Protein AF-E4Y066-F1 (afdb_monomer_lite)

Secondary structure (DSSP, 8-state):
-PPTT-EEEEE-GGG--HHHHHHHHHHTT----TT--HHHHHHHHHHH-THHHH-TT--EEEEEETTEEEEEPPPSSHHHHTTS-B----GGGS--HHHHHHHHHHHHHHHHHHHHHHHHHTTS-----------------------------------------------------------------------------------TTT-HHHHHHHHHHHHHHTT---HHHHHHHHHHHHTTSHHHHHHHHT--TTGGG-HHHHHHHHHHHHS--TTHHHHHHHH---TTS-HHHHHHHHHHHHHHHT--TT----HHHHHHHHHHHHHTSPTTHHHHHHHTGGG--TTTHHHHHHHHHHHHHHHHHHHHHS---------HHHHHHHHHHHHHHHHHHHHHHHHHHTTTS-------PPP-TTB-HHHHTT--TTGGG-SSB-SPPPHHHHTTTPPPP-

Foldseek 3Di:
DDDPQKDKAKEFLFQDAPQSLVLVCVVLVHDDDPPDDPLRSQLSSCVSPVCNLVPRVDIWIWIGGNPDIHTDDDDPDPVVVVSHYYDGDDPVRTDPSVVSVVVSVVVVVVVVVVVVVVVVVVPPDDDDDDDDDDDDDDDDDDDDDDDDDDDDDDDDDDDDDDDDDDDDDDDDDDDDDDDDDDDDDDDDDPPPPDPPLDQPDDDQADDLVCWDVVNLVVLVVNCVSRVNDPFLVSLVSSLVRLVVDPQSVVVVVVDDPVLSPGPVSVSVSSCVRTHDALVVLVVCLQVAACPPPQLVVSLVSNVVSLCSNPHDPPDDQDPVNFLSSLLSSLVNDDPPLSVVCVVCSVVDGSVCSSVVSVVVCVVCVVVVVVVVVPDDPDDDPQDPVRVVVVVVVVVVVVVVVVVVVVVVVVVPDDDDDDDPDPDPPQADLCLLVVHDPCPPNDSGDNPDDPPVVSVVRDDDDD

pLDDT: mean 72.17, std 22.88, range [25.92, 97.25]

Sequence (462 aa):
MSTPGTEFYSKTVEHLSLLELVCLAARSNVETSKRQTKREIAKNIGRRFNFFLENTDRRFYFKRETSKISLLPTPTTEDDKIKFPPKEVASNNRLNVEEIKLEIKKETETFEGDLFMEIKEENDNGDTDEVDKVPEQQTEPQPTQQQQRPDDRSVKEQDDESFPPVTPIPSLIGKDSSTKHVYSNQFSDYRRTEPRRTTFNQKIKYDPELGVEAFIQSVQSYCSANFIREEDRIIDIARAALNTSADGVVIQETLTPYELVSWPLFKARIRDALGFSPNDYREDFDTFKRGDIKIGVAFAKLVRYYKRGYLNENEEIDSKDQKLICKQFIRSFEQPLRTLLMAEEDSLTFSNIVNRAGHLERVYRPQREQIAAIRPSGPTQPNLDTQILELINSFKEQSELTKKLLAENTRGKGSRPKSDRPNPEGYCIDNMKGRCKRGAECKYSHSPAPAHVAARFQPNEK

InterPro domains:
  IPR000571 Zinc finger, CCCH-type [PS50103] (422-449)
  IPR054429 Muscleblind-like, CCCH zinc finger [PF22628] (428-458)

Organism: Oikopleura dioica (NCBI:txid34765)

Radius of gyration: 48.72 Å; chains: 1; bounding box: 167×103×85 Å

Structure (mmCIF, N/CA/C/O backbone):
data_AF-E4Y066-F1
#
_entry.id   AF-E4Y066-F1
#
loop_
_atom_site.group_PDB
_atom_site.id
_atom_site.type_symbol
_atom_site.label_atom_id
_atom_site.label_alt_id
_atom_site.label_comp_id
_atom_site.label_asym_id
_atom_site.label_entity_id
_atom_site.label_seq_id
_atom_site.pdbx_PDB_ins_code
_atom_site.Cartn_x
_atom_site.Cartn_y
_atom_site.Cartn_z
_atom_site.occupancy
_atom_site.B_iso_or_equiv
_atom_site.auth_seq_id
_atom_site.auth_comp_id
_atom_site.auth_asym_id
_atom_site.auth_atom_id
_atom_site.pdbx_PDB_model_num
ATOM 1 N N . MET A 1 1 ? 34.401 34.231 1.460 1.00 40.94 1 MET A N 1
ATOM 2 C CA . MET A 1 1 ? 34.963 34.801 2.705 1.00 40.94 1 MET A CA 1
ATOM 3 C C . MET A 1 1 ? 34.722 33.800 3.818 1.00 40.94 1 MET A C 1
ATOM 5 O O . MET A 1 1 ? 33.580 33.389 3.977 1.00 40.94 1 MET A O 1
ATOM 9 N N . SER A 1 2 ? 35.763 33.367 4.529 1.00 41.25 2 SER A N 1
ATOM 10 C CA . SER A 1 2 ? 35.632 32.367 5.597 1.00 41.25 2 SER A CA 1
ATOM 11 C C . SER A 1 2 ? 35.492 33.057 6.949 1.00 41.25 2 SER A C 1
ATOM 13 O O . SER A 1 2 ? 36.363 33.833 7.335 1.00 41.25 2 SER A O 1
ATOM 15 N N . THR A 1 3 ? 34.413 32.773 7.674 1.00 50.69 3 THR A N 1
ATOM 16 C CA . THR A 1 3 ? 34.249 33.202 9.067 1.00 50.69 3 THR A CA 1
ATOM 17 C C . THR A 1 3 ? 35.283 32.500 9.957 1.00 50.69 3 THR A C 1
ATOM 19 O O . THR A 1 3 ? 35.413 31.273 9.867 1.00 50.69 3 THR A O 1
ATOM 22 N N . PRO A 1 4 ? 36.021 33.224 10.823 1.00 52.66 4 PRO A N 1
ATOM 23 C CA . PRO A 1 4 ? 36.998 32.602 11.712 1.00 52.66 4 PRO A CA 1
ATOM 24 C C . PRO A 1 4 ? 36.304 31.578 12.622 1.00 52.66 4 PRO A C 1
ATOM 26 O O . PRO A 1 4 ? 35.263 31.860 13.210 1.00 52.66 4 PRO A O 1
ATOM 29 N N . GLY A 1 5 ? 36.860 30.366 12.703 1.00 67.31 5 GLY A N 1
ATOM 30 C CA . GLY A 1 5 ? 36.262 29.251 13.449 1.00 67.31 5 GLY A CA 1
ATOM 31 C C . GLY A 1 5 ? 35.228 28.411 12.681 1.00 67.31 5 GLY A C 1
ATOM 32 O O . GLY A 1 5 ? 34.549 27.595 13.301 1.00 67.31 5 GLY A O 1
ATOM 33 N N . THR A 1 6 ? 35.097 28.578 11.357 1.00 80.50 6 THR A N 1
ATOM 34 C CA . THR A 1 6 ? 34.320 27.671 10.488 1.00 80.50 6 THR A CA 1
ATOM 35 C C . THR A 1 6 ? 35.241 26.858 9.574 1.00 80.50 6 THR A C 1
ATOM 37 O O . THR A 1 6 ? 35.936 27.422 8.733 1.00 80.50 6 THR A O 1
ATOM 40 N N . GLU A 1 7 ? 35.218 25.533 9.710 1.00 88.31 7 GLU A N 1
ATOM 41 C CA . GLU A 1 7 ? 35.954 24.579 8.872 1.00 88.31 7 GLU A CA 1
ATOM 42 C C . GLU A 1 7 ? 34.981 23.796 7.971 1.00 88.31 7 GLU A C 1
ATOM 44 O O . GLU A 1 7 ? 33.943 23.321 8.436 1.00 88.31 7 GLU A O 1
ATOM 49 N N . PHE A 1 8 ? 35.332 23.619 6.696 1.00 89.12 8 PHE A N 1
ATOM 50 C CA . PHE A 1 8 ? 34.628 22.750 5.748 1.00 89.12 8 PHE A CA 1
ATOM 51 C C . PHE A 1 8 ? 35.579 21.637 5.288 1.00 89.12 8 PHE A C 1
ATOM 53 O O . PHE A 1 8 ? 36.739 21.914 4.992 1.00 89.12 8 PHE A O 1
ATOM 60 N N . TYR A 1 9 ? 35.123 20.382 5.253 1.00 90.81 9 TYR A N 1
ATOM 61 C CA . TYR A 1 9 ? 35.949 19.233 4.847 1.00 90.81 9 TYR A CA 1
ATOM 62 C C . TYR A 1 9 ? 35.111 18.048 4.346 1.00 90.81 9 TYR A C 1
ATOM 64 O O . TYR A 1 9 ? 33.898 17.991 4.564 1.00 90.81 9 TYR A O 1
ATOM 72 N N . SER A 1 10 ? 35.770 17.087 3.690 1.00 89.69 10 SER A N 1
ATOM 73 C CA . SER A 1 10 ? 35.171 15.825 3.241 1.00 89.69 10 SER A CA 1
ATOM 74 C C . SER A 1 10 ? 35.887 14.592 3.805 1.00 89.69 10 SER A C 1
ATOM 76 O O . SER A 1 10 ? 37.106 14.597 3.998 1.00 89.69 10 SER A O 1
ATOM 78 N N . LYS A 1 11 ? 35.135 13.512 4.055 1.00 90.94 11 LYS A N 1
ATOM 79 C CA . LYS A 1 11 ? 35.653 12.236 4.582 1.00 90.94 11 LYS A CA 1
ATOM 80 C C . LYS A 1 11 ? 35.019 11.015 3.925 1.00 90.94 11 LYS A C 1
ATOM 82 O O . LYS A 1 11 ? 33.818 11.020 3.682 1.00 90.94 11 LYS A O 1
ATOM 87 N N . THR A 1 12 ? 35.806 9.967 3.713 1.00 90.19 12 THR A N 1
ATOM 88 C CA . THR A 1 12 ? 35.336 8.600 3.422 1.00 90.19 12 THR A CA 1
ATOM 89 C C . THR A 1 12 ? 34.841 7.905 4.694 1.00 90.19 12 THR A C 1
ATOM 91 O O . THR A 1 12 ? 35.116 8.367 5.808 1.00 90.19 12 THR A O 1
ATOM 94 N N . VAL A 1 13 ? 34.134 6.778 4.535 1.00 88.44 13 VAL A N 1
ATOM 95 C CA . VAL A 1 13 ? 33.540 5.983 5.631 1.00 88.44 13 VAL A CA 1
ATOM 96 C C . VAL A 1 13 ? 34.563 5.675 6.733 1.00 88.44 13 VAL A C 1
ATOM 98 O O . VAL A 1 13 ? 34.300 5.907 7.913 1.00 88.44 13 VAL A O 1
ATOM 101 N N . GLU A 1 14 ? 35.764 5.229 6.354 1.00 88.19 14 GLU A N 1
ATOM 102 C CA . GLU A 1 14 ? 36.843 4.864 7.280 1.00 88.19 14 GLU A CA 1
ATOM 103 C C . GLU A 1 14 ? 37.251 5.989 8.243 1.00 88.19 14 GLU A C 1
ATOM 105 O O . GLU A 1 14 ? 37.637 5.730 9.387 1.00 88.19 14 GLU A O 1
ATOM 110 N N . HIS A 1 15 ? 37.213 7.241 7.779 1.00 89.44 15 HIS A N 1
ATOM 111 C CA . HIS A 1 15 ? 37.769 8.399 8.487 1.00 89.44 15 HIS A CA 1
ATOM 112 C C . HIS A 1 15 ? 36.713 9.189 9.270 1.00 89.44 15 HIS A C 1
ATOM 114 O O . HIS A 1 15 ? 37.054 10.133 9.994 1.00 89.44 15 HIS A O 1
ATOM 120 N N . LEU A 1 16 ? 35.438 8.803 9.168 1.00 89.38 16 LEU A N 1
ATOM 121 C CA . LEU A 1 16 ? 34.384 9.314 10.038 1.00 89.38 16 LEU A CA 1
ATOM 122 C C . LEU A 1 16 ? 34.768 9.101 11.509 1.00 89.38 16 LEU A C 1
ATOM 124 O O . LEU A 1 16 ? 35.336 8.077 11.879 1.00 89.38 16 LEU A O 1
ATOM 128 N N . SER A 1 17 ? 34.465 10.076 12.353 1.00 88.62 17 SER A N 1
ATOM 129 C CA . SER A 1 17 ? 34.625 10.074 13.809 1.00 88.62 17 SER A CA 1
ATOM 130 C C . SER A 1 17 ? 33.276 9.840 14.495 1.00 88.62 17 SER A C 1
ATOM 132 O O . SER A 1 17 ? 32.230 9.862 13.849 1.00 88.62 17 SER A O 1
ATOM 134 N N . LEU A 1 18 ? 33.277 9.637 15.817 1.00 86.56 18 LEU A N 1
ATOM 135 C CA . LEU A 1 18 ? 32.053 9.353 16.575 1.00 86.56 18 LEU A CA 1
ATOM 136 C C . LEU A 1 18 ? 30.969 10.434 16.390 1.00 86.56 18 LEU A C 1
ATOM 138 O O . LEU A 1 18 ? 29.809 10.103 16.172 1.00 86.56 18 LEU A O 1
ATOM 142 N N . LEU A 1 19 ? 31.343 11.718 16.416 1.00 86.19 19 LEU A N 1
ATOM 143 C CA . LEU A 1 19 ? 30.393 12.826 16.248 1.00 86.19 19 LEU A CA 1
ATOM 144 C C . LEU A 1 19 ? 29.849 12.918 14.814 1.00 86.19 19 LEU A C 1
ATOM 146 O O . LEU A 1 19 ? 28.664 13.165 14.621 1.00 86.19 19 LEU A O 1
ATOM 150 N N . GLU A 1 20 ? 30.692 12.676 13.808 1.00 90.25 20 GLU A N 1
ATOM 151 C CA . GLU A 1 20 ? 30.283 12.670 12.396 1.00 90.25 20 GLU A CA 1
ATOM 152 C C . GLU A 1 20 ? 29.344 11.487 12.091 1.00 90.25 20 GLU A C 1
ATOM 154 O O . GLU A 1 20 ? 28.375 11.648 11.349 1.00 90.25 20 GLU A O 1
ATOM 159 N N . LEU A 1 21 ? 29.569 10.329 12.727 1.00 88.56 21 LEU A N 1
ATOM 160 C CA . LEU A 1 21 ? 28.666 9.173 12.692 1.00 88.56 21 LEU A CA 1
ATOM 161 C C . LEU A 1 21 ? 27.325 9.460 13.378 1.00 88.56 21 LEU A C 1
ATOM 163 O O . LEU A 1 21 ? 26.295 9.069 12.845 1.00 88.56 21 LEU A O 1
ATOM 167 N N . VAL A 1 22 ? 27.305 10.184 14.504 1.00 87.12 22 VAL A N 1
ATOM 168 C CA . VAL A 1 22 ? 26.049 10.632 15.140 1.00 87.12 22 VAL A CA 1
ATOM 169 C C . VAL A 1 22 ? 25.285 11.606 14.232 1.00 87.12 22 VAL A C 1
ATOM 171 O O . VAL A 1 22 ? 24.073 11.468 14.077 1.00 87.12 22 VAL A O 1
ATOM 174 N N . CYS A 1 23 ? 25.968 12.541 13.559 1.00 86.44 23 CYS A N 1
ATOM 175 C CA . CYS A 1 23 ? 25.336 13.412 12.559 1.00 86.44 23 CYS A CA 1
ATOM 176 C C . CYS A 1 23 ? 24.747 12.624 11.374 1.00 86.44 23 CYS A C 1
ATOM 178 O O . CYS A 1 23 ? 23.669 12.967 10.886 1.00 86.44 23 CYS A O 1
ATOM 180 N N . LEU A 1 24 ? 25.436 11.574 10.914 1.00 86.88 24 LEU A N 1
ATOM 181 C CA . LEU A 1 24 ? 24.945 10.682 9.861 1.00 86.88 24 LEU A CA 1
ATOM 182 C C . LEU A 1 24 ? 23.746 9.857 10.332 1.00 86.88 24 LEU A C 1
ATOM 184 O O . LEU A 1 24 ? 22.717 9.882 9.667 1.00 86.88 24 LEU A O 1
ATOM 188 N N . ALA A 1 25 ? 23.828 9.214 11.498 1.00 86.06 25 ALA A N 1
ATOM 189 C CA . ALA A 1 25 ? 22.738 8.439 12.086 1.00 86.06 25 ALA A CA 1
ATOM 190 C C . ALA A 1 25 ? 21.462 9.279 12.264 1.00 86.06 25 ALA A C 1
ATOM 192 O O . ALA A 1 25 ? 20.389 8.858 11.834 1.00 86.06 25 ALA A O 1
ATOM 193 N N . ALA A 1 26 ? 21.587 10.510 12.773 1.00 83.81 26 ALA A N 1
ATOM 194 C CA . ALA A 1 26 ? 20.470 11.446 12.891 1.00 83.81 26 ALA A CA 1
ATOM 195 C C . ALA A 1 26 ? 19.845 11.806 11.527 1.00 83.81 26 ALA A C 1
ATOM 197 O O . ALA A 1 26 ? 18.624 11.869 11.408 1.00 83.81 26 ALA A O 1
ATOM 198 N N . ARG A 1 27 ? 20.651 11.989 10.467 1.00 82.62 27 ARG A N 1
ATOM 199 C CA . ARG A 1 27 ? 20.135 12.207 9.099 1.00 82.62 27 ARG A CA 1
ATOM 200 C C . ARG A 1 27 ? 19.509 10.944 8.492 1.00 82.62 27 ARG A C 1
ATOM 202 O O . ARG A 1 27 ? 18.598 11.057 7.676 1.00 82.62 27 ARG A O 1
ATOM 209 N N . SER A 1 28 ? 19.991 9.775 8.903 1.00 80.19 28 SER A N 1
ATOM 210 C CA . SER A 1 28 ? 19.559 8.432 8.504 1.00 80.19 28 SER A CA 1
ATOM 211 C C . SER A 1 28 ? 18.360 7.889 9.300 1.00 80.19 28 SER A C 1
ATOM 213 O O . SER A 1 28 ? 17.919 6.774 9.026 1.00 80.19 28 SER A O 1
ATOM 215 N N . ASN A 1 29 ? 17.831 8.646 10.269 1.00 80.56 29 ASN A N 1
ATOM 216 C CA . ASN A 1 29 ? 16.802 8.201 11.218 1.00 80.56 29 ASN A CA 1
ATOM 217 C C . ASN A 1 29 ? 17.176 6.894 11.956 1.00 80.56 29 ASN A C 1
ATOM 219 O O . ASN A 1 29 ? 16.367 5.976 12.087 1.00 80.56 29 ASN A O 1
ATOM 223 N N . VAL A 1 30 ? 18.434 6.810 12.398 1.00 84.75 30 VAL A N 1
ATOM 224 C CA . VAL A 1 30 ? 18.984 5.735 13.234 1.00 84.75 30 VAL A CA 1
ATOM 225 C C . VAL A 1 30 ? 19.215 6.297 14.635 1.00 84.75 30 VAL A C 1
ATOM 227 O O . VAL A 1 30 ? 19.943 7.277 14.800 1.00 84.75 30 VAL A O 1
ATOM 230 N N . GLU A 1 31 ? 18.603 5.686 15.649 1.00 81.38 31 GLU A N 1
ATOM 231 C CA . GLU A 1 31 ? 18.748 6.128 17.038 1.00 81.38 31 GLU A CA 1
ATOM 232 C C . GLU A 1 31 ? 20.168 5.883 17.570 1.00 81.38 31 GLU A C 1
ATOM 234 O O . GLU A 1 31 ? 20.727 4.791 17.429 1.00 81.38 31 GLU A O 1
ATOM 239 N N . THR A 1 32 ? 20.747 6.898 18.222 1.00 82.75 32 THR A N 1
ATOM 240 C CA . THR A 1 32 ? 22.082 6.814 18.834 1.00 82.75 32 THR A CA 1
ATOM 241 C C . THR A 1 32 ? 22.049 7.085 20.331 1.00 82.75 32 THR A C 1
ATOM 243 O O . THR A 1 32 ? 21.553 8.125 20.769 1.00 82.75 32 THR A O 1
ATOM 246 N N . SER A 1 33 ? 22.665 6.203 21.113 1.00 80.56 33 SER A N 1
ATOM 247 C CA . SER A 1 33 ? 22.819 6.343 22.563 1.00 80.56 33 SER A CA 1
ATOM 248 C C . SER A 1 33 ? 24.225 6.812 22.936 1.00 80.56 33 SER A C 1
ATOM 250 O O . SER A 1 33 ? 25.213 6.391 22.339 1.00 80.56 33 SER A O 1
ATOM 252 N N . LYS A 1 34 ? 24.339 7.616 24.004 1.00 75.94 34 LYS A N 1
ATOM 253 C CA . LYS A 1 34 ? 25.618 8.138 24.536 1.00 75.94 34 LYS A CA 1
ATOM 254 C C . LYS A 1 34 ? 26.621 7.054 24.974 1.00 75.94 34 LYS A C 1
ATOM 256 O O . LYS A 1 34 ? 27.756 7.394 25.287 1.00 75.94 34 LYS A O 1
ATOM 261 N N . ARG A 1 35 ? 26.202 5.784 25.052 1.00 80.75 35 ARG A N 1
ATOM 262 C CA . ARG A 1 35 ? 27.053 4.634 25.408 1.00 80.75 35 ARG A CA 1
ATOM 263 C C . ARG A 1 35 ? 27.578 3.837 24.206 1.00 80.75 35 ARG A C 1
ATOM 265 O O . ARG A 1 35 ? 28.455 3.009 24.411 1.00 80.75 35 ARG A O 1
ATOM 272 N N . GLN A 1 36 ? 27.049 4.048 22.998 1.00 84.31 36 GLN A N 1
ATOM 273 C CA . GLN A 1 36 ? 27.415 3.233 21.834 1.00 84.31 36 GLN A CA 1
ATOM 274 C C . GLN A 1 36 ? 28.822 3.557 21.329 1.00 84.31 36 GLN A C 1
ATOM 276 O O . GLN A 1 36 ? 29.204 4.728 21.229 1.00 84.31 36 GLN A O 1
ATOM 281 N N . THR A 1 37 ? 29.588 2.531 20.958 1.00 87.69 37 THR A N 1
ATOM 282 C CA . THR A 1 37 ? 30.901 2.743 20.341 1.00 87.69 37 THR A CA 1
ATOM 283 C C . THR A 1 37 ? 30.793 3.238 18.898 1.00 87.69 37 THR A C 1
ATOM 285 O O . THR A 1 37 ? 29.785 3.088 18.202 1.00 87.69 37 THR A O 1
ATOM 288 N N . LYS A 1 38 ? 31.915 3.769 18.401 1.00 88.19 38 LYS A N 1
ATOM 289 C CA . LYS A 1 38 ? 32.111 4.154 16.998 1.00 88.19 38 LYS A CA 1
ATOM 290 C C . LYS A 1 38 ? 31.727 3.030 16.014 1.00 88.19 38 LYS A C 1
ATOM 292 O O . LYS A 1 38 ? 31.179 3.312 14.951 1.00 88.19 38 LYS A O 1
ATOM 297 N N . ARG A 1 39 ? 32.011 1.770 16.375 1.00 87.69 39 ARG A N 1
ATOM 298 C CA . ARG A 1 39 ? 31.716 0.569 15.576 1.00 87.69 39 ARG A CA 1
ATOM 299 C C . ARG A 1 39 ? 30.215 0.291 15.522 1.00 87.69 39 ARG A C 1
ATOM 301 O O . ARG A 1 39 ? 29.683 0.107 14.435 1.00 87.69 39 ARG A O 1
ATOM 308 N N . GLU A 1 40 ? 29.529 0.324 16.664 1.00 86.69 40 GLU A N 1
ATOM 309 C CA . GLU A 1 40 ? 28.080 0.075 16.752 1.00 86.69 40 GLU A CA 1
ATOM 310 C C . GLU A 1 40 ? 27.260 1.075 15.936 1.00 86.69 40 GLU A C 1
ATOM 312 O O . GLU A 1 40 ? 26.360 0.670 15.204 1.00 86.69 40 GLU A O 1
ATOM 317 N N . ILE A 1 41 ? 27.582 2.372 16.009 1.00 86.75 41 ILE A N 1
ATOM 318 C CA . ILE A 1 41 ? 26.852 3.390 15.237 1.00 86.75 41 ILE A CA 1
ATOM 319 C C . ILE A 1 41 ? 27.062 3.163 13.732 1.00 86.75 41 ILE A C 1
ATOM 321 O O . ILE A 1 41 ? 26.096 3.171 12.973 1.00 86.75 41 ILE A O 1
ATOM 325 N N . ALA A 1 42 ? 28.292 2.870 13.294 1.00 87.56 42 ALA A N 1
ATOM 326 C CA . ALA A 1 42 ? 28.569 2.531 11.896 1.00 87.56 42 ALA A CA 1
ATOM 327 C C . ALA A 1 42 ? 27.846 1.247 11.438 1.00 87.56 42 ALA A C 1
ATOM 329 O O . ALA A 1 42 ? 27.289 1.217 10.340 1.00 87.56 42 ALA A O 1
ATOM 330 N N . LYS A 1 43 ? 27.790 0.218 12.294 1.00 87.50 43 LYS A N 1
ATOM 331 C CA . LYS A 1 43 ? 27.062 -1.039 12.058 1.00 87.50 43 LYS A CA 1
ATOM 332 C C . LYS A 1 43 ? 25.553 -0.804 11.921 1.00 87.50 43 LYS A C 1
ATOM 334 O O . LYS A 1 43 ? 24.934 -1.324 10.998 1.00 87.50 43 LYS A O 1
ATOM 339 N N . ASN A 1 44 ? 24.967 0.029 12.781 1.00 85.94 44 ASN A N 1
ATOM 340 C CA . ASN A 1 44 ? 23.539 0.360 12.747 1.00 85.94 44 ASN A CA 1
ATOM 341 C C . ASN A 1 44 ? 23.153 1.238 11.543 1.00 85.94 44 ASN A C 1
ATOM 343 O O . ASN A 1 44 ? 22.092 1.022 10.962 1.00 85.94 44 ASN A O 1
ATOM 347 N N . ILE A 1 45 ? 24.017 2.168 11.109 1.00 86.31 45 ILE A N 1
ATOM 348 C CA . ILE A 1 45 ? 23.824 2.879 9.832 1.00 86.31 45 ILE A CA 1
ATOM 349 C C . ILE A 1 45 ? 23.917 1.886 8.662 1.00 86.31 45 ILE A C 1
ATOM 351 O O . ILE A 1 45 ? 23.045 1.895 7.796 1.00 86.31 45 ILE A O 1
ATOM 355 N N . GLY A 1 46 ? 24.912 0.990 8.660 1.00 84.56 46 GLY A N 1
ATOM 356 C CA . GLY A 1 46 ? 25.092 -0.037 7.626 1.00 84.56 46 GLY A CA 1
ATOM 357 C C . GLY A 1 46 ? 23.885 -0.969 7.473 1.00 84.56 46 GLY A C 1
ATOM 358 O O . GLY A 1 46 ? 23.394 -1.139 6.363 1.00 84.56 46 GLY A O 1
ATOM 359 N N . ARG A 1 47 ? 23.337 -1.477 8.588 1.00 83.81 47 ARG A N 1
ATOM 360 C CA . ARG A 1 47 ? 22.093 -2.278 8.630 1.00 83.81 47 ARG A CA 1
ATOM 361 C C . ARG A 1 47 ? 20.869 -1.559 8.042 1.00 83.81 47 ARG A C 1
ATOM 363 O O . ARG A 1 47 ? 19.912 -2.220 7.652 1.00 83.81 47 ARG A O 1
ATOM 370 N N . ARG A 1 48 ? 20.859 -0.220 8.017 1.00 80.50 48 ARG A N 1
ATOM 371 C CA . ARG A 1 48 ? 19.745 0.589 7.488 1.00 80.50 48 ARG A CA 1
ATOM 372 C C . ARG A 1 48 ? 19.993 1.104 6.063 1.00 80.50 48 ARG A C 1
ATOM 374 O O . ARG A 1 48 ? 19.033 1.432 5.373 1.00 80.50 48 ARG A O 1
ATOM 381 N N . PHE A 1 49 ? 21.253 1.171 5.630 1.00 79.69 49 PHE A N 1
ATOM 382 C CA . PHE A 1 49 ? 21.683 1.678 4.327 1.00 79.69 49 PHE A CA 1
ATOM 383 C C . PHE A 1 49 ? 22.893 0.877 3.817 1.00 79.69 49 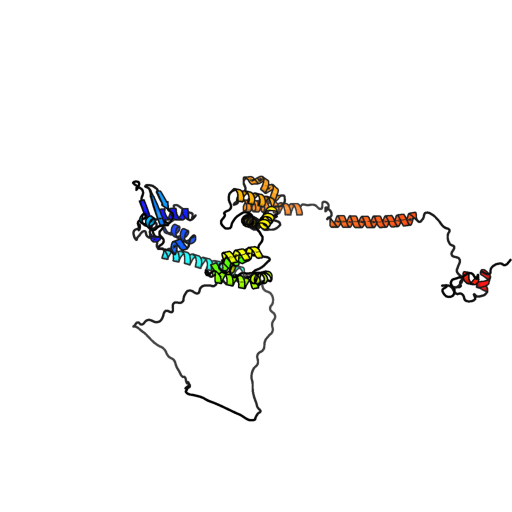PHE A C 1
ATOM 385 O O . PHE A 1 49 ? 24.030 1.269 4.067 1.00 79.69 49 PHE A O 1
ATOM 392 N N . ASN A 1 50 ? 22.676 -0.200 3.056 1.00 68.50 50 ASN A N 1
ATOM 393 C CA . ASN A 1 50 ? 23.751 -1.080 2.560 1.00 68.50 50 ASN A CA 1
ATOM 394 C C . ASN A 1 50 ? 24.894 -0.295 1.871 1.00 68.50 50 ASN A C 1
ATOM 396 O O . ASN A 1 50 ? 26.074 -0.459 2.197 1.00 68.50 50 ASN A O 1
ATOM 400 N N . PHE A 1 51 ? 24.526 0.679 1.027 1.00 75.88 51 PHE A N 1
ATOM 401 C CA . PHE A 1 51 ? 25.444 1.588 0.328 1.00 75.88 51 PHE A CA 1
ATOM 402 C C . PHE A 1 51 ? 26.371 2.422 1.239 1.00 75.88 51 PHE A C 1
ATOM 404 O O . PHE A 1 51 ? 27.302 3.047 0.732 1.00 75.88 51 PHE A O 1
ATOM 411 N N . PHE A 1 52 ? 26.122 2.491 2.554 1.00 83.62 52 PHE A N 1
ATOM 412 C CA . PHE A 1 52 ? 26.988 3.183 3.516 1.00 83.62 52 PHE A CA 1
ATOM 413 C C . PHE A 1 52 ? 28.309 2.446 3.756 1.00 83.62 52 PHE A C 1
ATOM 415 O O . PHE A 1 52 ? 29.324 3.100 3.967 1.00 83.62 52 PHE A O 1
ATOM 422 N N . LEU A 1 53 ? 28.307 1.109 3.722 1.00 83.44 53 LEU A N 1
ATOM 423 C CA . LEU A 1 53 ? 29.526 0.310 3.887 1.00 83.44 53 LEU A CA 1
ATOM 424 C C . LEU A 1 53 ? 30.072 -0.171 2.539 1.00 83.44 53 LEU A C 1
ATOM 426 O O . LEU A 1 53 ? 31.285 -0.252 2.372 1.00 83.44 53 LEU A O 1
ATOM 430 N N . GLU A 1 54 ? 29.203 -0.478 1.572 1.00 80.31 54 GLU A N 1
ATOM 431 C CA . GLU A 1 54 ? 29.610 -0.956 0.241 1.00 80.31 54 GLU A CA 1
ATOM 432 C C . GLU A 1 54 ? 30.513 0.037 -0.503 1.00 80.31 54 GLU A C 1
ATOM 434 O O . GLU A 1 54 ? 31.512 -0.374 -1.087 1.00 80.31 54 GLU A O 1
ATOM 439 N N . ASN A 1 55 ? 30.192 1.336 -0.463 1.00 81.12 55 ASN A N 1
ATOM 440 C CA . ASN A 1 55 ? 30.911 2.372 -1.204 1.00 81.12 55 ASN A CA 1
ATOM 441 C C . ASN A 1 55 ? 31.898 3.119 -0.287 1.00 81.12 55 ASN A C 1
ATOM 443 O O . ASN A 1 55 ? 31.594 4.190 0.241 1.00 81.12 55 ASN A O 1
ATOM 447 N N . THR A 1 56 ? 33.081 2.531 -0.094 1.00 77.50 56 THR A N 1
ATOM 448 C CA . THR A 1 56 ? 34.179 3.062 0.738 1.00 77.50 56 THR A CA 1
ATOM 449 C C . THR A 1 56 ? 34.660 4.441 0.291 1.00 77.50 56 THR A C 1
ATOM 451 O O . THR A 1 56 ? 34.953 5.298 1.128 1.00 77.50 56 THR A O 1
ATOM 454 N N . ASP A 1 57 ? 34.682 4.670 -1.023 1.00 81.31 57 ASP A N 1
ATOM 455 C CA . ASP A 1 57 ? 35.200 5.887 -1.655 1.00 81.31 57 ASP A CA 1
ATOM 456 C C . ASP A 1 57 ? 34.227 7.070 -1.535 1.00 81.31 57 ASP A C 1
ATOM 458 O O . ASP A 1 57 ? 34.597 8.228 -1.766 1.00 81.31 57 ASP A O 1
ATOM 462 N N . ARG A 1 58 ? 32.974 6.804 -1.137 1.00 85.06 58 ARG A N 1
ATOM 463 C CA . ARG A 1 58 ? 31.941 7.821 -0.964 1.00 85.06 58 ARG A CA 1
ATOM 464 C C . ARG A 1 58 ? 32.356 8.844 0.088 1.00 85.06 58 ARG A C 1
ATOM 466 O O . ARG A 1 58 ? 32.501 8.546 1.274 1.00 85.06 58 ARG A O 1
ATOM 473 N N . ARG A 1 59 ? 32.449 10.098 -0.353 1.00 87.50 59 ARG A N 1
ATOM 474 C CA . ARG A 1 59 ? 32.726 11.245 0.510 1.00 87.50 59 ARG A CA 1
ATOM 475 C C . ARG A 1 59 ? 31.450 11.795 1.145 1.00 87.50 59 ARG A C 1
ATOM 477 O O . ARG A 1 59 ? 30.448 12.032 0.474 1.00 87.50 59 ARG A O 1
ATOM 484 N N . PHE A 1 60 ? 31.530 12.043 2.445 1.00 88.75 60 PHE A N 1
ATOM 485 C CA . PHE A 1 60 ? 30.561 12.775 3.252 1.00 88.75 60 PHE A CA 1
ATOM 486 C C . PHE A 1 60 ? 31.136 14.153 3.578 1.00 88.75 60 PHE A C 1
ATOM 488 O O . PHE A 1 60 ? 32.334 14.285 3.839 1.00 88.75 60 PHE A O 1
ATOM 495 N N . TYR A 1 61 ? 30.288 15.176 3.531 1.00 90.12 61 TYR A N 1
ATOM 496 C CA . TYR A 1 61 ? 30.688 16.581 3.538 1.00 90.12 61 TYR A CA 1
ATOM 497 C C . TYR A 1 61 ? 30.220 17.242 4.831 1.00 90.12 61 TYR A C 1
ATOM 499 O O . TYR A 1 61 ? 29.058 17.105 5.212 1.00 90.12 61 TYR A O 1
ATOM 507 N N . PHE A 1 62 ? 31.115 17.948 5.518 1.00 91.06 62 PHE A N 1
ATOM 508 C CA . PHE A 1 62 ? 30.853 18.479 6.854 1.00 91.06 62 PHE A CA 1
ATOM 509 C C . PHE A 1 62 ? 31.204 19.961 6.959 1.00 91.06 62 PHE A C 1
ATOM 511 O O . PHE A 1 62 ? 32.204 20.425 6.408 1.00 91.06 62 PHE A O 1
ATOM 518 N N . LYS A 1 63 ? 30.393 20.680 7.740 1.00 90.25 63 LYS A N 1
ATOM 519 C CA . LYS A 1 63 ? 30.723 21.983 8.321 1.00 90.25 63 LYS A CA 1
ATOM 520 C C . LYS A 1 63 ? 30.987 21.785 9.809 1.00 90.25 63 LYS A C 1
ATOM 522 O O . LYS A 1 63 ? 30.129 21.259 10.521 1.00 90.25 63 LYS A O 1
ATOM 527 N N . ARG A 1 64 ? 32.142 22.232 10.291 1.00 85.75 64 ARG A N 1
ATOM 528 C CA . ARG A 1 64 ? 32.462 22.319 11.715 1.00 85.75 64 ARG A CA 1
ATOM 529 C C . ARG A 1 64 ? 32.562 23.781 12.126 1.00 85.75 64 ARG A C 1
ATOM 531 O O . ARG A 1 64 ? 33.373 24.537 11.607 1.00 85.75 64 ARG A O 1
ATOM 538 N N . GLU A 1 65 ? 31.733 24.146 13.084 1.00 87.44 65 GLU A N 1
ATOM 539 C CA . GLU A 1 65 ? 31.793 25.388 13.845 1.00 87.44 65 GLU A CA 1
ATOM 540 C C . GLU A 1 65 ? 32.479 25.096 15.192 1.00 87.44 65 GLU A C 1
ATOM 542 O O . GLU A 1 65 ? 32.673 23.933 15.562 1.00 87.44 65 GLU A O 1
ATOM 547 N N . THR A 1 66 ? 32.836 26.134 15.948 1.00 75.06 66 THR A N 1
ATOM 548 C CA . THR A 1 66 ? 33.589 26.023 17.215 1.00 75.06 66 THR A CA 1
ATOM 549 C C . THR A 1 66 ? 33.005 25.017 18.215 1.00 75.06 66 THR A C 1
ATOM 551 O O . THR A 1 66 ? 33.772 24.313 18.870 1.00 75.06 66 THR A O 1
ATOM 554 N N . SER A 1 67 ? 31.674 24.887 18.271 1.00 74.56 67 SER A N 1
ATOM 555 C CA . SER A 1 67 ? 30.960 23.989 19.196 1.00 74.56 67 SER A CA 1
ATOM 556 C C . SER A 1 67 ? 30.018 22.982 18.514 1.00 74.56 67 SER A C 1
ATOM 558 O O . SER A 1 67 ? 29.247 22.315 19.203 1.00 74.56 67 SER A O 1
ATOM 560 N N . LYS A 1 68 ? 30.019 22.870 17.175 1.00 82.81 68 LYS A N 1
ATOM 561 C CA . LYS A 1 68 ? 29.022 22.073 16.431 1.00 82.81 68 LYS A CA 1
ATOM 562 C C . LYS A 1 68 ? 29.592 21.463 15.151 1.00 82.81 68 LYS A C 1
ATOM 564 O O . LYS A 1 68 ? 30.317 22.120 14.413 1.00 82.81 68 LYS A O 1
ATOM 569 N N . ILE A 1 69 ? 29.206 20.225 14.847 1.00 88.38 69 ILE A N 1
ATOM 570 C CA . ILE A 1 69 ? 29.404 19.598 13.531 1.00 88.38 69 ILE A CA 1
ATOM 571 C C . ILE A 1 69 ? 28.032 19.466 12.865 1.00 88.38 69 ILE A C 1
ATOM 573 O O . ILE A 1 69 ? 27.046 19.142 13.526 1.00 88.38 69 ILE A O 1
ATOM 577 N N . SER A 1 70 ? 27.963 19.753 11.566 1.00 86.12 70 SER A N 1
ATOM 578 C CA . SER A 1 70 ? 26.768 19.592 10.735 1.00 86.12 70 SER A CA 1
ATOM 579 C C . SER A 1 70 ? 27.134 18.862 9.444 1.00 86.12 70 SER A C 1
ATOM 581 O O . SER A 1 70 ? 28.092 19.239 8.766 1.00 86.12 70 SER A O 1
ATOM 583 N N . LEU A 1 71 ? 26.366 17.829 9.101 1.00 88.06 71 LEU A N 1
ATOM 584 C CA . LEU A 1 71 ? 26.441 17.152 7.806 1.00 88.06 71 LEU A CA 1
ATOM 585 C C . LEU A 1 71 ? 25.804 18.041 6.724 1.00 88.06 71 LEU A C 1
ATOM 587 O O . LEU A 1 71 ? 24.758 18.647 6.957 1.00 88.06 71 LEU A O 1
ATOM 591 N N . LEU A 1 72 ? 26.424 18.099 5.549 1.00 87.12 72 LEU A N 1
ATOM 592 C CA . LEU A 1 72 ? 25.963 18.858 4.387 1.00 87.12 72 LEU A CA 1
ATOM 593 C C . LEU A 1 72 ? 25.552 17.921 3.234 1.00 87.12 72 LEU A C 1
ATOM 595 O O . LEU A 1 72 ? 26.018 16.778 3.175 1.00 87.12 72 LEU A O 1
ATOM 599 N N . PRO A 1 73 ? 24.680 18.377 2.312 1.00 83.81 73 PRO A N 1
ATOM 600 C CA . PRO A 1 73 ? 24.388 17.639 1.085 1.00 83.81 73 PRO A CA 1
ATOM 601 C C . PRO A 1 73 ? 25.652 17.452 0.231 1.00 83.81 73 PRO A C 1
ATOM 603 O O . PRO A 1 73 ? 26.607 18.223 0.319 1.00 83.81 73 PRO A O 1
ATOM 606 N N . THR A 1 74 ? 25.649 16.416 -0.610 1.00 84.31 74 THR A N 1
ATOM 607 C CA . THR A 1 74 ? 26.730 16.171 -1.578 1.00 84.31 74 THR A CA 1
ATOM 608 C C . THR A 1 74 ? 26.773 17.312 -2.606 1.00 84.31 74 THR A C 1
ATOM 610 O O . THR A 1 74 ? 25.724 17.605 -3.180 1.00 84.31 74 THR A O 1
ATOM 613 N N . PRO A 1 75 ? 27.930 17.956 -2.855 1.00 83.88 75 PRO A N 1
ATOM 614 C CA . PRO A 1 75 ? 28.021 19.042 -3.825 1.00 83.88 75 PRO A CA 1
ATOM 615 C C . PRO A 1 75 ? 27.764 18.579 -5.263 1.00 83.88 75 PRO A C 1
ATOM 617 O O . PRO A 1 75 ? 28.307 17.563 -5.700 1.00 83.88 75 PRO A O 1
ATOM 620 N N . THR A 1 76 ? 26.963 19.354 -5.998 1.00 77.56 76 THR A N 1
ATOM 621 C CA . THR A 1 76 ? 26.521 19.039 -7.368 1.00 77.56 76 THR A CA 1
ATOM 622 C C . THR A 1 76 ? 27.558 19.383 -8.443 1.00 77.56 76 THR A C 1
ATOM 624 O O . THR A 1 76 ? 27.475 18.858 -9.547 1.00 77.56 76 THR A O 1
ATOM 627 N N . THR A 1 77 ? 28.528 20.254 -8.141 1.00 78.31 77 THR A N 1
ATOM 628 C CA . THR A 1 77 ? 29.579 20.704 -9.074 1.00 78.31 77 THR A CA 1
ATOM 629 C C . THR A 1 77 ? 30.970 20.315 -8.564 1.00 78.31 77 THR A C 1
ATOM 631 O O . THR A 1 77 ? 31.170 20.169 -7.356 1.00 78.31 77 THR A O 1
ATOM 634 N N . GLU A 1 78 ? 31.954 20.165 -9.458 1.00 73.69 78 GLU A N 1
ATOM 635 C CA . GLU A 1 78 ? 33.351 19.941 -9.043 1.00 73.69 78 GLU A CA 1
ATOM 636 C C . GLU A 1 78 ? 33.933 21.168 -8.320 1.00 73.69 78 GLU A C 1
ATOM 638 O O . GLU A 1 78 ? 34.594 21.017 -7.290 1.00 73.69 78 GLU A O 1
ATOM 643 N N . ASP A 1 79 ? 33.602 22.381 -8.776 1.00 71.25 79 ASP A N 1
ATOM 644 C CA . ASP A 1 79 ? 34.030 23.641 -8.150 1.00 71.25 79 ASP A CA 1
ATOM 645 C C . ASP A 1 79 ? 33.553 23.769 -6.696 1.00 71.25 79 ASP A C 1
ATOM 647 O O . ASP A 1 79 ? 34.246 24.337 -5.848 1.00 71.25 79 ASP A O 1
ATOM 651 N N . ASP A 1 80 ? 32.381 23.216 -6.369 1.00 74.44 80 ASP A N 1
ATOM 652 C CA . ASP A 1 80 ? 31.919 23.122 -4.988 1.00 74.44 80 ASP A CA 1
ATOM 653 C C . ASP A 1 80 ? 32.659 22.043 -4.190 1.00 74.44 80 ASP A C 1
ATOM 655 O O . ASP A 1 80 ? 32.935 22.269 -3.013 1.00 74.44 80 ASP A O 1
ATOM 659 N N . LYS A 1 81 ? 33.044 20.904 -4.786 1.00 75.25 81 LYS A N 1
ATOM 660 C CA . LYS A 1 81 ? 33.809 19.853 -4.081 1.00 75.25 81 LYS A CA 1
ATOM 661 C C . LYS A 1 81 ? 35.200 20.327 -3.659 1.00 75.25 81 LYS A C 1
ATOM 663 O O . LYS A 1 81 ? 35.645 19.956 -2.572 1.00 75.25 81 LYS A O 1
ATOM 668 N N . ILE A 1 82 ? 35.849 21.188 -4.449 1.00 78.75 82 ILE A N 1
ATOM 669 C CA . ILE A 1 82 ? 37.153 21.804 -4.118 1.00 78.75 82 ILE A CA 1
ATOM 670 C C . ILE A 1 82 ? 37.102 22.557 -2.771 1.00 78.75 82 ILE A C 1
ATOM 672 O O . ILE A 1 82 ? 38.100 22.625 -2.054 1.00 78.75 82 ILE A O 1
ATOM 676 N N . LYS A 1 83 ? 35.925 23.050 -2.360 1.00 82.25 83 LYS A N 1
ATOM 677 C CA . LYS A 1 83 ? 35.705 23.774 -1.092 1.00 82.25 83 LYS A CA 1
ATOM 678 C C . LYS A 1 83 ? 35.710 22.858 0.149 1.00 82.25 83 LYS A C 1
ATOM 680 O O . LYS A 1 83 ? 35.609 23.361 1.267 1.00 82.25 83 LYS A O 1
ATOM 685 N N . PHE A 1 84 ? 35.834 21.536 -0.024 1.00 86.88 84 PHE A N 1
ATOM 686 C CA . PHE A 1 84 ? 35.774 20.524 1.041 1.00 86.88 84 PHE A CA 1
ATOM 687 C C . PHE A 1 84 ? 37.010 19.602 1.042 1.00 86.88 84 PHE A C 1
ATOM 689 O O . PHE A 1 84 ? 36.902 18.423 0.671 1.00 86.88 84 PHE A O 1
ATOM 696 N N . PRO A 1 85 ? 38.184 20.099 1.482 1.00 87.19 85 PRO A N 1
ATOM 697 C CA . PRO A 1 85 ? 39.428 19.331 1.495 1.00 87.19 85 PRO A CA 1
ATOM 698 C C . PRO A 1 85 ? 39.291 17.966 2.198 1.00 87.19 85 PRO A C 1
ATOM 700 O O . PRO A 1 85 ? 38.524 17.835 3.161 1.00 87.19 85 PRO A O 1
ATOM 703 N N . PRO A 1 86 ? 40.021 16.934 1.731 1.00 87.00 86 PRO A N 1
ATOM 704 C CA . PRO A 1 86 ? 40.010 15.610 2.342 1.00 87.00 86 PRO A CA 1
ATOM 705 C C . PRO A 1 86 ? 40.581 15.668 3.765 1.00 87.00 86 PRO A C 1
ATOM 707 O O . PRO A 1 86 ? 41.661 16.215 3.978 1.00 87.00 86 PRO A O 1
ATOM 710 N N . LYS A 1 87 ? 39.880 15.078 4.739 1.00 87.75 87 LYS A N 1
ATOM 711 C CA . LYS A 1 87 ? 40.320 15.049 6.142 1.00 87.75 87 LYS A CA 1
ATOM 712 C C . LYS A 1 87 ? 40.367 13.629 6.695 1.00 87.75 87 LYS A C 1
ATOM 714 O O . LYS A 1 87 ? 39.369 13.095 7.177 1.00 87.75 87 LYS A O 1
ATOM 719 N N . GLU A 1 88 ? 41.543 13.019 6.625 1.00 87.31 88 GLU A N 1
ATOM 720 C CA . GLU A 1 88 ? 41.777 11.683 7.175 1.00 87.31 88 GLU A CA 1
ATOM 721 C C . GLU A 1 88 ? 41.836 11.678 8.710 1.00 87.31 88 GLU A C 1
ATOM 723 O O . GLU A 1 88 ? 41.885 12.716 9.375 1.00 87.31 88 GLU A O 1
ATOM 728 N N . VAL A 1 89 ? 41.823 10.472 9.278 1.00 83.88 89 VAL A N 1
ATOM 729 C CA . VAL A 1 89 ? 42.006 10.221 10.710 1.00 83.88 89 VAL A CA 1
ATOM 730 C C . VAL A 1 89 ? 43.140 9.207 10.892 1.00 83.88 89 VAL A C 1
ATOM 732 O O . VAL A 1 89 ? 43.327 8.309 10.063 1.00 83.88 89 VAL A O 1
ATOM 735 N N . ALA A 1 90 ? 43.910 9.378 11.973 1.00 80.38 90 ALA A N 1
ATOM 736 C CA . ALA A 1 90 ? 45.037 8.521 12.332 1.00 80.38 90 ALA A CA 1
ATOM 737 C C . ALA A 1 90 ? 44.645 7.033 12.344 1.00 80.38 90 ALA A C 1
ATOM 739 O O . ALA A 1 90 ? 43.521 6.685 12.709 1.00 80.38 90 ALA A O 1
ATOM 740 N N . SER A 1 91 ? 45.569 6.157 11.945 1.00 75.38 91 SER A N 1
ATOM 741 C CA . SER A 1 91 ? 45.288 4.751 11.616 1.00 75.38 91 SER A CA 1
ATOM 742 C C . SER A 1 91 ? 44.611 3.971 12.749 1.00 75.38 91 SER A C 1
ATOM 744 O O . SER A 1 91 ? 43.683 3.210 12.499 1.00 75.38 91 SER A O 1
ATOM 746 N N . ASN A 1 92 ? 44.996 4.238 14.001 1.00 77.50 92 ASN A N 1
ATOM 747 C CA . ASN A 1 92 ? 44.399 3.653 15.210 1.00 77.50 92 ASN A CA 1
ATOM 748 C C . ASN A 1 92 ? 42.933 4.064 15.473 1.00 77.50 92 ASN A C 1
ATOM 750 O O . ASN A 1 92 ? 42.282 3.489 16.337 1.00 77.50 92 ASN A O 1
ATOM 754 N N . ASN A 1 93 ? 42.426 5.070 14.761 1.00 80.44 93 ASN A N 1
ATOM 755 C CA . ASN A 1 93 ? 41.087 5.633 14.902 1.00 80.44 93 ASN A CA 1
ATOM 756 C C . ASN A 1 93 ? 40.242 5.488 13.618 1.00 80.44 93 ASN A C 1
ATOM 758 O O . ASN A 1 93 ? 39.174 6.102 13.526 1.00 80.44 93 ASN A O 1
ATOM 762 N N . ARG A 1 94 ? 40.675 4.696 12.625 1.00 86.81 94 ARG A N 1
ATOM 763 C CA . ARG A 1 94 ? 39.876 4.370 11.423 1.00 86.81 94 ARG A CA 1
ATOM 764 C C . ARG A 1 94 ? 38.759 3.363 11.747 1.00 86.81 94 ARG A C 1
ATOM 766 O O . ARG A 1 94 ? 38.814 2.676 12.761 1.00 86.81 94 ARG A O 1
ATOM 773 N N . LEU A 1 95 ? 37.690 3.322 10.947 1.00 85.44 95 LEU A N 1
ATOM 774 C CA . LEU A 1 95 ? 36.729 2.205 10.974 1.00 85.44 95 LEU A CA 1
ATOM 775 C C . LEU A 1 95 ? 37.261 1.050 10.124 1.00 85.44 95 LEU A C 1
ATOM 777 O O . LEU A 1 95 ? 37.612 1.268 8.969 1.00 85.44 95 LEU A O 1
ATOM 781 N N . ASN A 1 96 ? 37.234 -0.170 10.661 1.00 86.50 96 ASN A N 1
ATOM 782 C CA . ASN A 1 96 ? 37.459 -1.381 9.877 1.00 86.50 96 ASN A CA 1
ATOM 783 C C . ASN A 1 96 ? 36.163 -1.765 9.141 1.00 86.50 96 ASN A C 1
ATOM 785 O O . ASN A 1 96 ? 35.316 -2.477 9.682 1.00 86.50 96 ASN A O 1
ATOM 789 N N . VAL A 1 97 ? 35.966 -1.216 7.939 1.00 83.94 97 VAL A N 1
ATOM 790 C CA . VAL A 1 97 ? 34.712 -1.361 7.178 1.00 83.94 97 VAL A CA 1
ATOM 791 C C . VAL A 1 97 ? 34.449 -2.821 6.789 1.00 83.94 97 VAL A C 1
ATOM 793 O O . VAL A 1 97 ? 33.320 -3.286 6.941 1.00 83.94 97 VAL A O 1
ATOM 796 N N . GLU A 1 98 ? 35.475 -3.565 6.369 1.00 84.00 98 GLU A N 1
ATOM 797 C CA . GLU A 1 98 ? 35.330 -4.971 5.962 1.00 84.00 98 GLU A CA 1
ATOM 798 C C . GLU A 1 98 ? 34.967 -5.893 7.128 1.00 84.00 98 GLU A C 1
ATOM 800 O O . GLU A 1 98 ? 34.140 -6.791 6.978 1.00 84.00 98 GLU A O 1
ATOM 805 N N . GLU A 1 99 ? 35.507 -5.638 8.319 1.00 85.69 99 GLU A N 1
ATOM 806 C CA . GLU A 1 99 ? 35.146 -6.394 9.519 1.00 85.69 99 GLU A CA 1
ATOM 807 C C . GLU A 1 99 ? 33.686 -6.143 9.928 1.00 85.69 99 GLU A C 1
ATOM 809 O O . GLU A 1 99 ? 32.976 -7.089 10.256 1.00 85.69 99 GLU A O 1
ATOM 814 N N . ILE A 1 100 ? 33.199 -4.898 9.822 1.00 84.88 100 ILE A N 1
ATOM 815 C CA . ILE A 1 100 ? 31.793 -4.553 10.102 1.00 84.88 100 ILE A CA 1
ATOM 816 C C . ILE A 1 100 ? 30.852 -5.169 9.050 1.00 84.88 100 ILE A C 1
ATOM 818 O O . ILE A 1 100 ? 29.798 -5.689 9.416 1.00 84.88 100 ILE A O 1
ATOM 822 N N . LYS A 1 101 ? 31.225 -5.170 7.759 1.00 84.88 101 LYS A N 1
ATOM 823 C CA . LYS A 1 101 ? 30.481 -5.882 6.697 1.00 84.88 101 LYS A CA 1
ATOM 824 C C . LYS A 1 101 ? 30.367 -7.376 7.004 1.00 84.88 101 LYS A C 1
ATOM 826 O O . LYS A 1 101 ? 29.277 -7.938 6.932 1.00 84.88 101 LYS A O 1
ATOM 831 N N . LEU A 1 102 ? 31.488 -8.011 7.346 1.00 83.62 102 LEU A N 1
ATOM 832 C CA . LEU A 1 102 ? 31.574 -9.446 7.617 1.00 83.62 102 LEU A CA 1
ATOM 833 C C . LEU A 1 102 ? 30.806 -9.830 8.892 1.00 83.62 102 LEU A C 1
ATOM 835 O O . LEU A 1 102 ? 30.176 -10.884 8.931 1.00 83.62 102 LEU A O 1
ATOM 839 N N . GLU A 1 103 ? 30.798 -8.959 9.902 1.00 83.38 103 GLU A N 1
ATOM 840 C CA . GLU A 1 103 ? 29.991 -9.097 11.118 1.00 83.38 103 GLU A CA 1
ATOM 841 C C . GLU A 1 103 ? 28.483 -9.016 10.819 1.00 83.38 103 GLU A C 1
ATOM 843 O O . GLU A 1 103 ? 27.743 -9.904 11.234 1.00 83.38 103 GLU A O 1
ATOM 848 N N . ILE A 1 104 ? 28.028 -8.024 10.039 1.00 83.25 104 ILE A N 1
ATOM 849 C CA . ILE A 1 104 ? 26.616 -7.912 9.616 1.00 83.25 104 ILE A CA 1
ATOM 850 C C . ILE A 1 104 ? 26.193 -9.132 8.785 1.00 83.25 104 ILE A C 1
ATOM 852 O O . ILE A 1 104 ? 25.121 -9.683 9.019 1.00 83.25 104 ILE A O 1
ATOM 856 N N . LYS A 1 105 ? 27.038 -9.579 7.845 1.00 83.19 105 LYS A N 1
ATOM 857 C CA . LYS A 1 105 ? 26.744 -10.734 6.982 1.00 83.19 105 LYS A CA 1
ATOM 858 C C . LYS A 1 105 ? 26.593 -12.029 7.785 1.00 83.19 105 LYS A C 1
ATOM 860 O O . LYS A 1 105 ? 25.658 -12.785 7.538 1.00 83.19 105 LYS A O 1
ATOM 865 N N . LYS A 1 106 ? 27.457 -12.246 8.784 1.00 83.75 106 LYS A N 1
ATOM 866 C CA . LYS A 1 106 ? 27.331 -13.379 9.713 1.00 83.75 106 LYS A CA 1
ATOM 867 C C . LYS A 1 106 ? 26.038 -13.326 10.520 1.00 83.75 106 LYS A C 1
ATOM 869 O O . LYS A 1 106 ? 25.391 -14.353 10.644 1.00 83.75 106 LYS A O 1
ATOM 874 N N . GLU A 1 107 ? 25.652 -12.156 11.033 1.00 78.56 107 GLU A N 1
ATOM 875 C CA . GLU A 1 107 ? 24.397 -12.007 11.786 1.00 78.56 107 GLU A CA 1
ATOM 876 C C . GLU A 1 107 ? 23.162 -12.338 10.940 1.00 78.56 107 GLU A C 1
ATOM 878 O O . GLU A 1 107 ? 22.247 -12.993 11.436 1.00 78.56 107 GLU A O 1
ATOM 883 N N . THR A 1 108 ? 23.135 -11.929 9.665 1.00 72.62 108 THR A N 1
ATOM 884 C CA . THR A 1 108 ? 22.048 -12.311 8.748 1.00 72.62 108 THR A CA 1
ATOM 885 C C . THR A 1 108 ? 22.050 -13.809 8.445 1.00 72.62 108 THR A C 1
ATOM 887 O O . THR A 1 108 ? 20.991 -14.425 8.465 1.00 72.62 108 THR A O 1
ATOM 890 N N . GLU A 1 109 ? 23.225 -14.418 8.251 1.00 72.12 109 GLU A N 1
ATOM 891 C CA . GLU A 1 109 ? 23.356 -15.861 7.995 1.00 72.12 109 GLU A CA 1
ATOM 892 C C . GLU A 1 109 ? 22.950 -16.716 9.208 1.00 72.12 109 GLU A C 1
ATOM 894 O O . GLU A 1 109 ? 22.335 -17.765 9.030 1.00 72.12 109 GLU A O 1
ATOM 899 N N . THR A 1 110 ? 23.229 -16.274 10.441 1.00 65.12 110 THR A N 1
ATOM 900 C CA . THR A 1 110 ? 22.738 -16.959 11.651 1.00 65.12 110 THR A CA 1
ATOM 901 C C . THR A 1 110 ? 21.233 -16.794 11.838 1.00 65.12 110 THR A C 1
ATOM 903 O O . THR A 1 110 ? 20.560 -17.767 12.151 1.00 65.12 110 THR A O 1
ATOM 906 N N . PHE A 1 111 ? 20.683 -15.601 11.581 1.00 53.34 111 PHE A N 1
ATOM 907 C CA . PHE A 1 111 ? 19.248 -15.345 11.743 1.00 53.34 111 PHE A CA 1
ATOM 908 C C . PHE A 1 111 ? 18.389 -16.147 10.748 1.00 53.34 111 PHE A C 1
ATOM 910 O O . PHE A 1 111 ? 17.325 -16.642 11.112 1.00 53.34 111 PHE A O 1
ATOM 917 N N . GLU A 1 112 ? 18.862 -16.333 9.511 1.00 54.34 112 GLU A N 1
ATOM 918 C CA . GLU A 1 112 ? 18.224 -17.237 8.542 1.00 54.34 112 GLU A CA 1
ATOM 919 C C . GLU A 1 112 ? 18.356 -18.720 8.939 1.00 54.34 112 GLU A C 1
ATOM 921 O O . GLU A 1 112 ? 17.473 -19.514 8.619 1.00 54.34 112 GLU A O 1
ATOM 926 N N . GLY A 1 113 ? 19.424 -19.096 9.653 1.00 49.47 113 GLY A N 1
ATOM 927 C CA . GLY A 1 113 ? 19.637 -20.452 10.166 1.00 49.47 113 GLY A CA 1
ATOM 928 C C . GLY A 1 113 ? 18.713 -20.819 11.330 1.00 49.47 113 GLY A C 1
ATOM 929 O O . GLY A 1 113 ? 18.070 -21.868 11.285 1.00 49.47 113 GLY A O 1
ATOM 930 N N . ASP A 1 114 ? 18.606 -19.947 12.335 1.00 48.19 114 ASP A N 1
ATOM 931 C CA . ASP A 1 114 ? 17.770 -20.172 13.524 1.00 48.19 114 ASP A CA 1
ATOM 932 C C . ASP A 1 114 ? 16.276 -20.253 13.149 1.00 48.19 114 ASP A C 1
ATOM 934 O O . ASP A 1 114 ? 15.568 -21.165 13.577 1.00 48.19 114 ASP A O 1
ATOM 938 N N . LEU A 1 115 ? 15.815 -19.386 12.237 1.00 45.19 115 LEU A N 1
ATOM 939 C CA . LEU A 1 115 ? 14.443 -19.414 11.711 1.00 45.19 115 LEU A CA 1
ATOM 940 C C . LEU A 1 115 ? 14.117 -20.725 10.959 1.00 45.19 115 LEU A C 1
ATOM 942 O O . LEU A 1 115 ? 12.960 -21.135 10.882 1.00 45.19 115 LEU A O 1
ATOM 946 N N . PHE A 1 116 ? 15.129 -21.411 10.414 1.00 44.88 116 PHE A N 1
ATOM 947 C CA . PHE A 1 116 ? 14.977 -22.709 9.742 1.00 44.88 116 PHE A CA 1
ATOM 948 C C . PHE A 1 116 ? 14.963 -23.905 10.716 1.00 44.88 116 PHE A C 1
ATOM 950 O O . PHE A 1 116 ? 14.635 -25.022 10.304 1.00 44.88 116 PHE A O 1
ATOM 957 N N . MET A 1 117 ? 15.316 -23.687 11.989 1.00 45.25 117 MET A N 1
ATOM 958 C CA . MET A 1 117 ? 15.215 -24.679 13.066 1.00 45.25 117 MET A CA 1
ATOM 959 C C . MET A 1 117 ? 13.815 -24.670 13.691 1.00 45.25 117 MET A C 1
ATOM 961 O O . MET A 1 117 ? 13.184 -25.724 13.739 1.00 45.25 117 MET A O 1
ATOM 965 N N . GLU A 1 118 ? 13.285 -23.500 14.076 1.00 43.34 118 GLU A N 1
ATOM 966 C CA . GLU A 1 118 ? 11.946 -23.384 14.694 1.00 43.34 118 GLU A CA 1
ATOM 967 C C . GLU A 1 118 ? 10.843 -23.997 13.807 1.00 43.34 118 GLU A C 1
ATOM 969 O O . GLU A 1 118 ? 9.994 -24.748 14.284 1.00 43.34 118 GLU A O 1
ATOM 974 N N . ILE A 1 119 ? 10.918 -23.786 12.485 1.00 46.22 119 ILE A N 1
ATOM 975 C CA . ILE A 1 119 ? 9.963 -24.341 11.506 1.00 46.22 119 ILE A CA 1
ATOM 976 C C . ILE A 1 119 ? 9.978 -25.884 11.467 1.00 46.22 119 ILE A C 1
ATOM 978 O O . ILE A 1 119 ? 9.000 -26.492 11.030 1.00 46.22 119 ILE A O 1
ATOM 982 N N . LYS A 1 120 ? 11.045 -26.554 11.922 1.00 41.91 120 LYS A N 1
ATOM 983 C CA . LYS A 1 120 ? 11.072 -28.023 12.014 1.00 41.91 120 LYS A CA 1
ATOM 984 C C . LYS A 1 120 ? 10.432 -28.551 13.292 1.00 41.91 120 LYS A C 1
ATOM 986 O O . LYS A 1 120 ? 9.727 -29.551 13.220 1.00 41.91 120 LYS A O 1
ATOM 991 N N . GLU A 1 121 ? 10.647 -27.894 14.428 1.00 41.22 121 GLU A N 1
ATOM 992 C CA . GLU A 1 121 ? 10.165 -28.392 15.725 1.00 41.22 121 GLU A CA 1
ATOM 993 C C . GLU A 1 121 ? 8.631 -28.294 15.863 1.00 41.22 121 GLU A C 1
ATOM 995 O O . GLU A 1 121 ? 8.020 -29.145 16.510 1.00 41.22 121 GLU A O 1
ATOM 1000 N N . GLU A 1 122 ? 7.977 -27.352 15.167 1.00 40.53 122 GLU A N 1
ATOM 1001 C CA . GLU A 1 122 ? 6.503 -27.287 15.092 1.00 40.53 122 GLU A CA 1
ATOM 1002 C C . GLU A 1 122 ? 5.854 -28.351 14.177 1.00 40.53 122 GLU A C 1
ATOM 1004 O O . GLU A 1 122 ? 4.641 -28.539 14.244 1.00 40.53 122 GLU A O 1
ATOM 1009 N N . ASN A 1 123 ? 6.615 -29.062 13.331 1.00 40.91 123 ASN A N 1
ATOM 1010 C CA . ASN A 1 123 ? 6.062 -30.013 12.348 1.00 40.91 123 ASN A CA 1
ATOM 1011 C C . ASN A 1 123 ? 6.169 -31.501 12.747 1.00 40.91 123 ASN A C 1
ATOM 1013 O O . ASN A 1 123 ? 5.656 -32.347 12.019 1.00 40.91 123 ASN A O 1
ATOM 1017 N N . ASP A 1 124 ? 6.798 -31.832 13.881 1.00 39.12 124 ASP A N 1
ATOM 1018 C CA . ASP A 1 124 ? 7.099 -33.222 14.294 1.00 39.12 124 ASP A CA 1
ATOM 1019 C C . ASP A 1 124 ? 6.237 -33.705 15.490 1.00 39.12 124 ASP A C 1
ATOM 1021 O O . ASP A 1 124 ? 6.621 -34.590 16.250 1.00 39.12 124 ASP A O 1
ATOM 1025 N N . ASN A 1 125 ? 5.060 -33.092 15.688 1.00 39.12 125 ASN A N 1
ATOM 1026 C CA . ASN A 1 125 ? 4.089 -33.435 16.739 1.00 39.12 125 ASN A CA 1
ATOM 1027 C C . ASN A 1 125 ? 2.658 -33.536 16.165 1.00 39.12 125 ASN A C 1
ATOM 1029 O O . ASN A 1 125 ? 1.842 -32.627 16.327 1.00 39.12 125 ASN A O 1
ATOM 1033 N N . GLY A 1 126 ? 2.346 -34.648 15.493 1.00 31.61 126 GLY A N 1
ATOM 1034 C CA . GLY A 1 126 ? 1.020 -34.929 14.926 1.00 31.61 126 GLY A CA 1
ATOM 1035 C C . GLY A 1 126 ? 0.843 -36.421 14.641 1.00 31.61 126 GLY A C 1
ATOM 1036 O O . GLY A 1 126 ? 1.487 -36.946 13.743 1.00 31.61 126 GLY A O 1
ATOM 1037 N N . ASP A 1 127 ? 0.011 -37.076 15.453 1.00 32.88 127 ASP A N 1
ATOM 1038 C CA . ASP A 1 127 ? -0.050 -38.530 15.679 1.00 32.88 127 ASP A CA 1
ATOM 1039 C C . ASP A 1 127 ? -0.323 -39.434 14.452 1.00 32.88 127 ASP A C 1
ATOM 1041 O O . ASP A 1 127 ? -0.746 -38.989 13.384 1.00 32.88 127 ASP A O 1
ATOM 1045 N N . THR A 1 128 ? -0.091 -40.736 14.635 1.00 39.03 128 THR A N 1
ATOM 1046 C CA . THR A 1 128 ? -0.267 -41.788 13.617 1.00 39.03 128 THR A CA 1
ATOM 1047 C C . THR A 1 128 ? -1.723 -42.046 13.230 1.00 39.03 128 THR A C 1
ATOM 1049 O O . THR A 1 128 ? -2.595 -41.956 14.087 1.00 39.03 128 THR A O 1
ATOM 1052 N N . ASP A 1 129 ? -1.949 -42.585 12.022 1.00 30.69 129 ASP A N 1
ATOM 1053 C CA . ASP A 1 129 ? -2.740 -43.823 11.925 1.00 30.69 129 ASP A CA 1
ATOM 1054 C C . ASP A 1 129 ? -2.439 -44.674 10.669 1.00 30.69 129 ASP A C 1
ATOM 1056 O O . ASP A 1 129 ? -1.707 -44.268 9.766 1.00 30.69 129 ASP A O 1
ATOM 1060 N N . GLU A 1 130 ? -2.952 -45.904 10.708 1.00 31.33 130 GLU A N 1
ATOM 1061 C CA . GLU A 1 130 ? -2.600 -47.136 9.982 1.00 31.33 130 GLU A CA 1
ATOM 1062 C C . GLU A 1 130 ? -2.102 -47.079 8.513 1.00 31.33 130 GLU A C 1
ATOM 1064 O O . GLU A 1 130 ? -2.695 -46.489 7.610 1.00 31.33 130 GLU A O 1
ATOM 1069 N N . VAL A 1 131 ? -1.045 -47.867 8.259 1.00 33.50 131 VAL A N 1
ATOM 1070 C CA . VAL A 1 131 ? -0.598 -48.312 6.926 1.00 33.50 131 VAL A CA 1
ATOM 1071 C C . VAL A 1 131 ? -1.133 -49.717 6.666 1.00 33.50 131 VAL A C 1
ATOM 1073 O O . VAL A 1 131 ? -0.831 -50.618 7.449 1.00 33.50 131 VAL A O 1
ATOM 1076 N N . ASP A 1 132 ? -1.763 -49.944 5.511 1.00 29.33 132 ASP A N 1
ATOM 1077 C CA . ASP A 1 132 ? -1.910 -51.296 4.955 1.00 29.33 132 ASP A CA 1
ATOM 1078 C C . ASP A 1 132 ? -1.045 -51.485 3.692 1.00 29.33 132 ASP A C 1
ATOM 1080 O O . ASP A 1 132 ? -0.742 -50.540 2.959 1.00 29.33 132 ASP A O 1
ATOM 1084 N N .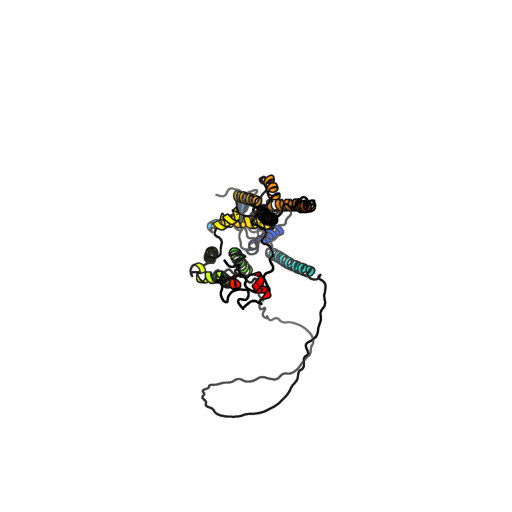 LYS A 1 133 ? -0.573 -52.717 3.484 1.00 31.42 133 LYS A N 1
ATOM 1085 C CA . LYS A 1 133 ? 0.283 -53.149 2.358 1.00 31.42 133 LYS A CA 1
ATOM 1086 C C . LYS A 1 133 ? -0.624 -53.848 1.307 1.00 31.42 133 LYS A C 1
ATOM 1088 O O . LYS A 1 133 ? -1.835 -53.716 1.380 1.00 31.42 133 LYS A O 1
ATOM 1093 N N . VAL A 1 134 ? -0.217 -54.546 0.241 1.00 31.92 134 VAL A N 1
ATOM 1094 C CA . VAL A 1 134 ? 0.953 -55.376 -0.119 1.00 31.92 134 VAL A CA 1
ATOM 1095 C C . VAL A 1 134 ? 0.986 -55.500 -1.681 1.00 31.92 134 VAL A C 1
ATOM 1097 O O . VAL A 1 134 ? 0.071 -55.000 -2.330 1.00 31.92 134 VAL A O 1
ATOM 1100 N N . PRO A 1 135 ? 1.979 -56.144 -2.332 1.00 36.28 135 PRO A N 1
ATOM 1101 C CA . PRO A 1 135 ? 3.239 -55.549 -2.790 1.00 36.28 135 PRO A CA 1
ATOM 1102 C C . PRO A 1 135 ? 3.431 -55.545 -4.330 1.00 36.28 135 PRO A C 1
ATOM 1104 O O . PRO A 1 135 ? 2.673 -56.158 -5.078 1.00 36.28 135 PRO A O 1
ATOM 1107 N N . GLU A 1 136 ? 4.548 -54.980 -4.798 1.00 32.19 136 GLU A N 1
ATOM 1108 C CA . GLU A 1 136 ? 5.163 -55.391 -6.073 1.00 32.19 136 GLU A CA 1
ATOM 1109 C C . GLU A 1 136 ? 5.853 -56.768 -5.952 1.00 32.19 136 GLU A C 1
ATOM 1111 O O . GLU A 1 136 ? 6.354 -57.138 -4.887 1.00 32.19 136 GLU A O 1
ATOM 1116 N N . GLN A 1 137 ? 5.969 -57.499 -7.067 1.00 28.42 137 GLN A N 1
ATOM 1117 C CA . GLN A 1 137 ? 6.929 -58.600 -7.224 1.00 28.42 137 GLN A CA 1
ATOM 1118 C C . GLN A 1 137 ? 7.690 -58.472 -8.548 1.00 28.42 137 GLN A C 1
ATOM 1120 O O . GLN A 1 137 ? 7.109 -58.177 -9.590 1.00 28.42 137 GLN A O 1
ATOM 1125 N N . GLN A 1 138 ? 9.001 -58.710 -8.488 1.00 30.91 138 GLN A N 1
ATOM 1126 C CA . GLN A 1 138 ? 9.918 -58.709 -9.629 1.00 30.91 138 GLN A CA 1
ATOM 1127 C C . GLN A 1 138 ? 10.214 -60.146 -10.076 1.00 30.91 138 GLN A C 1
ATOM 1129 O O . GLN A 1 138 ? 10.556 -60.973 -9.229 1.00 30.91 138 GLN A O 1
ATOM 1134 N N . THR A 1 139 ? 10.214 -60.413 -11.388 1.00 26.34 139 THR A N 1
ATOM 1135 C CA . THR A 1 139 ? 10.863 -61.614 -11.950 1.00 26.34 139 THR A CA 1
ATOM 1136 C C . THR A 1 139 ? 11.272 -61.450 -13.421 1.00 26.34 139 THR A C 1
ATOM 1138 O O . THR A 1 139 ? 10.446 -61.474 -14.328 1.00 26.34 139 THR A O 1
ATOM 1141 N N . GLU A 1 140 ? 12.580 -61.356 -13.652 1.00 27.52 140 GLU A N 1
ATOM 1142 C CA . GLU A 1 140 ? 13.277 -61.833 -14.864 1.00 27.52 140 GLU A CA 1
ATOM 1143 C C . GLU A 1 140 ? 13.829 -63.267 -14.592 1.00 27.52 140 GLU A C 1
ATOM 1145 O O . GLU A 1 140 ? 13.709 -63.700 -13.438 1.00 27.52 140 GLU A O 1
ATOM 1150 N N . PRO A 1 141 ? 14.459 -64.027 -15.535 1.00 35.94 141 PRO A N 1
ATOM 1151 C CA . PRO A 1 141 ? 14.870 -63.689 -16.920 1.00 35.94 141 PRO A CA 1
ATOM 1152 C C . PRO A 1 141 ? 14.585 -64.755 -18.035 1.00 35.94 141 PRO A C 1
ATOM 1154 O O . PRO A 1 141 ? 14.572 -65.942 -17.746 1.00 35.94 141 PRO A O 1
ATOM 1157 N N . GLN A 1 142 ? 14.517 -64.314 -19.314 1.00 25.94 142 GLN A N 1
ATOM 1158 C CA . GLN A 1 142 ? 15.069 -64.918 -20.580 1.00 25.94 142 GLN A CA 1
ATOM 1159 C C . GLN A 1 142 ? 14.922 -66.442 -20.948 1.00 25.94 142 GLN A C 1
ATOM 1161 O O . GLN A 1 142 ? 14.465 -67.230 -20.129 1.00 25.94 142 GLN A O 1
ATOM 1166 N N . PRO A 1 143 ? 15.360 -66.950 -22.147 1.00 39.66 143 PRO A N 1
ATOM 1167 C CA . PRO A 1 143 ? 15.671 -66.337 -23.471 1.00 39.66 143 PRO A CA 1
ATOM 1168 C C . PRO A 1 143 ? 15.115 -67.096 -24.735 1.00 39.66 143 PRO A C 1
ATOM 1170 O O . PRO A 1 143 ? 14.585 -68.196 -24.632 1.00 39.66 143 PRO A O 1
ATOM 1173 N N . THR A 1 144 ? 15.446 -66.600 -25.954 1.00 25.92 144 THR A N 1
ATOM 1174 C CA . THR A 1 144 ? 15.651 -67.352 -27.248 1.00 25.92 144 THR A CA 1
ATOM 1175 C C . THR A 1 144 ? 14.432 -68.000 -27.975 1.00 25.92 144 THR A C 1
ATOM 1177 O O . THR A 1 144 ? 13.466 -68.359 -27.325 1.00 25.92 144 THR A O 1
ATOM 1180 N N . GLN A 1 145 ? 14.370 -68.212 -29.315 1.00 29.02 145 GLN A N 1
ATOM 1181 C CA . GLN A 1 145 ? 15.228 -67.867 -30.485 1.00 29.02 145 GLN A CA 1
ATOM 1182 C C . GLN A 1 145 ? 14.479 -67.988 -31.853 1.00 29.02 145 GLN A C 1
ATOM 1184 O O . GLN A 1 145 ? 13.565 -68.797 -31.948 1.00 29.02 145 GLN A O 1
ATOM 1189 N N . GLN A 1 146 ? 15.013 -67.349 -32.923 1.00 27.19 146 GLN A N 1
ATOM 1190 C CA . GLN A 1 146 ? 14.805 -67.644 -34.379 1.00 27.19 146 GLN A CA 1
ATOM 1191 C C . GLN A 1 146 ? 13.374 -67.400 -34.956 1.00 27.19 146 GLN A C 1
ATOM 1193 O O . GLN A 1 146 ? 12.430 -67.321 -34.186 1.00 27.19 146 GLN A O 1
ATOM 1198 N N . GLN A 1 147 ? 13.081 -67.174 -36.257 1.00 29.11 147 GLN A N 1
ATOM 1199 C CA . GLN A 1 147 ? 13.729 -67.273 -37.604 1.00 29.11 147 GLN A CA 1
ATOM 1200 C C . GLN A 1 147 ? 12.959 -66.295 -38.579 1.00 29.11 147 GLN A C 1
ATOM 1202 O O . GLN A 1 147 ? 11.834 -65.942 -38.247 1.00 29.11 147 GLN A O 1
ATOM 1207 N N . GLN A 1 148 ? 13.368 -65.816 -39.778 1.00 27.70 148 GLN A N 1
ATOM 1208 C CA . GLN A 1 148 ? 14.640 -65.837 -40.539 1.00 27.70 148 GLN A CA 1
ATOM 1209 C C . GLN A 1 148 ? 14.820 -64.607 -41.510 1.00 27.70 148 GLN A C 1
ATOM 1211 O O . GLN A 1 148 ? 15.044 -63.507 -41.011 1.00 27.70 148 GLN A O 1
ATOM 1216 N N . ARG A 1 149 ? 14.826 -64.767 -42.859 1.00 26.58 149 ARG A N 1
ATOM 1217 C CA . ARG A 1 149 ? 14.975 -63.756 -43.968 1.00 26.58 149 ARG A CA 1
ATOM 1218 C C . ARG A 1 149 ? 14.755 -64.450 -45.356 1.00 26.58 149 ARG A C 1
ATOM 1220 O O . ARG A 1 149 ? 14.345 -65.610 -45.277 1.00 26.58 149 ARG A O 1
ATOM 1227 N N . PRO A 1 150 ? 15.045 -63.896 -46.577 1.00 44.31 150 PRO A N 1
ATOM 1228 C CA . PRO A 1 150 ? 15.589 -62.585 -47.034 1.00 44.31 150 PRO A CA 1
ATOM 1229 C C . PRO A 1 150 ? 14.504 -61.721 -47.752 1.00 44.31 150 PRO A C 1
ATOM 1231 O O . PRO A 1 150 ? 13.444 -61.637 -47.142 1.00 44.31 150 PRO A O 1
ATOM 1234 N N . ASP A 1 151 ? 14.576 -60.987 -48.889 1.00 27.73 151 ASP A N 1
ATOM 1235 C CA . ASP A 1 151 ? 15.480 -60.659 -50.050 1.00 27.73 151 ASP A CA 1
ATOM 1236 C C . ASP A 1 151 ? 14.929 -59.336 -50.706 1.00 27.73 151 ASP A C 1
ATOM 1238 O O . ASP A 1 151 ? 13.842 -58.924 -50.302 1.00 27.73 151 ASP A O 1
ATOM 1242 N N . ASP A 1 152 ? 15.458 -58.582 -51.697 1.00 27.50 152 ASP A N 1
ATOM 1243 C CA . ASP A 1 152 ? 16.722 -58.412 -52.474 1.00 27.50 152 ASP A CA 1
ATOM 1244 C C . ASP A 1 152 ? 16.678 -56.978 -53.139 1.00 27.50 152 ASP A C 1
ATOM 1246 O O . ASP A 1 152 ? 15.596 -56.405 -53.259 1.00 27.50 152 ASP A O 1
ATOM 1250 N N . ARG A 1 153 ? 17.811 -56.435 -53.642 1.00 29.41 153 ARG A N 1
ATOM 1251 C CA . ARG A 1 153 ? 18.023 -55.216 -54.509 1.00 29.41 153 ARG A CA 1
ATOM 1252 C C . ARG A 1 153 ? 17.802 -53.824 -53.867 1.00 29.41 153 ARG A C 1
ATOM 1254 O O . ARG A 1 153 ? 16.736 -53.543 -53.343 1.00 29.41 153 ARG A O 1
ATOM 1261 N N . SER A 1 154 ? 18.802 -52.923 -53.756 1.00 28.17 154 SER A N 1
ATOM 1262 C CA . SER A 1 154 ? 19.706 -52.257 -54.752 1.00 28.17 154 SER A CA 1
ATOM 1263 C C . SER A 1 154 ? 18.991 -51.169 -55.579 1.00 28.17 154 SER A C 1
ATOM 1265 O O . SER A 1 154 ? 17.890 -51.425 -56.046 1.00 28.17 154 SER A O 1
ATOM 1267 N N . VAL A 1 155 ? 19.503 -49.936 -55.774 1.00 31.53 155 VAL A N 1
ATOM 1268 C CA . VAL A 1 155 ? 20.854 -49.435 -56.189 1.00 31.53 155 VAL A CA 1
ATOM 1269 C C . VAL A 1 155 ? 21.210 -48.125 -55.410 1.00 31.53 155 VAL A C 1
ATOM 1271 O O . VAL A 1 155 ? 20.281 -47.412 -55.049 1.00 31.53 155 VAL A O 1
ATOM 1274 N N . LYS A 1 156 ? 22.432 -47.911 -54.859 1.00 27.38 156 LYS A N 1
ATOM 1275 C CA . LYS A 1 156 ? 23.586 -47.028 -55.282 1.00 27.38 156 LYS A CA 1
ATOM 1276 C C . LYS A 1 156 ? 23.236 -45.637 -55.883 1.00 27.38 156 LYS A C 1
ATOM 1278 O O . LYS A 1 156 ? 22.153 -45.501 -56.429 1.00 27.38 156 LYS A O 1
ATOM 1283 N N . GLU A 1 157 ? 24.050 -44.567 -55.824 1.00 29.80 157 GLU A N 1
ATOM 1284 C CA . GLU A 1 157 ? 25.512 -44.305 -55.600 1.00 29.80 157 GLU A CA 1
ATOM 1285 C C . GLU A 1 157 ? 25.715 -43.303 -54.407 1.00 29.80 157 GLU A C 1
ATOM 1287 O O . GLU A 1 157 ? 24.714 -42.780 -53.925 1.00 29.80 157 GLU A O 1
ATOM 1292 N N . GLN A 1 158 ? 26.843 -43.108 -53.685 1.00 30.36 158 GLN A N 1
ATOM 1293 C CA . GLN A 1 158 ? 28.269 -42.774 -53.987 1.00 30.36 158 GLN A CA 1
ATOM 1294 C C . GLN A 1 158 ? 28.437 -41.402 -54.694 1.00 30.36 158 GLN A C 1
ATOM 1296 O O . GLN A 1 158 ? 27.594 -41.067 -55.518 1.00 30.36 158 GLN A O 1
ATOM 1301 N N . ASP A 1 159 ? 29.394 -40.510 -54.371 1.00 28.59 159 ASP A N 1
ATOM 1302 C CA . ASP A 1 159 ? 30.682 -40.586 -53.618 1.00 28.59 159 ASP A CA 1
ATOM 1303 C C . ASP A 1 159 ? 30.699 -39.681 -52.341 1.00 28.59 159 ASP A C 1
ATOM 1305 O O . ASP A 1 159 ? 29.814 -38.840 -52.196 1.00 28.59 159 ASP A O 1
ATOM 1309 N N . ASP A 1 160 ? 31.573 -39.734 -51.316 1.00 29.08 160 ASP A N 1
ATOM 1310 C CA . ASP A 1 160 ? 32.808 -40.479 -50.945 1.00 29.08 160 ASP A CA 1
ATOM 1311 C C . ASP A 1 160 ? 34.179 -39.738 -51.060 1.00 29.08 160 ASP A C 1
ATOM 1313 O O . ASP A 1 160 ? 34.758 -39.638 -52.135 1.00 29.08 160 ASP A O 1
ATOM 1317 N N . GLU A 1 161 ? 34.705 -39.266 -49.912 1.00 30.47 161 GLU A N 1
ATOM 1318 C CA . GLU A 1 161 ? 36.134 -39.068 -49.545 1.00 30.47 161 GLU A CA 1
ATOM 1319 C C . GLU A 1 161 ? 36.211 -38.985 -47.988 1.00 30.47 161 GLU A C 1
ATOM 1321 O O . GLU A 1 161 ? 35.510 -38.180 -47.377 1.00 30.47 161 GLU A O 1
ATOM 1326 N N . SER A 1 162 ? 36.844 -39.938 -47.273 1.00 31.25 162 SER A N 1
ATOM 1327 C CA . SER A 1 162 ? 38.297 -40.039 -46.957 1.00 31.25 162 SER A CA 1
ATOM 1328 C C . SER A 1 162 ? 38.742 -39.121 -45.789 1.00 31.25 162 SER A C 1
ATOM 1330 O O . SER A 1 162 ? 38.546 -37.915 -45.868 1.00 31.25 162 SER A O 1
ATOM 1332 N N . PHE A 1 163 ? 39.368 -39.531 -44.664 1.00 31.64 163 PHE A N 1
ATOM 1333 C CA . PHE A 1 163 ? 39.705 -40.807 -43.968 1.00 31.64 163 PHE A CA 1
ATOM 1334 C C . PHE A 1 163 ? 40.159 -40.433 -42.503 1.00 31.64 163 PHE A C 1
ATOM 1336 O O . PHE A 1 163 ? 40.254 -39.243 -42.204 1.00 31.64 163 PHE A O 1
ATOM 1343 N N . PRO A 1 164 ? 40.594 -41.342 -41.592 1.00 39.50 164 PRO A N 1
ATOM 1344 C CA . PRO A 1 164 ? 39.909 -42.492 -40.981 1.00 39.50 164 PRO A CA 1
ATOM 1345 C C . PRO A 1 164 ? 39.893 -42.453 -39.413 1.00 39.50 164 PRO A C 1
ATOM 1347 O O . PRO A 1 164 ? 40.696 -41.753 -38.796 1.00 39.50 164 PRO A O 1
ATOM 1350 N N . PRO A 1 165 ? 39.059 -43.261 -38.722 1.00 37.22 165 PRO A N 1
ATOM 1351 C CA . PRO A 1 165 ? 39.127 -43.471 -37.265 1.00 37.22 165 PRO A CA 1
ATOM 1352 C C . PRO A 1 165 ? 39.957 -44.712 -36.860 1.00 37.22 165 PRO A C 1
ATOM 1354 O O . PRO A 1 165 ? 40.077 -45.661 -37.633 1.00 37.22 165 PRO A O 1
ATOM 1357 N N . VAL A 1 166 ? 40.458 -44.759 -35.614 1.00 33.31 166 VAL A N 1
ATOM 1358 C CA . VAL A 1 166 ? 41.090 -45.953 -34.996 1.00 33.31 166 VAL A CA 1
ATOM 1359 C C . VAL A 1 166 ? 40.549 -46.170 -33.570 1.00 33.31 166 VAL A C 1
ATOM 1361 O O . VAL A 1 166 ? 40.194 -45.216 -32.881 1.00 33.31 166 VAL A O 1
ATOM 1364 N N . THR A 1 167 ? 40.428 -47.434 -33.154 1.00 35.53 167 THR A N 1
ATOM 1365 C CA . THR A 1 167 ? 39.650 -47.914 -31.993 1.00 35.53 167 THR A CA 1
ATOM 1366 C C . THR A 1 167 ? 40.475 -48.171 -30.703 1.00 35.53 167 THR A C 1
ATOM 1368 O O . THR A 1 167 ? 41.704 -48.172 -30.761 1.00 35.53 167 THR A O 1
ATOM 1371 N N . PRO A 1 168 ? 39.828 -48.352 -29.521 1.00 42.88 168 PRO A N 1
ATOM 1372 C CA . PRO A 1 168 ? 40.482 -48.423 -28.194 1.00 42.88 168 PRO A CA 1
ATOM 1373 C C . PRO A 1 168 ? 40.588 -49.859 -27.599 1.00 42.88 168 PRO A C 1
ATOM 1375 O O . PRO A 1 168 ? 40.323 -50.816 -28.321 1.00 42.88 168 PRO A O 1
ATOM 1378 N N . ILE A 1 169 ? 40.853 -49.973 -26.269 1.00 30.80 169 ILE A N 1
ATOM 1379 C CA . ILE A 1 169 ? 40.859 -51.185 -25.372 1.00 30.80 169 ILE A CA 1
ATOM 1380 C C . ILE A 1 169 ? 42.249 -51.895 -25.295 1.00 30.80 169 ILE A C 1
ATOM 1382 O O . ILE A 1 169 ? 42.935 -51.872 -26.314 1.00 30.80 169 ILE A O 1
ATOM 1386 N N . PRO A 1 170 ? 42.716 -52.523 -24.166 1.00 38.41 170 PRO A N 1
ATOM 1387 C CA . PRO A 1 170 ? 42.096 -52.817 -22.849 1.00 38.41 170 PRO A CA 1
ATOM 1388 C C . PRO A 1 170 ? 42.839 -52.328 -21.566 1.00 38.41 170 PRO A C 1
ATOM 1390 O O . PRO A 1 170 ? 43.919 -51.748 -21.600 1.00 38.41 170 PRO A O 1
ATOM 1393 N N . SER A 1 171 ? 42.217 -52.623 -20.414 1.00 28.09 171 SER A N 1
ATOM 1394 C CA . SER A 1 171 ? 42.631 -52.434 -19.004 1.00 28.09 171 SER A CA 1
ATOM 1395 C C . SER A 1 171 ? 43.830 -53.278 -18.511 1.00 28.09 171 SER A C 1
ATOM 1397 O O . SER A 1 171 ? 44.156 -54.282 -19.135 1.00 28.09 171 SER A O 1
ATOM 1399 N N . LEU A 1 172 ? 44.357 -52.982 -17.301 1.00 28.16 172 LEU A N 1
ATOM 1400 C CA . LEU A 1 172 ? 44.256 -53.820 -16.067 1.00 28.16 172 LEU A CA 1
ATOM 1401 C C . LEU A 1 172 ? 45.102 -53.268 -14.878 1.00 28.16 172 LEU A C 1
ATOM 1403 O O . LEU A 1 172 ? 46.151 -52.693 -15.112 1.00 28.16 172 LEU A O 1
ATOM 1407 N N . ILE A 1 173 ? 44.621 -53.496 -13.634 1.00 29.47 173 ILE A N 1
ATOM 1408 C CA . ILE A 1 173 ? 45.315 -53.766 -12.329 1.00 29.47 173 ILE A CA 1
ATOM 1409 C C . ILE A 1 173 ? 46.615 -52.968 -11.986 1.00 29.47 173 ILE A C 1
ATOM 1411 O O . ILE A 1 173 ? 47.550 -52.922 -12.765 1.00 29.47 173 ILE A O 1
ATOM 1415 N N . GLY A 1 174 ? 46.827 -52.408 -10.781 1.00 27.08 174 GLY A N 1
ATOM 1416 C CA . GLY A 1 174 ? 46.213 -52.689 -9.471 1.00 27.08 174 GLY A CA 1
ATOM 1417 C C . GLY A 1 174 ? 46.656 -51.730 -8.344 1.00 27.08 174 GLY A C 1
ATOM 1418 O O . GLY A 1 174 ? 46.857 -50.544 -8.583 1.00 27.08 174 GLY A O 1
ATOM 1419 N N . LYS A 1 175 ? 46.737 -52.230 -7.102 1.00 32.66 175 LYS A N 1
ATOM 1420 C CA . LYS A 1 175 ? 46.925 -51.446 -5.859 1.00 32.66 175 LYS A CA 1
ATOM 1421 C C . LYS A 1 175 ? 48.384 -51.456 -5.375 1.00 32.66 175 LYS A C 1
ATOM 1423 O O . LYS A 1 175 ? 49.059 -52.457 -5.576 1.00 32.66 175 LYS A O 1
ATOM 1428 N N . ASP A 1 176 ? 48.826 -50.407 -4.672 1.00 27.72 176 ASP A N 1
ATOM 1429 C CA . ASP A 1 176 ? 49.082 -50.441 -3.211 1.00 27.72 176 ASP A CA 1
ATOM 1430 C C . ASP A 1 176 ? 49.692 -49.116 -2.694 1.00 27.72 176 ASP A C 1
ATOM 1432 O O . ASP A 1 176 ? 49.926 -48.179 -3.458 1.00 27.72 176 ASP A O 1
ATOM 1436 N N . SER A 1 177 ? 49.849 -48.984 -1.373 1.00 29.27 177 SER A N 1
ATOM 1437 C CA . SER A 1 177 ? 50.183 -47.739 -0.666 1.00 29.27 177 SER A CA 1
ATOM 1438 C C . SER A 1 177 ? 51.557 -47.772 0.020 1.00 29.27 177 SER A C 1
ATOM 1440 O O . SER A 1 177 ? 51.965 -48.821 0.507 1.00 29.27 177 SER A O 1
ATOM 1442 N N . SER A 1 178 ? 52.239 -46.614 0.134 1.00 27.98 178 SER A N 1
ATOM 1443 C CA . SER A 1 178 ? 52.731 -46.054 1.420 1.00 27.98 178 SER A CA 1
ATOM 1444 C C . SER A 1 178 ? 53.717 -44.859 1.280 1.00 27.98 178 SER A C 1
ATOM 1446 O O . SER A 1 178 ? 54.538 -44.798 0.374 1.00 27.98 178 SER A O 1
ATOM 1448 N N . THR A 1 179 ? 53.698 -43.974 2.289 1.00 29.84 179 THR A N 1
ATOM 1449 C CA . THR A 1 179 ? 54.799 -43.110 2.803 1.00 29.84 179 THR A CA 1
ATOM 1450 C C . THR A 1 179 ? 55.480 -41.998 1.962 1.00 29.84 179 THR A C 1
ATOM 1452 O O . THR A 1 179 ? 56.501 -42.216 1.326 1.00 29.84 179 THR A O 1
ATOM 1455 N N . LYS A 1 180 ? 55.079 -40.753 2.299 1.00 29.39 180 LYS A N 1
ATOM 1456 C CA . LYS A 1 180 ? 55.910 -39.630 2.836 1.00 29.39 180 LYS A CA 1
ATOM 1457 C C . LYS A 1 180 ? 56.743 -38.676 1.935 1.00 29.39 180 LYS A C 1
ATOM 1459 O O . LYS A 1 180 ? 57.781 -39.041 1.410 1.00 29.39 180 LYS A O 1
ATOM 1464 N N . HIS A 1 181 ? 56.391 -37.383 2.090 1.00 27.61 181 HIS A N 1
ATOM 1465 C CA . HIS A 1 181 ? 57.225 -36.151 2.089 1.00 27.61 181 HIS A CA 1
ATOM 1466 C C . HIS A 1 181 ? 57.810 -35.644 0.739 1.00 27.61 181 HIS A C 1
ATOM 1468 O O . HIS A 1 181 ? 58.560 -36.343 0.082 1.00 27.61 181 HIS A O 1
ATOM 1474 N N . VAL A 1 182 ? 57.356 -34.484 0.211 1.00 27.50 182 VAL A N 1
ATOM 1475 C CA . VAL A 1 182 ? 57.774 -33.074 0.516 1.00 27.50 182 VAL A CA 1
ATOM 1476 C C . VAL A 1 182 ? 59.152 -32.742 -0.102 1.00 27.50 182 VAL A C 1
ATOM 1478 O O . VAL A 1 182 ? 60.108 -33.440 0.201 1.00 27.50 182 VAL A O 1
ATOM 1481 N N . TYR A 1 183 ? 59.373 -31.718 -0.947 1.00 27.28 183 TYR A N 1
ATOM 1482 C CA . TYR A 1 183 ? 58.601 -30.527 -1.386 1.00 27.28 183 TYR A CA 1
ATOM 1483 C C . TYR A 1 183 ? 58.656 -30.347 -2.923 1.00 27.28 183 TYR A C 1
ATOM 1485 O O . TYR A 1 183 ? 59.668 -30.675 -3.535 1.00 27.28 183 TYR A O 1
ATOM 1493 N N . SER A 1 184 ? 57.669 -29.666 -3.525 1.00 28.41 184 SER A N 1
ATOM 1494 C CA . SER A 1 184 ? 57.881 -28.469 -4.384 1.00 28.41 184 SER A CA 1
ATOM 1495 C C . SER A 1 184 ? 56.555 -27.933 -4.953 1.00 28.41 184 SER A C 1
ATOM 1497 O O . SER A 1 184 ? 55.552 -28.641 -4.990 1.00 28.41 184 SER A O 1
ATOM 1499 N N . ASN A 1 185 ? 56.535 -26.654 -5.344 1.00 32.09 185 ASN A N 1
ATOM 1500 C CA . ASN A 1 185 ? 55.327 -25.958 -5.799 1.00 32.09 185 ASN A CA 1
ATOM 1501 C C . ASN A 1 185 ? 55.120 -26.072 -7.315 1.00 32.09 185 ASN A C 1
ATOM 1503 O O . ASN A 1 185 ? 56.052 -25.830 -8.085 1.00 32.09 185 ASN A O 1
ATOM 1507 N N . GLN A 1 186 ? 53.866 -26.228 -7.737 1.00 31.42 186 GLN A N 1
ATOM 1508 C CA . GLN A 1 186 ? 53.339 -25.525 -8.910 1.00 31.42 186 GLN A CA 1
ATOM 1509 C C . GLN A 1 186 ? 51.824 -25.324 -8.780 1.00 31.42 186 GLN A C 1
ATOM 1511 O O . GLN A 1 186 ? 51.154 -26.050 -8.049 1.00 31.42 186 GLN A O 1
ATOM 1516 N N . PHE A 1 187 ? 51.317 -24.268 -9.416 1.00 33.06 187 PHE A N 1
ATOM 1517 C CA . PHE A 1 187 ? 49.927 -23.831 -9.288 1.00 33.06 187 PHE A CA 1
ATOM 1518 C C . PHE A 1 187 ? 48.976 -24.830 -9.959 1.00 33.06 187 PHE A C 1
ATOM 1520 O O . PHE A 1 187 ? 49.239 -25.281 -11.071 1.00 33.06 187 PHE A O 1
ATOM 1527 N N . SER A 1 188 ? 47.846 -25.110 -9.311 1.00 34.59 188 SER A N 1
ATOM 1528 C CA . SER A 1 188 ? 46.681 -25.754 -9.921 1.00 34.59 188 SER A CA 1
ATOM 1529 C C . SER A 1 188 ? 45.483 -24.804 -9.892 1.00 34.59 188 SER A C 1
ATOM 1531 O O . SER A 1 188 ? 45.364 -23.952 -9.006 1.00 34.59 188 SER A O 1
ATOM 1533 N N . ASP A 1 189 ? 44.617 -24.910 -10.898 1.00 37.44 189 ASP A N 1
ATOM 1534 C CA . ASP A 1 189 ? 43.587 -23.912 -11.168 1.00 37.44 189 ASP A CA 1
ATOM 1535 C C . ASP A 1 189 ? 42.502 -23.849 -10.089 1.00 37.44 189 ASP A C 1
ATOM 1537 O O . ASP A 1 189 ? 41.551 -24.638 -10.072 1.00 37.44 189 ASP A O 1
ATOM 1541 N N . TYR A 1 190 ? 42.559 -22.805 -9.260 1.00 32.81 190 TYR A N 1
ATOM 1542 C CA . TYR A 1 190 ? 41.374 -22.304 -8.571 1.00 32.81 190 TYR A CA 1
ATO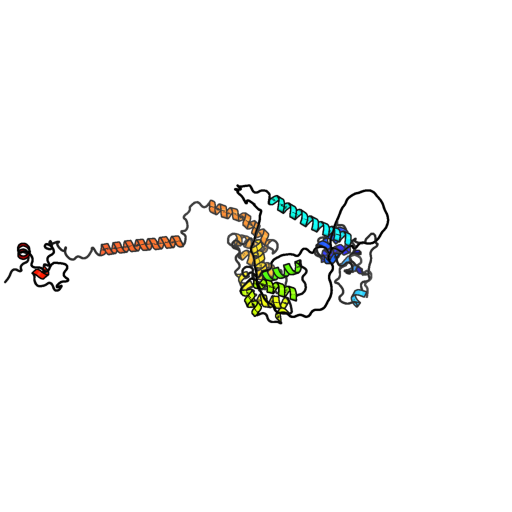M 1543 C C . TYR A 1 190 ? 40.399 -21.726 -9.604 1.00 32.81 190 TYR A C 1
ATOM 1545 O O . TYR A 1 190 ? 40.324 -20.515 -9.823 1.00 32.81 190 TYR A O 1
ATOM 1553 N N . ARG A 1 191 ? 39.592 -22.604 -10.217 1.00 42.03 191 ARG A N 1
ATOM 1554 C CA . ARG A 1 191 ? 38.321 -22.202 -10.826 1.00 42.03 191 ARG A CA 1
ATOM 1555 C C . ARG A 1 191 ? 37.520 -21.482 -9.750 1.00 42.03 191 ARG A C 1
ATOM 1557 O O . ARG A 1 191 ? 36.989 -22.121 -8.844 1.00 42.03 191 ARG A O 1
ATOM 1564 N N . ARG A 1 192 ? 37.450 -20.153 -9.84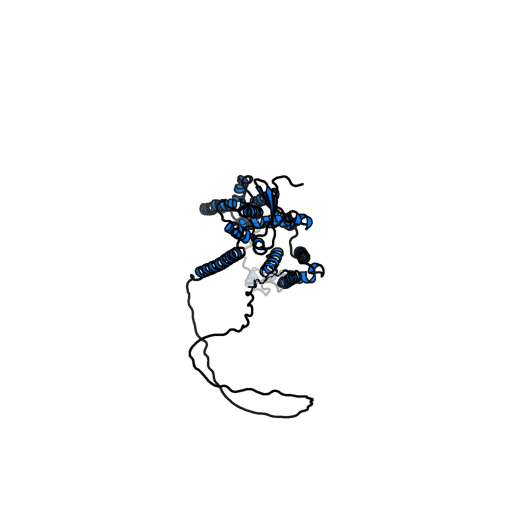8 1.00 39.22 192 ARG A N 1
ATOM 1565 C CA . ARG A 1 192 ? 36.646 -19.316 -8.959 1.00 39.22 192 ARG A CA 1
ATOM 1566 C C . ARG A 1 192 ? 35.191 -19.777 -9.051 1.00 39.22 192 ARG A C 1
ATOM 1568 O O . ARG A 1 192 ? 34.481 -19.423 -9.989 1.00 39.22 192 ARG A O 1
ATOM 1575 N N . THR A 1 193 ? 34.741 -20.548 -8.068 1.00 44.72 193 THR A N 1
ATOM 1576 C CA . THR A 1 193 ? 33.320 -20.812 -7.866 1.00 44.72 193 THR A CA 1
ATOM 1577 C C . THR A 1 193 ? 32.678 -19.517 -7.393 1.00 44.72 193 THR A C 1
ATOM 1579 O O . THR A 1 193 ? 32.713 -19.200 -6.204 1.00 44.72 193 THR A O 1
ATOM 1582 N N . GLU A 1 194 ? 32.132 -18.750 -8.339 1.00 46.44 194 GLU A N 1
ATOM 1583 C CA . GLU A 1 194 ? 31.185 -17.675 -8.040 1.00 46.44 194 GLU A CA 1
ATOM 1584 C C . GLU A 1 194 ? 30.142 -18.205 -7.037 1.00 46.44 194 GLU A C 1
ATOM 1586 O O . GLU A 1 194 ? 29.662 -19.337 -7.202 1.00 46.44 194 GLU A O 1
ATOM 1591 N N . PRO A 1 195 ? 29.798 -17.443 -5.983 1.00 46.62 195 PRO A N 1
ATOM 1592 C CA . PRO A 1 195 ? 28.800 -17.884 -5.021 1.00 46.62 195 PRO A CA 1
ATOM 1593 C C . PRO A 1 195 ? 27.492 -18.143 -5.770 1.00 46.62 195 PRO A C 1
ATOM 1595 O O . PRO A 1 195 ? 27.009 -17.271 -6.498 1.00 46.62 195 PRO A O 1
ATOM 1598 N N . ARG A 1 196 ? 26.930 -19.351 -5.618 1.00 51.84 196 ARG A N 1
ATOM 1599 C CA . ARG A 1 196 ? 25.659 -19.724 -6.254 1.00 51.84 196 ARG A CA 1
ATOM 1600 C C . ARG A 1 196 ? 24.584 -18.734 -5.812 1.00 51.84 196 ARG A C 1
ATOM 1602 O O . ARG A 1 196 ? 24.085 -18.835 -4.695 1.00 51.84 196 ARG A O 1
ATOM 1609 N N . ARG A 1 197 ? 24.233 -17.791 -6.691 1.00 57.88 197 ARG A N 1
ATOM 1610 C CA . ARG A 1 197 ? 23.102 -16.888 -6.476 1.00 57.88 197 ARG A CA 1
ATOM 1611 C C . ARG A 1 197 ? 21.850 -17.742 -6.333 1.00 57.88 197 ARG A C 1
ATOM 1613 O O . ARG A 1 197 ? 21.466 -18.433 -7.275 1.00 57.88 197 ARG A O 1
ATOM 1620 N N . THR A 1 198 ? 21.241 -17.705 -5.159 1.00 59.12 198 THR A N 1
ATOM 1621 C CA . THR A 1 198 ? 19.913 -18.256 -4.921 1.00 59.12 198 THR A CA 1
ATOM 1622 C C . THR A 1 198 ? 18.918 -17.451 -5.751 1.00 59.12 198 THR A C 1
ATOM 1624 O O . THR A 1 198 ? 18.682 -16.274 -5.489 1.00 59.12 198 THR A O 1
ATOM 1627 N N . THR A 1 199 ? 18.375 -18.057 -6.806 1.00 65.94 199 THR A N 1
ATOM 1628 C CA . THR A 1 199 ? 17.312 -17.430 -7.596 1.00 65.94 199 THR A CA 1
ATOM 1629 C C . THR A 1 199 ? 16.029 -17.430 -6.774 1.00 65.94 199 THR A C 1
ATOM 1631 O O . THR A 1 199 ? 15.628 -18.456 -6.217 1.00 65.94 199 THR A O 1
ATOM 1634 N N . PHE A 1 200 ? 15.383 -16.273 -6.668 1.00 78.25 200 PHE A N 1
ATOM 1635 C CA . PHE A 1 200 ? 14.127 -16.144 -5.944 1.00 78.25 200 PHE A CA 1
ATOM 1636 C C . PHE A 1 200 ? 12.990 -16.678 -6.825 1.00 78.25 200 PHE A C 1
ATOM 1638 O O . PHE A 1 200 ? 12.455 -15.977 -7.685 1.00 78.25 200 PHE A O 1
ATOM 1645 N N . ASN A 1 201 ? 12.661 -17.956 -6.632 1.00 78.81 201 ASN A N 1
ATOM 1646 C CA . ASN A 1 201 ? 11.789 -18.738 -7.510 1.00 78.81 201 ASN A CA 1
ATOM 1647 C C . ASN A 1 201 ? 10.288 -18.545 -7.203 1.00 78.81 201 ASN A C 1
ATOM 1649 O O . ASN A 1 201 ? 9.577 -19.507 -6.913 1.00 78.81 201 ASN A O 1
ATOM 1653 N N . GLN A 1 202 ? 9.779 -17.312 -7.290 1.00 83.56 202 GLN A N 1
ATOM 1654 C CA . GLN A 1 202 ? 8.333 -17.054 -7.274 1.00 83.56 202 GLN A CA 1
ATOM 1655 C C . GLN A 1 202 ? 7.753 -17.144 -8.694 1.00 83.56 202 GLN A C 1
ATOM 1657 O O . GLN A 1 202 ? 8.172 -16.415 -9.591 1.00 83.56 202 GLN A O 1
ATOM 1662 N N . LYS A 1 203 ? 6.737 -17.992 -8.904 1.00 86.94 203 LYS A N 1
ATOM 1663 C CA . LYS A 1 203 ? 5.992 -18.037 -10.173 1.00 86.94 203 LYS A CA 1
ATOM 1664 C C . LYS A 1 203 ? 4.999 -16.873 -10.243 1.00 86.94 203 LYS A C 1
ATOM 1666 O O . LYS A 1 203 ? 3.894 -16.977 -9.716 1.00 86.94 203 LYS A O 1
ATOM 1671 N N . ILE A 1 204 ? 5.397 -15.778 -10.891 1.00 92.56 204 ILE A N 1
ATOM 1672 C CA . ILE A 1 204 ? 4.508 -14.640 -11.162 1.00 92.56 204 ILE A CA 1
ATOM 1673 C C . ILE A 1 204 ? 3.362 -15.090 -12.084 1.00 92.56 204 ILE A C 1
ATOM 1675 O O . ILE A 1 204 ? 3.562 -15.887 -13.003 1.00 92.56 204 ILE A O 1
ATOM 1679 N N . LYS A 1 205 ? 2.169 -14.556 -11.828 1.00 92.81 205 LYS A N 1
ATOM 1680 C CA . LYS A 1 205 ? 0.960 -14.651 -12.651 1.00 92.81 205 LYS A CA 1
ATOM 1681 C C . LYS A 1 205 ? 0.187 -13.339 -12.519 1.00 92.81 205 LYS A C 1
ATOM 1683 O O . LYS A 1 205 ? 0.274 -12.716 -11.459 1.00 92.81 205 LYS A O 1
ATOM 1688 N N . TYR A 1 206 ? -0.595 -12.953 -13.522 1.00 92.56 206 TYR A N 1
ATOM 1689 C CA . TYR A 1 206 ? -1.723 -12.049 -13.292 1.00 92.56 206 TYR A CA 1
ATOM 1690 C C . TYR A 1 206 ? -2.918 -12.841 -12.748 1.00 92.56 206 TYR A C 1
ATOM 1692 O O . TYR A 1 206 ? -3.179 -13.967 -13.178 1.00 92.56 206 TYR A O 1
ATOM 1700 N N . ASP A 1 207 ? -3.613 -12.232 -11.791 1.00 89.25 207 ASP A N 1
ATOM 1701 C CA . ASP A 1 207 ? -4.780 -12.761 -11.094 1.00 89.25 207 ASP A CA 1
ATOM 1702 C C . ASP A 1 207 ? -5.814 -11.620 -10.969 1.00 89.25 207 ASP A C 1
ATOM 1704 O O . ASP A 1 207 ? -5.520 -10.621 -10.295 1.00 89.25 207 ASP A O 1
ATOM 1708 N N . PRO A 1 208 ? -6.989 -11.724 -11.624 1.00 86.56 208 PRO A N 1
ATOM 1709 C CA . PRO A 1 208 ? -8.030 -10.701 -11.556 1.00 86.56 208 PRO A CA 1
ATOM 1710 C C . PRO A 1 208 ? -8.526 -10.409 -10.133 1.00 86.56 208 PRO A C 1
ATOM 1712 O O . PRO A 1 208 ? -8.816 -9.253 -9.827 1.00 86.56 208 PRO A O 1
ATOM 1715 N N . GLU A 1 209 ? -8.586 -11.407 -9.241 1.00 85.81 209 GLU A N 1
ATOM 1716 C CA . GLU A 1 209 ? -9.132 -11.236 -7.883 1.00 85.81 209 GLU A CA 1
ATOM 1717 C C . GLU A 1 209 ? -8.202 -10.405 -6.984 1.00 85.81 209 GLU A C 1
ATOM 1719 O O . GLU A 1 209 ? -8.651 -9.658 -6.110 1.00 85.81 209 GLU A O 1
ATOM 1724 N N . LEU A 1 210 ? -6.889 -10.497 -7.218 1.00 83.62 210 LEU A N 1
ATOM 1725 C CA . LEU A 1 210 ? -5.874 -9.694 -6.523 1.00 83.62 210 LEU A CA 1
ATOM 1726 C C . LEU A 1 210 ? -5.668 -8.316 -7.182 1.00 83.62 210 LEU A C 1
ATOM 1728 O O . LEU A 1 210 ? -5.266 -7.350 -6.515 1.00 83.62 210 LEU A O 1
ATOM 1732 N N . GLY A 1 211 ? -5.973 -8.216 -8.477 1.00 86.75 211 GLY A N 1
ATOM 1733 C CA . GLY A 1 211 ? -5.966 -6.990 -9.267 1.00 86.75 211 GLY A CA 1
ATOM 1734 C C . GLY A 1 211 ? -4.574 -6.487 -9.669 1.00 86.75 211 GLY A C 1
ATOM 1735 O O . GLY A 1 211 ? -3.531 -6.901 -9.153 1.00 86.75 211 GLY A O 1
ATOM 1736 N N . VAL A 1 212 ? -4.554 -5.528 -10.600 1.00 90.44 212 VAL A N 1
ATOM 1737 C CA . VAL A 1 212 ? -3.335 -5.103 -11.316 1.00 90.44 212 VAL A CA 1
ATOM 1738 C C . VAL A 1 212 ? -2.186 -4.626 -10.424 1.00 90.44 212 VAL A C 1
ATOM 1740 O O . VAL A 1 212 ? -1.025 -4.877 -10.727 1.00 90.44 212 VAL A O 1
ATOM 1743 N N . GLU A 1 213 ? -2.475 -3.992 -9.287 1.00 88.12 213 GLU A N 1
ATOM 1744 C CA . GLU A 1 213 ? -1.430 -3.509 -8.376 1.00 88.12 213 GLU A CA 1
ATOM 1745 C C . GLU A 1 213 ? -0.723 -4.641 -7.625 1.00 88.12 213 GLU A C 1
ATOM 1747 O O . GLU A 1 213 ? 0.474 -4.537 -7.368 1.00 88.12 213 GLU A O 1
ATOM 1752 N N . ALA A 1 214 ? -1.426 -5.733 -7.299 1.00 88.56 214 ALA A N 1
ATOM 1753 C CA . ALA A 1 214 ? -0.800 -6.906 -6.692 1.00 88.56 214 ALA A CA 1
ATOM 1754 C C . ALA A 1 214 ? 0.115 -7.613 -7.702 1.00 88.56 214 ALA A C 1
ATOM 1756 O O . ALA A 1 214 ? 1.215 -8.044 -7.350 1.00 88.56 214 ALA A O 1
ATOM 1757 N N . PHE A 1 215 ? -0.293 -7.649 -8.971 1.00 94.00 215 PHE A N 1
ATOM 1758 C CA . PHE A 1 215 ? 0.521 -8.146 -10.074 1.00 94.00 215 PHE A CA 1
ATOM 1759 C C . PHE A 1 215 ? 1.773 -7.281 -10.316 1.00 94.00 215 PHE A C 1
ATOM 1761 O O . PHE A 1 215 ? 2.886 -7.803 -10.268 1.00 94.00 215 PHE A O 1
ATOM 1768 N N . ILE A 1 216 ? 1.617 -5.961 -10.482 1.00 93.31 216 ILE A N 1
ATOM 1769 C CA . ILE A 1 216 ? 2.730 -5.008 -10.666 1.00 93.31 216 ILE A CA 1
ATOM 1770 C C . ILE A 1 216 ? 3.722 -5.105 -9.500 1.00 93.31 216 ILE A C 1
ATOM 1772 O O . ILE A 1 216 ? 4.925 -5.246 -9.725 1.00 93.31 216 ILE A O 1
ATOM 1776 N N . GLN A 1 217 ? 3.230 -5.105 -8.257 1.00 92.12 217 GLN A N 1
ATOM 1777 C CA . GLN A 1 217 ? 4.071 -5.268 -7.072 1.00 92.12 217 GLN A CA 1
ATOM 1778 C C . GLN A 1 217 ? 4.811 -6.615 -7.074 1.00 92.12 217 GLN A C 1
ATOM 1780 O O . GLN A 1 217 ? 5.976 -6.661 -6.686 1.00 92.12 217 GLN A O 1
ATOM 1785 N N . SER A 1 218 ? 4.172 -7.696 -7.534 1.00 93.44 218 SER A N 1
ATOM 1786 C CA . SER A 1 218 ? 4.789 -9.029 -7.615 1.00 93.44 218 SER A CA 1
ATOM 1787 C C . SER A 1 218 ? 5.899 -9.094 -8.668 1.00 93.44 218 SER A C 1
ATOM 1789 O O . SER A 1 218 ? 6.970 -9.626 -8.377 1.00 93.44 218 SER A O 1
ATOM 1791 N N . VAL A 1 219 ? 5.694 -8.494 -9.850 1.00 94.56 219 VAL A N 1
ATOM 1792 C CA . VAL A 1 219 ? 6.744 -8.346 -10.878 1.00 94.56 219 VAL A CA 1
ATOM 1793 C C . VAL A 1 219 ? 7.925 -7.553 -10.313 1.00 94.56 219 VAL A C 1
ATOM 1795 O O . VAL A 1 219 ? 9.063 -8.015 -10.368 1.00 94.56 219 VAL A O 1
ATOM 1798 N N . GLN A 1 220 ? 7.668 -6.390 -9.704 1.00 93.62 220 GLN A N 1
ATOM 1799 C CA . GLN A 1 220 ? 8.733 -5.538 -9.168 1.00 93.62 220 GLN A CA 1
ATOM 1800 C C . GLN A 1 220 ? 9.501 -6.205 -8.017 1.00 93.62 220 GLN A C 1
ATOM 1802 O O . GLN A 1 220 ? 10.730 -6.104 -7.973 1.00 93.62 220 GLN A O 1
ATOM 1807 N N . SER A 1 221 ? 8.819 -6.925 -7.120 1.00 92.62 221 SER A N 1
ATOM 1808 C CA . SER A 1 221 ? 9.458 -7.685 -6.038 1.00 92.62 221 SER A CA 1
ATOM 1809 C C . SER A 1 221 ? 10.324 -8.830 -6.572 1.00 92.62 221 SER A C 1
ATOM 1811 O O . SER A 1 221 ? 11.477 -8.954 -6.163 1.00 92.62 221 SER A O 1
ATOM 1813 N N . TYR A 1 222 ? 9.824 -9.619 -7.531 1.00 93.81 222 TYR A N 1
ATOM 1814 C CA . TYR A 1 222 ? 10.593 -10.697 -8.163 1.00 93.81 222 TYR A CA 1
ATOM 1815 C C . TYR A 1 222 ? 11.832 -10.176 -8.901 1.00 93.81 222 TYR A C 1
ATOM 1817 O O . TYR A 1 222 ? 12.925 -10.727 -8.741 1.00 93.81 222 TYR A O 1
ATOM 1825 N N . CYS A 1 223 ? 11.688 -9.108 -9.692 1.00 93.06 223 CYS A N 1
ATOM 1826 C CA . CYS A 1 223 ? 12.801 -8.515 -10.428 1.00 93.06 223 CYS A CA 1
ATOM 1827 C C . CYS A 1 223 ? 13.845 -7.919 -9.475 1.00 93.06 223 CYS A C 1
ATOM 1829 O O . CYS A 1 223 ? 15.037 -8.139 -9.677 1.00 93.06 223 CYS A O 1
ATOM 1831 N N . SER A 1 224 ? 13.413 -7.268 -8.389 1.00 91.31 224 SER A N 1
ATOM 1832 C CA . SER A 1 224 ? 14.314 -6.766 -7.342 1.00 91.31 224 SER A CA 1
ATOM 1833 C C . SER A 1 224 ? 15.090 -7.898 -6.659 1.00 91.31 224 SER A C 1
ATOM 1835 O O . SER A 1 224 ? 16.312 -7.815 -6.554 1.00 91.31 224 SER A O 1
ATOM 1837 N N . ALA A 1 225 ? 14.407 -8.975 -6.254 1.00 90.06 225 ALA A N 1
ATOM 1838 C CA . ALA A 1 225 ? 15.018 -10.125 -5.582 1.00 90.06 225 ALA A CA 1
ATOM 1839 C C . ALA A 1 225 ? 16.003 -10.897 -6.482 1.00 90.06 225 ALA A C 1
ATOM 1841 O O . ALA A 1 225 ? 17.029 -11.378 -6.010 1.00 90.06 225 ALA A O 1
ATOM 1842 N N . ASN A 1 226 ? 15.733 -10.968 -7.789 1.00 91.06 226 ASN A N 1
ATOM 1843 C CA . ASN A 1 226 ? 16.625 -11.580 -8.778 1.00 91.06 226 ASN A CA 1
ATOM 1844 C C . ASN A 1 226 ? 17.638 -10.589 -9.399 1.00 91.06 226 ASN A C 1
ATOM 1846 O O . ASN A 1 226 ? 18.360 -10.950 -10.328 1.00 91.06 226 ASN A O 1
ATOM 1850 N N . PHE A 1 227 ? 17.726 -9.353 -8.887 1.00 90.06 227 PHE A N 1
ATOM 1851 C CA . PHE A 1 227 ? 18.616 -8.279 -9.360 1.00 90.06 227 PHE A CA 1
ATOM 1852 C C . PHE A 1 227 ? 18.453 -7.896 -10.848 1.00 90.06 227 PHE A C 1
ATOM 1854 O O . PHE A 1 227 ? 19.388 -7.388 -11.472 1.00 90.06 227 PHE A O 1
ATOM 1861 N N . ILE A 1 228 ? 17.264 -8.104 -11.416 1.00 92.12 228 ILE A N 1
ATOM 1862 C CA . ILE A 1 228 ? 16.918 -7.770 -12.802 1.00 92.12 228 ILE A CA 1
ATOM 1863 C C . ILE A 1 228 ? 16.661 -6.260 -12.894 1.00 92.12 228 ILE A C 1
ATOM 1865 O O . ILE A 1 228 ? 15.780 -5.736 -12.216 1.00 92.12 228 ILE A O 1
ATOM 1869 N N . ARG A 1 229 ? 17.449 -5.564 -13.725 1.00 91.38 229 ARG A N 1
ATOM 1870 C CA . ARG A 1 229 ? 17.406 -4.095 -13.901 1.00 91.38 229 ARG A CA 1
ATOM 1871 C C . ARG A 1 229 ? 17.168 -3.631 -15.342 1.00 91.38 229 ARG A C 1
ATOM 1873 O O . ARG A 1 229 ? 17.014 -2.440 -15.569 1.00 91.38 229 ARG A O 1
ATOM 1880 N N . GLU A 1 230 ? 17.187 -4.551 -16.300 1.00 93.19 230 GLU A N 1
ATOM 1881 C CA . GLU A 1 230 ? 16.936 -4.271 -17.717 1.00 93.19 230 GLU A CA 1
ATOM 1882 C C . GLU A 1 230 ? 15.421 -4.184 -17.934 1.00 93.19 230 GLU A C 1
ATOM 1884 O O . GLU A 1 230 ? 14.732 -5.188 -17.747 1.00 93.19 230 GLU A O 1
ATOM 1889 N N . GLU A 1 231 ? 14.896 -3.001 -18.276 1.00 93.38 231 GLU A N 1
ATOM 1890 C CA . GLU A 1 231 ? 13.443 -2.767 -18.348 1.00 93.38 231 GLU A CA 1
ATOM 1891 C C . GLU A 1 231 ? 12.750 -3.698 -19.351 1.00 93.38 231 GLU A C 1
ATOM 1893 O O . GLU A 1 231 ? 11.719 -4.275 -19.006 1.00 93.38 231 GLU A O 1
ATOM 1898 N N . ASP A 1 232 ? 13.374 -3.963 -20.502 1.00 93.88 232 ASP A N 1
ATOM 1899 C CA . ASP A 1 232 ? 12.910 -4.930 -21.508 1.00 93.88 232 ASP A CA 1
ATOM 1900 C C . ASP A 1 232 ? 12.612 -6.307 -20.887 1.00 93.88 232 ASP A C 1
ATOM 1902 O O . ASP A 1 232 ? 11.550 -6.890 -21.108 1.00 93.88 232 ASP A O 1
ATOM 1906 N N . ARG A 1 233 ? 13.504 -6.811 -20.017 1.00 92.88 233 ARG A N 1
ATOM 1907 C CA . ARG A 1 233 ? 13.296 -8.099 -19.332 1.00 92.88 233 ARG A CA 1
ATOM 1908 C C . ARG A 1 233 ? 12.184 -8.031 -18.294 1.00 92.88 233 ARG A C 1
ATOM 1910 O O . ARG A 1 233 ? 11.497 -9.026 -18.093 1.00 92.88 233 ARG A O 1
ATOM 1917 N N . ILE A 1 234 ? 12.012 -6.897 -17.613 1.00 95.12 234 ILE A N 1
ATOM 1918 C CA . ILE A 1 234 ? 10.918 -6.701 -16.647 1.00 95.12 234 ILE A CA 1
ATOM 1919 C C . ILE A 1 234 ? 9.570 -6.716 -17.391 1.00 95.12 234 ILE A C 1
ATOM 1921 O O . ILE A 1 234 ? 8.623 -7.356 -16.932 1.00 95.12 234 ILE A O 1
ATOM 1925 N N . ILE A 1 235 ? 9.510 -6.087 -18.569 1.00 95.31 235 ILE A N 1
ATOM 1926 C CA . ILE A 1 235 ? 8.348 -6.091 -19.466 1.00 95.31 235 ILE A CA 1
ATOM 1927 C C . ILE A 1 235 ? 8.067 -7.505 -19.993 1.00 95.31 235 ILE A C 1
ATOM 1929 O O . ILE A 1 235 ? 6.937 -7.972 -19.873 1.00 95.31 235 ILE A O 1
ATOM 1933 N N . ASP A 1 236 ? 9.065 -8.232 -20.501 1.00 94.00 236 ASP A N 1
ATOM 1934 C CA . ASP A 1 236 ? 8.866 -9.602 -20.998 1.00 94.00 236 ASP A CA 1
ATOM 1935 C C . ASP A 1 236 ? 8.450 -10.586 -19.894 1.00 94.00 236 ASP A C 1
ATOM 1937 O O . ASP A 1 236 ? 7.586 -11.436 -20.117 1.00 94.00 236 ASP A O 1
ATOM 1941 N N . ILE A 1 237 ? 8.980 -10.437 -18.674 1.00 93.75 237 ILE A N 1
ATOM 1942 C CA . ILE A 1 237 ? 8.531 -11.198 -17.498 1.00 93.75 237 ILE A CA 1
ATOM 1943 C C . ILE A 1 237 ? 7.064 -10.883 -17.170 1.00 93.75 237 ILE A C 1
ATOM 1945 O O . ILE A 1 237 ? 6.284 -11.801 -16.904 1.00 93.75 237 ILE A O 1
ATOM 1949 N N . ALA A 1 238 ? 6.662 -9.610 -17.216 1.00 95.06 238 ALA A N 1
ATOM 1950 C CA . ALA A 1 238 ? 5.276 -9.212 -16.985 1.00 95.06 238 ALA A CA 1
ATOM 1951 C C . ALA A 1 238 ? 4.332 -9.748 -18.076 1.00 95.06 238 ALA A C 1
ATOM 1953 O O . ALA A 1 238 ? 3.280 -10.294 -17.756 1.00 95.06 238 ALA A O 1
ATOM 1954 N N . ARG A 1 239 ? 4.723 -9.670 -19.352 1.00 94.31 239 ARG A N 1
ATOM 1955 C CA . ARG A 1 239 ? 3.982 -10.224 -20.500 1.00 94.31 239 ARG A CA 1
ATOM 1956 C C . ARG A 1 239 ? 3.802 -11.738 -20.387 1.00 94.31 239 ARG A C 1
ATOM 1958 O O . ARG A 1 239 ? 2.680 -12.237 -20.439 1.00 94.31 239 ARG A O 1
ATOM 1965 N N . ALA A 1 240 ? 4.882 -12.468 -20.103 1.00 93.56 240 ALA A N 1
ATOM 1966 C CA . ALA A 1 240 ? 4.827 -13.908 -19.857 1.00 93.56 240 ALA A CA 1
ATOM 1967 C C . ALA A 1 240 ? 3.886 -14.279 -18.693 1.00 93.56 240 ALA A C 1
ATOM 1969 O O . ALA A 1 240 ? 3.228 -15.318 -18.745 1.00 93.56 240 ALA A O 1
ATOM 1970 N N . ALA A 1 241 ? 3.789 -13.426 -17.669 1.00 93.62 241 ALA A N 1
ATOM 1971 C CA . ALA A 1 241 ? 2.897 -13.612 -16.528 1.00 93.62 241 ALA A CA 1
ATOM 1972 C C . ALA A 1 241 ? 1.444 -13.139 -16.763 1.00 93.62 241 ALA A C 1
ATOM 1974 O O . ALA A 1 241 ? 0.553 -13.614 -16.065 1.00 93.62 241 ALA A O 1
ATOM 1975 N N . LEU A 1 242 ? 1.171 -12.267 -17.742 1.00 93.81 242 LEU A N 1
ATOM 1976 C CA . LEU A 1 242 ? -0.191 -11.878 -18.150 1.00 93.81 242 LEU A CA 1
ATOM 1977 C C . LEU A 1 242 ? -0.914 -13.006 -18.910 1.00 93.81 242 LEU A C 1
ATOM 1979 O O . LEU A 1 242 ? -2.127 -13.170 -18.759 1.00 93.81 242 LEU A O 1
ATOM 1983 N N . ASN A 1 243 ? -0.163 -13.845 -19.635 1.00 91.69 243 ASN A N 1
ATOM 1984 C CA . ASN A 1 243 ? -0.662 -15.018 -20.376 1.00 91.69 243 ASN A CA 1
ATOM 1985 C C . ASN A 1 243 ? -1.382 -16.080 -19.516 1.00 91.69 243 ASN A C 1
ATOM 1987 O O . ASN A 1 243 ? -1.906 -17.051 -20.055 1.00 91.69 243 ASN A O 1
ATOM 1991 N N . THR A 1 244 ? -1.410 -15.943 -18.187 1.00 89.75 244 THR A N 1
ATOM 1992 C CA . THR A 1 244 ? -2.137 -16.856 -17.286 1.00 89.75 244 THR A CA 1
ATOM 1993 C C . THR A 1 244 ? -3.622 -16.526 -17.132 1.00 89.75 244 THR A C 1
ATOM 1995 O O . THR A 1 244 ? -4.292 -17.156 -16.318 1.00 89.75 244 THR A O 1
ATOM 1998 N N . SER A 1 245 ? -4.128 -15.532 -17.865 1.00 90.81 245 SER A N 1
ATOM 1999 C CA . SER A 1 245 ? -5.473 -14.967 -17.726 1.00 90.81 245 SER A CA 1
ATOM 2000 C C . SER A 1 245 ? -6.054 -14.579 -19.086 1.00 90.81 245 SER A C 1
ATOM 2002 O O . SER A 1 245 ? -5.298 -14.270 -20.004 1.00 90.81 245 SER A O 1
ATOM 2004 N N . ALA A 1 246 ? -7.383 -14.548 -19.214 1.00 89.69 246 ALA A N 1
ATOM 2005 C CA . ALA A 1 246 ? -8.031 -14.074 -20.437 1.00 89.69 246 ALA A CA 1
ATOM 2006 C C . ALA A 1 246 ? -7.748 -12.579 -20.674 1.00 89.69 246 ALA A C 1
ATOM 2008 O O . ALA A 1 246 ? -7.272 -12.200 -21.743 1.00 89.69 246 ALA A O 1
ATOM 2009 N N . ASP A 1 247 ? -7.949 -11.748 -19.649 1.00 89.12 247 ASP A N 1
ATOM 2010 C CA . ASP A 1 247 ? -7.806 -10.290 -19.741 1.00 89.12 247 ASP A CA 1
ATOM 2011 C C . ASP A 1 247 ? -6.362 -9.878 -20.073 1.00 89.12 247 ASP A C 1
ATOM 2013 O O . ASP A 1 247 ? -6.123 -9.004 -20.907 1.00 89.12 247 ASP A O 1
ATOM 2017 N N . GLY A 1 248 ? -5.379 -10.564 -19.478 1.00 90.12 248 GLY A N 1
ATOM 2018 C CA . GLY A 1 248 ? -3.959 -10.350 -19.754 1.00 90.12 248 GLY A CA 1
ATOM 2019 C C . GLY A 1 248 ? -3.503 -10.829 -21.136 1.00 90.12 248 GLY A C 1
ATOM 2020 O O . GLY A 1 248 ? -2.520 -10.298 -21.653 1.00 90.12 248 GLY A O 1
ATOM 2021 N N . VAL A 1 249 ? -4.204 -11.775 -21.773 1.00 91.38 249 VAL A N 1
ATOM 2022 C CA . VAL A 1 249 ? -3.987 -12.103 -23.195 1.00 91.38 249 VAL A CA 1
ATOM 2023 C C . VAL A 1 249 ? -4.569 -10.998 -24.076 1.00 91.38 249 VAL A C 1
ATOM 2025 O O . VAL A 1 249 ? -3.822 -10.399 -24.847 1.00 91.38 249 VAL A O 1
ATOM 2028 N N . VAL A 1 250 ? -5.851 -10.653 -23.895 1.00 91.62 250 VAL A N 1
ATOM 2029 C CA . VAL A 1 250 ? -6.542 -9.603 -24.674 1.00 91.62 250 VAL A CA 1
ATOM 2030 C C . VAL A 1 250 ? -5.763 -8.288 -24.650 1.00 91.62 250 VAL A C 1
ATOM 2032 O O . VAL A 1 250 ? -5.567 -7.646 -25.678 1.00 91.62 250 VAL A O 1
ATOM 2035 N N . ILE A 1 251 ? -5.256 -7.880 -23.487 1.00 90.62 251 ILE A N 1
ATOM 2036 C CA . ILE A 1 251 ? -4.557 -6.599 -23.365 1.00 90.62 251 ILE A CA 1
ATOM 2037 C C . ILE A 1 251 ? -3.188 -6.613 -24.039 1.00 90.62 251 ILE A C 1
ATOM 2039 O O . ILE A 1 251 ? -2.801 -5.578 -24.581 1.00 90.62 251 ILE A O 1
ATOM 2043 N N . GLN A 1 252 ? -2.492 -7.752 -24.103 1.00 90.94 252 GLN A N 1
ATOM 2044 C CA . GLN A 1 252 ? -1.243 -7.855 -24.864 1.00 90.94 252 GLN A CA 1
ATOM 2045 C C . GLN A 1 252 ? -1.442 -7.679 -26.373 1.00 90.94 252 GLN A C 1
ATOM 2047 O O . GLN A 1 252 ? -0.541 -7.156 -27.024 1.00 90.94 252 GLN A O 1
ATOM 2052 N N . GLU A 1 253 ? -2.612 -8.023 -26.918 1.00 89.62 253 GLU A N 1
ATOM 2053 C CA . GLU A 1 253 ? -2.975 -7.707 -28.310 1.00 89.62 253 GLU A CA 1
ATOM 2054 C C . GLU A 1 253 ? -3.193 -6.196 -28.524 1.00 89.62 253 GLU A C 1
ATOM 2056 O O . GLU A 1 253 ? -3.038 -5.697 -29.637 1.00 89.62 253 GLU A O 1
ATOM 2061 N N . THR A 1 254 ? -3.502 -5.447 -27.456 1.00 90.88 254 THR A N 1
ATOM 2062 C CA . THR A 1 254 ? -3.671 -3.980 -27.488 1.00 90.88 254 THR A CA 1
ATOM 2063 C C . THR A 1 254 ? -2.412 -3.180 -27.136 1.00 90.88 254 THR A C 1
ATOM 2065 O O . THR A 1 254 ? -2.465 -1.951 -27.169 1.00 90.88 254 THR A O 1
ATOM 2068 N N . LEU A 1 255 ? -1.302 -3.830 -26.762 1.00 92.00 255 LEU A N 1
ATOM 2069 C CA . LEU A 1 255 ? -0.059 -3.133 -26.413 1.00 92.00 255 LEU A CA 1
ATOM 2070 C C . LEU A 1 255 ? 0.626 -2.591 -27.669 1.00 92.00 255 LEU A C 1
ATOM 2072 O O . LEU A 1 255 ? 0.977 -3.332 -28.588 1.00 92.00 255 LEU A O 1
ATOM 2076 N N . THR A 1 256 ? 0.874 -1.287 -27.684 1.00 91.19 256 THR A N 1
ATOM 2077 C CA . THR A 1 256 ? 1.606 -0.621 -28.760 1.00 91.19 256 THR A CA 1
ATOM 2078 C C . THR A 1 256 ? 3.121 -0.763 -28.569 1.00 91.19 256 THR A C 1
ATOM 2080 O O . THR A 1 256 ? 3.605 -0.834 -27.435 1.00 91.19 256 THR A O 1
ATOM 2083 N N . PRO A 1 257 ? 3.926 -0.711 -29.650 1.00 89.75 257 PRO A N 1
ATOM 2084 C CA . PRO A 1 257 ? 5.385 -0.715 -29.536 1.00 89.75 257 PRO A CA 1
ATOM 2085 C C . PRO A 1 257 ? 5.952 0.424 -28.676 1.00 89.75 257 PRO A C 1
ATOM 2087 O O . PRO A 1 257 ? 7.029 0.265 -28.119 1.00 89.75 257 PRO A O 1
ATOM 2090 N N . TYR A 1 258 ? 5.235 1.548 -28.542 1.00 90.56 258 TYR A N 1
ATOM 2091 C CA . TYR A 1 258 ? 5.624 2.685 -27.700 1.00 90.56 258 TYR A CA 1
ATOM 2092 C C . TYR A 1 258 ? 5.580 2.349 -26.201 1.00 90.56 258 TYR A C 1
ATOM 2094 O O . TYR A 1 258 ? 6.478 2.723 -25.449 1.00 90.56 258 TYR A O 1
ATOM 2102 N N . GLU A 1 259 ? 4.569 1.597 -25.765 1.00 90.44 259 GLU A N 1
ATOM 2103 C CA . GLU A 1 259 ? 4.395 1.218 -24.357 1.00 90.44 259 GLU A CA 1
ATOM 2104 C C . GLU A 1 259 ? 5.412 0.160 -23.912 1.00 90.44 259 GLU A C 1
ATOM 2106 O O . GLU A 1 259 ? 5.714 0.057 -22.726 1.00 90.44 259 GLU A O 1
ATOM 2111 N N . LEU A 1 260 ? 5.992 -0.575 -24.865 1.00 91.00 260 LEU A N 1
ATOM 2112 C CA . LEU A 1 260 ? 7.056 -1.554 -24.636 1.00 91.00 260 LEU A CA 1
ATOM 2113 C C . LEU A 1 260 ? 8.460 -0.924 -24.506 1.00 91.00 260 LEU A C 1
ATOM 2115 O O . LEU A 1 260 ? 9.398 -1.644 -24.187 1.00 91.00 260 LEU A O 1
ATOM 2119 N N . VAL A 1 261 ? 8.625 0.390 -24.726 1.00 91.38 261 VAL A N 1
ATOM 2120 C CA . VAL A 1 261 ? 9.941 1.073 -24.671 1.00 91.38 261 VAL A CA 1
ATOM 2121 C C . VAL A 1 261 ? 10.433 1.315 -23.238 1.00 91.38 261 VAL A C 1
ATOM 2123 O O . VAL A 1 261 ? 11.627 1.509 -23.026 1.00 91.38 261 VAL A O 1
ATOM 2126 N N . SER A 1 262 ? 9.539 1.359 -22.244 1.00 93.75 262 SER A N 1
ATOM 2127 C CA . SER A 1 262 ? 9.946 1.535 -20.844 1.00 93.75 262 SER A CA 1
ATOM 2128 C C . SER A 1 262 ? 8.910 1.002 -19.857 1.00 93.75 262 SER A C 1
ATOM 2130 O O . SER A 1 262 ? 7.699 1.057 -20.091 1.00 93.75 262 SER A O 1
ATOM 2132 N N . TRP A 1 263 ? 9.390 0.528 -18.709 1.00 93.44 263 TRP A N 1
ATOM 2133 C CA . TRP A 1 263 ? 8.565 -0.008 -17.634 1.00 93.44 263 TRP A CA 1
ATOM 2134 C C . TRP A 1 263 ? 7.514 0.993 -17.120 1.00 93.44 263 TRP A C 1
ATOM 2136 O O . TRP A 1 263 ? 6.384 0.561 -16.893 1.00 93.44 263 TRP A O 1
ATOM 2146 N N . PRO A 1 264 ? 7.783 2.310 -16.971 1.00 93.00 264 PRO A N 1
ATOM 2147 C CA . PRO A 1 264 ? 6.755 3.281 -16.596 1.00 93.00 264 PRO A CA 1
ATOM 2148 C C . PRO A 1 264 ? 5.588 3.377 -17.590 1.00 93.00 264 PRO A C 1
ATOM 2150 O O . PRO A 1 264 ? 4.445 3.470 -17.145 1.00 93.00 264 PRO A O 1
ATOM 2153 N N . LEU A 1 265 ? 5.849 3.319 -18.904 1.00 92.44 265 LEU A N 1
ATOM 2154 C CA . LEU A 1 265 ? 4.799 3.372 -19.931 1.00 92.44 265 LEU A CA 1
ATOM 2155 C C . LEU A 1 265 ? 3.962 2.087 -19.931 1.00 92.44 265 LEU A C 1
ATOM 2157 O O . LEU A 1 265 ? 2.736 2.157 -19.859 1.00 92.44 265 LEU A O 1
ATOM 2161 N N . PHE A 1 266 ? 4.616 0.922 -19.898 1.00 93.94 266 PHE A N 1
ATOM 2162 C CA . PHE A 1 266 ? 3.950 -0.374 -19.750 1.00 93.94 266 PHE A CA 1
ATOM 2163 C C . PHE A 1 266 ? 3.077 -0.418 -18.484 1.00 93.94 266 PHE A C 1
ATOM 2165 O O . PHE A 1 266 ? 1.893 -0.744 -18.542 1.00 93.94 266 PHE A O 1
ATOM 2172 N N . LYS A 1 267 ? 3.637 -0.020 -17.333 1.00 92.25 267 LYS A N 1
ATOM 2173 C CA . LYS A 1 267 ? 2.954 0.049 -16.030 1.00 92.25 267 LYS A CA 1
ATOM 2174 C C . LYS A 1 267 ? 1.735 0.978 -16.064 1.00 92.25 267 LYS A C 1
ATOM 2176 O O . LYS A 1 267 ? 0.727 0.647 -15.445 1.00 92.25 267 LYS A O 1
ATOM 2181 N N . ALA A 1 268 ? 1.814 2.114 -16.762 1.00 89.69 268 ALA A N 1
ATOM 2182 C CA . ALA A 1 268 ? 0.682 3.021 -16.952 1.00 89.69 268 ALA A CA 1
ATOM 2183 C C . ALA A 1 268 ? -0.416 2.366 -17.805 1.00 89.69 268 ALA A C 1
ATOM 2185 O O . ALA A 1 268 ? -1.520 2.164 -17.308 1.00 89.69 268 ALA A O 1
ATOM 2186 N N . ARG A 1 269 ? -0.094 1.901 -19.021 1.00 91.88 269 ARG A N 1
ATOM 2187 C CA . ARG A 1 269 ? -1.071 1.257 -19.916 1.00 91.88 269 ARG A CA 1
ATOM 2188 C C . ARG A 1 269 ? -1.766 0.054 -19.273 1.00 91.88 269 ARG A C 1
ATOM 2190 O O . ARG A 1 269 ? -2.974 -0.107 -19.417 1.00 91.88 269 ARG A O 1
ATOM 2197 N N . ILE A 1 270 ? -1.019 -0.776 -18.546 1.00 92.50 270 ILE A N 1
ATOM 2198 C CA . ILE A 1 270 ? -1.555 -1.942 -17.833 1.00 92.50 270 ILE A CA 1
ATOM 2199 C C . ILE A 1 270 ? -2.504 -1.528 -16.694 1.00 92.50 270 ILE A C 1
ATOM 2201 O O . ILE A 1 270 ? -3.517 -2.194 -16.483 1.00 92.50 270 ILE A O 1
ATOM 2205 N N . ARG A 1 271 ? -2.254 -0.408 -16.001 1.00 90.38 271 ARG A N 1
ATOM 2206 C CA . ARG A 1 271 ? -3.200 0.164 -15.022 1.00 90.38 271 ARG A CA 1
ATOM 2207 C C . ARG A 1 271 ? -4.448 0.735 -15.674 1.00 90.38 271 ARG A C 1
ATOM 2209 O O . ARG A 1 271 ? -5.535 0.470 -15.184 1.00 90.38 271 ARG A O 1
ATOM 2216 N N . ASP A 1 272 ? -4.306 1.443 -16.786 1.00 87.88 272 ASP A N 1
ATOM 2217 C CA . ASP A 1 272 ? -5.441 2.026 -17.510 1.00 87.88 272 ASP A CA 1
ATOM 2218 C C . ASP A 1 272 ? -6.323 0.954 -18.190 1.00 87.88 272 ASP A C 1
ATOM 2220 O O . ASP A 1 272 ? -7.397 1.265 -18.700 1.00 87.88 272 ASP A O 1
ATOM 2224 N N . ALA A 1 273 ? -5.870 -0.308 -18.218 1.00 88.62 273 ALA A N 1
ATOM 2225 C CA . ALA A 1 273 ? -6.565 -1.441 -18.830 1.00 88.62 273 ALA A CA 1
ATOM 2226 C C . ALA A 1 273 ? -7.097 -2.493 -17.829 1.00 88.62 273 ALA A C 1
ATOM 2228 O O . ALA A 1 273 ? -8.143 -3.081 -18.084 1.00 88.62 273 ALA A O 1
ATOM 2229 N N . LEU A 1 274 ? -6.393 -2.745 -16.713 1.00 87.44 274 LEU A N 1
ATOM 2230 C CA . LEU A 1 274 ? -6.747 -3.746 -15.677 1.00 87.44 274 LEU A CA 1
ATOM 2231 C C . LEU A 1 274 ? -6.968 -3.140 -14.281 1.00 87.44 274 LEU A C 1
ATOM 2233 O O . LEU A 1 274 ? -7.151 -3.868 -13.300 1.00 87.44 274 LEU A O 1
ATOM 2237 N N . GLY A 1 275 ? -6.832 -1.824 -14.151 1.00 83.44 275 GLY A N 1
ATOM 2238 C CA . GLY A 1 275 ? -6.897 -1.105 -12.889 1.00 83.44 275 GLY A CA 1
ATOM 2239 C C . GLY A 1 275 ? -8.192 -0.334 -12.705 1.00 83.44 275 GLY A C 1
ATOM 2240 O O . GLY A 1 275 ? -8.907 -0.006 -13.646 1.00 83.44 275 GLY A O 1
ATOM 2241 N N . PHE A 1 276 ? -8.450 -0.011 -11.444 1.00 83.94 276 PHE A N 1
ATOM 2242 C CA . PHE A 1 276 ? -9.463 0.957 -11.061 1.00 83.94 276 PHE A CA 1
ATOM 2243 C C . PHE A 1 276 ? -8.948 2.376 -11.312 1.00 83.94 276 PHE A C 1
ATOM 2245 O O . PHE A 1 276 ? -7.770 2.673 -11.082 1.00 83.94 276 PHE A O 1
ATOM 2252 N N . SER A 1 277 ? -9.837 3.262 -11.749 1.00 86.25 277 SER A N 1
ATOM 2253 C CA . SER A 1 277 ? -9.544 4.682 -11.897 1.00 86.25 277 SER A CA 1
ATOM 2254 C C . SER A 1 277 ? -9.354 5.355 -10.526 1.00 86.25 277 SER A C 1
ATOM 2256 O O . SER A 1 277 ? -9.814 4.848 -9.495 1.00 86.25 277 SER A O 1
ATOM 2258 N N . PRO A 1 278 ? -8.751 6.558 -10.478 1.00 88.06 278 PRO A N 1
ATOM 2259 C CA . PRO A 1 278 ? -8.691 7.343 -9.248 1.00 88.06 278 PRO A CA 1
ATOM 2260 C C . PRO A 1 278 ? -10.067 7.681 -8.658 1.00 88.06 278 PRO A C 1
ATOM 2262 O O . PRO A 1 278 ? -10.144 7.971 -7.471 1.00 88.06 278 PRO A O 1
ATOM 2265 N N . ASN A 1 279 ? -11.154 7.662 -9.440 1.00 89.50 279 ASN A N 1
ATOM 2266 C CA . ASN A 1 279 ? -12.497 7.924 -8.913 1.00 89.50 279 ASN A CA 1
ATOM 2267 C C . ASN A 1 279 ? -13.075 6.707 -8.191 1.00 89.50 279 ASN A C 1
ATOM 2269 O O . ASN A 1 279 ? -13.616 6.863 -7.099 1.00 89.50 279 ASN A O 1
ATOM 2273 N N . ASP A 1 280 ? -12.880 5.506 -8.731 1.00 90.12 280 ASP A N 1
ATOM 2274 C CA . ASP A 1 280 ? -13.356 4.271 -8.101 1.00 90.12 280 ASP A CA 1
ATOM 2275 C C . ASP A 1 280 ? -12.670 4.078 -6.738 1.00 90.12 280 ASP A C 1
ATOM 2277 O O . ASP A 1 280 ? -13.318 3.750 -5.751 1.00 90.12 280 ASP A O 1
ATOM 2281 N N . TYR A 1 281 ? -11.376 4.418 -6.630 1.00 92.00 281 TYR A N 1
ATOM 2282 C CA . TYR A 1 281 ? -10.653 4.435 -5.350 1.00 92.00 281 TYR A CA 1
ATOM 2283 C C . TYR A 1 281 ? -11.148 5.493 -4.343 1.00 92.00 281 TYR A C 1
ATOM 2285 O O . TYR A 1 281 ? -10.897 5.345 -3.144 1.00 92.00 281 TYR A O 1
ATOM 2293 N N . ARG A 1 282 ? -11.845 6.550 -4.788 1.00 93.94 282 ARG A N 1
ATOM 2294 C CA . ARG A 1 282 ? -12.532 7.507 -3.896 1.00 93.94 282 ARG A CA 1
ATOM 2295 C C . ARG A 1 282 ? -13.853 6.929 -3.409 1.00 93.94 282 ARG A C 1
ATOM 2297 O O . ARG A 1 282 ? -14.136 7.017 -2.220 1.00 93.94 282 ARG A O 1
ATOM 2304 N N . GLU A 1 283 ? -14.617 6.284 -4.288 1.00 94.62 283 GLU A N 1
ATOM 2305 C CA . GLU A 1 283 ? -15.854 5.597 -3.907 1.00 94.62 283 GLU A CA 1
ATOM 2306 C C . GLU A 1 283 ? -15.576 4.433 -2.939 1.00 94.62 283 GLU A C 1
ATOM 2308 O O . GLU A 1 283 ? -16.220 4.347 -1.893 1.00 94.62 283 GLU A O 1
ATOM 2313 N N . ASP A 1 284 ? -14.541 3.625 -3.191 1.00 93.81 284 ASP A N 1
ATOM 2314 C CA . ASP A 1 284 ? -14.036 2.587 -2.275 1.00 93.81 284 ASP A CA 1
ATOM 2315 C C . ASP A 1 284 ? -13.671 3.172 -0.895 1.00 93.81 284 ASP A C 1
ATOM 2317 O O . ASP A 1 284 ? -13.943 2.558 0.138 1.00 93.81 284 ASP A O 1
ATOM 2321 N N . PHE A 1 285 ? -13.079 4.375 -0.850 1.00 96.38 285 PHE A N 1
ATOM 2322 C CA . PHE A 1 285 ? -12.732 5.070 0.395 1.00 96.38 285 PHE A CA 1
ATOM 2323 C C . PHE A 1 285 ? -13.973 5.599 1.133 1.00 96.38 285 PHE A C 1
ATOM 2325 O O . PHE A 1 285 ? -14.154 5.307 2.320 1.00 96.38 285 PHE A O 1
ATOM 2332 N N . ASP A 1 286 ? -14.843 6.350 0.451 1.00 94.81 286 ASP A N 1
ATOM 2333 C CA . ASP A 1 286 ? -16.008 7.026 1.037 1.00 94.81 286 ASP A CA 1
ATOM 2334 C C . ASP A 1 286 ? -17.132 6.050 1.432 1.00 94.81 286 ASP A C 1
ATOM 2336 O O . ASP A 1 286 ? -17.810 6.249 2.450 1.00 94.81 286 ASP A O 1
ATOM 2340 N N . THR A 1 287 ? -17.299 4.948 0.697 1.00 95.00 287 THR A N 1
ATOM 2341 C CA . THR A 1 287 ? -18.283 3.904 1.026 1.00 95.00 287 THR A CA 1
ATOM 2342 C C . THR A 1 287 ? -17.774 2.896 2.060 1.00 95.00 287 THR A C 1
ATOM 2344 O O . THR A 1 287 ? -18.603 2.259 2.717 1.00 95.00 287 THR A O 1
ATOM 2347 N N . PHE A 1 288 ? -16.454 2.788 2.278 1.00 95.94 288 PHE A N 1
ATOM 2348 C CA . PHE A 1 288 ? -15.799 1.698 3.015 1.00 95.94 288 PHE A CA 1
ATOM 2349 C C . PHE A 1 288 ? -16.504 1.250 4.308 1.00 95.94 288 PHE A C 1
ATOM 2351 O O . PHE A 1 288 ? -16.837 2.049 5.197 1.00 95.94 288 PHE A O 1
ATOM 2358 N N . LYS A 1 289 ? -16.668 -0.067 4.457 1.00 94.38 289 LYS A N 1
ATOM 2359 C CA . LYS A 1 289 ? -17.129 -0.730 5.683 1.00 94.38 289 LYS A CA 1
ATOM 2360 C C . LYS A 1 289 ? -16.142 -1.827 6.056 1.00 94.38 289 LYS A C 1
ATOM 2362 O O . LYS A 1 289 ? -15.643 -2.540 5.192 1.00 94.38 289 LYS A O 1
ATOM 2367 N N . ARG A 1 290 ? -15.863 -1.962 7.354 1.00 91.81 290 ARG A N 1
ATOM 2368 C CA . ARG A 1 290 ? -14.891 -2.940 7.853 1.00 91.81 290 ARG A CA 1
ATOM 2369 C C . ARG A 1 290 ? -15.397 -4.378 7.721 1.00 91.81 290 ARG A C 1
ATOM 2371 O O . ARG A 1 290 ? -14.620 -5.259 7.366 1.00 91.81 290 ARG A O 1
ATOM 2378 N N . GLY A 1 291 ? -16.664 -4.613 8.075 1.00 88.62 291 GLY A N 1
ATOM 2379 C CA . GLY A 1 291 ? -17.196 -5.962 8.291 1.00 88.62 291 GLY A CA 1
ATOM 2380 C C . GLY A 1 291 ? -16.279 -6.780 9.209 1.00 88.62 291 GLY A C 1
ATOM 2381 O O . GLY A 1 291 ? -15.764 -6.268 10.212 1.00 88.62 291 GLY A O 1
ATOM 2382 N N . ASP A 1 292 ? -16.003 -8.016 8.804 1.00 87.88 292 ASP A N 1
ATOM 2383 C CA . ASP A 1 292 ? -15.128 -8.960 9.510 1.00 87.88 292 ASP A CA 1
ATOM 2384 C C . ASP A 1 292 ? -13.629 -8.814 9.171 1.00 87.88 292 ASP A C 1
ATOM 2386 O O . ASP A 1 292 ? -12.793 -9.590 9.641 1.00 87.88 292 ASP A O 1
ATOM 2390 N N . ILE A 1 293 ? -13.240 -7.809 8.372 1.00 92.69 293 ILE A N 1
ATOM 2391 C CA . ILE A 1 293 ? -11.830 -7.578 8.026 1.00 92.69 293 ILE A CA 1
ATOM 2392 C C . ILE A 1 293 ? -11.048 -7.185 9.290 1.00 92.69 293 ILE A C 1
ATOM 2394 O O . ILE A 1 293 ? -11.370 -6.201 9.962 1.00 92.69 293 ILE A O 1
ATOM 2398 N N . LYS A 1 294 ? -9.961 -7.920 9.574 1.00 93.75 294 LYS A N 1
ATOM 2399 C CA . LYS A 1 294 ? -9.028 -7.645 10.684 1.00 93.75 294 LYS A CA 1
ATOM 2400 C C . LYS A 1 294 ? -8.644 -6.157 10.712 1.00 93.75 294 LYS A C 1
ATOM 2402 O O . LYS A 1 294 ? -8.164 -5.628 9.712 1.00 93.75 294 LYS A O 1
ATOM 2407 N N . ILE A 1 295 ? -8.792 -5.506 11.870 1.00 94.50 295 ILE A N 1
ATOM 2408 C CA . ILE A 1 295 ? -8.678 -4.042 12.062 1.00 94.50 295 ILE A CA 1
ATOM 2409 C C . ILE A 1 295 ? -7.466 -3.408 11.347 1.00 94.50 295 ILE A C 1
ATOM 2411 O O . ILE A 1 295 ? -7.634 -2.425 10.627 1.00 94.50 295 ILE A O 1
ATOM 2415 N N . GLY A 1 296 ? -6.261 -3.973 11.488 1.00 94.44 296 GLY A N 1
ATOM 2416 C CA . GLY A 1 296 ? -5.058 -3.448 10.822 1.00 94.44 296 GLY A CA 1
ATOM 2417 C C . GLY A 1 296 ? -5.081 -3.569 9.290 1.00 94.44 296 GLY A C 1
ATOM 2418 O O . GLY A 1 296 ? -4.619 -2.667 8.597 1.00 94.44 296 GLY A O 1
ATOM 2419 N N . VAL A 1 297 ? -5.680 -4.637 8.751 1.00 94.94 297 VAL A N 1
ATOM 2420 C CA . VAL A 1 297 ? -5.855 -4.838 7.300 1.00 94.94 297 VAL A CA 1
ATOM 2421 C C . VAL A 1 297 ? -6.897 -3.865 6.746 1.00 94.94 297 VAL A C 1
ATOM 2423 O O . VAL A 1 297 ? -6.702 -3.306 5.672 1.00 94.94 297 VAL A O 1
ATOM 2426 N N . ALA A 1 298 ? -7.974 -3.603 7.491 1.00 95.75 298 ALA A N 1
ATOM 2427 C CA . ALA A 1 298 ? -8.979 -2.611 7.113 1.00 95.75 298 ALA A CA 1
ATOM 2428 C C . ALA A 1 298 ? -8.403 -1.182 7.078 1.00 95.75 298 ALA A C 1
ATOM 2430 O O . ALA A 1 298 ? -8.667 -0.437 6.136 1.00 95.75 298 ALA A O 1
ATOM 2431 N N . PHE A 1 299 ? -7.555 -0.823 8.049 1.00 97.25 299 PHE A N 1
ATOM 2432 C CA . PHE A 1 299 ? -6.828 0.449 8.027 1.00 97.25 299 PHE A CA 1
ATOM 2433 C C . PHE A 1 299 ? -5.871 0.535 6.829 1.00 97.25 299 PHE A C 1
ATOM 2435 O O . PHE A 1 299 ? -5.884 1.525 6.102 1.00 97.25 299 PHE A O 1
ATOM 2442 N N . ALA A 1 300 ? -5.103 -0.526 6.556 1.00 95.50 300 ALA A N 1
ATOM 2443 C CA . ALA A 1 300 ? -4.216 -0.587 5.394 1.00 95.50 300 ALA A CA 1
ATOM 2444 C C . ALA A 1 300 ? -4.974 -0.478 4.053 1.00 95.50 300 ALA A C 1
ATOM 2446 O O . ALA A 1 300 ? -4.486 0.187 3.137 1.00 95.50 300 ALA A O 1
ATOM 2447 N N . LYS A 1 301 ? -6.181 -1.060 3.942 1.00 94.44 301 LYS A N 1
ATOM 2448 C CA . LYS A 1 301 ? -7.073 -0.865 2.785 1.00 94.44 301 LYS A CA 1
ATOM 2449 C C . LYS A 1 301 ? -7.471 0.605 2.622 1.00 94.44 301 LYS A C 1
ATOM 2451 O O . LYS A 1 301 ? -7.225 1.159 1.559 1.00 94.44 301 LYS A O 1
ATOM 2456 N N . LEU A 1 302 ? -7.982 1.264 3.667 1.00 96.00 302 LEU A N 1
ATOM 2457 C CA . LEU A 1 302 ? -8.326 2.696 3.612 1.00 96.00 302 LEU A CA 1
ATOM 2458 C C . LEU A 1 302 ? -7.137 3.589 3.242 1.00 96.00 302 LEU A C 1
ATOM 2460 O O . LEU A 1 302 ? -7.285 4.495 2.426 1.00 96.00 302 LEU A O 1
ATOM 2464 N N . VAL A 1 303 ? -5.951 3.316 3.793 1.00 95.88 303 VAL A N 1
ATOM 2465 C CA . VAL A 1 303 ? -4.716 4.030 3.437 1.00 95.88 303 VAL A CA 1
ATOM 2466 C C . VAL A 1 303 ? -4.355 3.816 1.961 1.00 95.88 303 VAL A C 1
ATOM 2468 O O . VAL A 1 303 ? -3.970 4.774 1.293 1.00 95.88 303 VAL A O 1
ATOM 2471 N N . ARG A 1 304 ? -4.515 2.595 1.422 1.00 92.38 304 ARG A N 1
ATOM 2472 C CA . ARG A 1 304 ? -4.339 2.309 -0.015 1.00 92.38 304 ARG A CA 1
ATOM 2473 C C . ARG A 1 304 ? -5.348 3.083 -0.864 1.00 92.38 304 ARG A C 1
ATOM 2475 O O . ARG A 1 304 ? -4.929 3.722 -1.824 1.00 92.38 304 ARG A O 1
ATOM 2482 N N . TYR A 1 305 ? -6.635 3.033 -0.522 1.00 94.12 305 TYR A N 1
ATOM 2483 C CA . TYR A 1 305 ? -7.696 3.717 -1.265 1.00 94.12 305 TYR A CA 1
ATOM 2484 C C . TYR A 1 305 ? -7.460 5.228 -1.299 1.00 94.12 305 TYR A C 1
ATOM 2486 O O . TYR A 1 305 ? -7.377 5.806 -2.380 1.00 94.12 305 TYR A O 1
ATOM 2494 N N . TYR A 1 306 ? -7.181 5.848 -0.147 1.00 95.25 306 TYR A N 1
ATOM 2495 C CA . TYR A 1 306 ? -6.859 7.274 -0.087 1.00 95.25 306 TYR A CA 1
ATOM 2496 C C . TYR A 1 306 ? -5.636 7.633 -0.945 1.00 95.25 306 TYR A C 1
ATOM 2498 O O . TYR A 1 306 ? -5.697 8.545 -1.770 1.00 95.25 306 TYR A O 1
ATOM 2506 N N . LYS A 1 307 ? -4.541 6.864 -0.822 1.00 93.00 307 LYS A N 1
ATOM 2507 C CA . LYS A 1 307 ? -3.322 7.067 -1.623 1.00 93.00 307 LYS A CA 1
ATOM 2508 C C . LYS A 1 307 ? -3.538 6.949 -3.132 1.00 93.00 307 LYS A C 1
ATOM 2510 O O . LYS A 1 307 ? -2.728 7.496 -3.866 1.00 93.00 307 LYS A O 1
ATOM 2515 N N . ARG A 1 308 ? -4.545 6.208 -3.606 1.00 87.44 308 ARG A N 1
ATOM 2516 C CA . ARG A 1 308 ? -4.809 6.037 -5.048 1.00 87.44 308 ARG A CA 1
ATOM 2517 C C . ARG A 1 308 ? -5.956 6.893 -5.577 1.00 87.44 308 ARG A C 1
ATOM 2519 O O . ARG A 1 308 ? -5.997 7.146 -6.775 1.00 87.44 308 ARG A O 1
ATOM 2526 N N . GLY A 1 309 ? -6.837 7.370 -4.700 1.00 91.00 309 GLY A N 1
ATOM 2527 C CA . GLY A 1 309 ? -7.878 8.328 -5.050 1.00 91.00 309 GLY A CA 1
ATOM 2528 C C . GLY A 1 309 ? -7.408 9.784 -5.041 1.00 91.00 309 GLY A C 1
ATOM 2529 O O . GLY A 1 309 ? -7.832 10.564 -5.895 1.00 91.00 309 GLY A O 1
ATOM 2530 N N . TYR A 1 310 ? -6.549 10.183 -4.096 1.00 91.19 310 TYR A N 1
ATOM 2531 C CA . TYR A 1 310 ? -6.269 11.607 -3.840 1.00 91.19 310 TYR A CA 1
ATOM 2532 C C . TYR A 1 310 ? -4.807 12.039 -4.008 1.00 91.19 310 TYR A C 1
ATOM 2534 O O . TYR A 1 310 ? -4.580 13.238 -4.139 1.00 91.19 310 TYR A O 1
ATOM 2542 N N . LEU A 1 311 ? -3.840 11.112 -4.024 1.00 91.12 311 LEU A N 1
ATOM 2543 C CA . LEU A 1 311 ? -2.405 11.428 -4.076 1.00 91.12 311 LEU A CA 1
ATOM 2544 C C . LEU A 1 311 ? -1.731 10.905 -5.356 1.00 91.12 311 LEU A C 1
ATOM 2546 O O . LEU A 1 311 ? -2.072 9.841 -5.874 1.00 91.12 311 LEU A O 1
ATOM 2550 N N . ASN A 1 312 ? -0.733 11.642 -5.839 1.00 84.56 312 ASN A N 1
ATOM 2551 C CA . ASN A 1 312 ? 0.161 11.235 -6.925 1.00 84.56 312 ASN A CA 1
ATOM 2552 C C . ASN A 1 312 ? 1.231 10.235 -6.428 1.00 84.56 312 ASN A C 1
ATOM 2554 O O . ASN A 1 312 ? 1.509 10.158 -5.232 1.00 84.56 312 ASN A O 1
ATOM 2558 N N . GLU A 1 313 ? 1.902 9.489 -7.326 1.00 75.12 313 GLU A N 1
ATOM 2559 C CA . GLU A 1 313 ? 2.871 8.436 -6.920 1.00 75.12 313 GLU A CA 1
ATOM 2560 C C . GLU A 1 313 ? 4.043 8.937 -6.046 1.00 75.12 313 GLU A C 1
ATOM 2562 O O . GLU A 1 313 ? 4.648 8.134 -5.336 1.00 75.12 313 GLU A O 1
ATOM 2567 N N . ASN A 1 314 ? 4.340 10.241 -6.068 1.00 79.06 314 ASN A N 1
ATOM 2568 C CA . ASN A 1 314 ? 5.433 10.874 -5.319 1.00 79.06 314 ASN A CA 1
ATOM 2569 C C . ASN A 1 314 ? 4.973 11.648 -4.063 1.00 79.06 314 ASN A C 1
ATOM 2571 O O . ASN A 1 314 ? 5.793 12.318 -3.437 1.00 79.06 314 ASN A O 1
ATOM 2575 N N . GLU A 1 315 ? 3.687 11.608 -3.703 1.00 89.31 315 GLU A N 1
ATOM 2576 C CA . GLU A 1 315 ? 3.133 12.378 -2.580 1.00 89.31 315 GLU A CA 1
ATOM 2577 C C . GLU A 1 315 ? 3.023 11.546 -1.287 1.00 89.31 315 GLU A C 1
ATOM 2579 O O . GLU A 1 315 ? 2.626 10.374 -1.277 1.00 89.31 315 GLU A O 1
ATOM 2584 N N . GLU A 1 316 ? 3.385 12.169 -0.163 1.00 90.06 316 GLU A N 1
ATOM 2585 C CA . GLU A 1 316 ? 3.287 11.587 1.179 1.00 90.06 316 GLU A CA 1
ATOM 2586 C C . GLU A 1 316 ? 2.031 12.085 1.914 1.00 90.06 316 GLU A C 1
ATOM 2588 O O . GLU A 1 316 ? 1.552 13.186 1.667 1.00 90.06 316 GLU A O 1
ATOM 2593 N N . ILE A 1 317 ? 1.507 11.266 2.833 1.00 93.44 317 ILE A N 1
ATOM 2594 C CA . ILE A 1 317 ? 0.251 11.526 3.558 1.00 93.44 317 ILE A CA 1
ATOM 2595 C C . ILE A 1 317 ? 0.469 12.619 4.620 1.00 93.44 317 ILE A C 1
ATOM 2597 O O . ILE A 1 317 ? 1.123 12.373 5.642 1.00 93.44 317 ILE A O 1
ATOM 2601 N N . ASP A 1 318 ? -0.121 13.798 4.416 1.00 93.62 318 ASP A N 1
ATOM 2602 C CA . ASP A 1 318 ? 0.010 14.957 5.307 1.00 93.62 318 ASP A CA 1
ATOM 2603 C C . ASP A 1 318 ? -0.848 14.837 6.593 1.00 93.62 318 ASP A C 1
ATOM 2605 O O . ASP A 1 318 ? -1.563 13.861 6.831 1.00 93.62 318 ASP A O 1
ATOM 2609 N N . SER A 1 319 ? -0.772 15.830 7.486 1.00 93.00 319 SER A N 1
ATOM 2610 C CA . SER A 1 319 ? -1.524 15.809 8.754 1.00 93.00 319 SER A CA 1
ATOM 2611 C C . SER A 1 319 ? -3.049 15.976 8.589 1.00 93.00 319 SER A C 1
ATOM 2613 O O . SER A 1 319 ? -3.806 15.589 9.483 1.00 93.00 319 SER A O 1
ATOM 2615 N N . LYS A 1 320 ? -3.529 16.534 7.472 1.00 93.38 320 LYS A N 1
ATOM 2616 C CA . LYS A 1 320 ? -4.955 16.618 7.119 1.00 93.38 320 LYS A CA 1
ATOM 2617 C C . LYS A 1 320 ? -5.425 15.288 6.540 1.00 93.38 320 LYS A C 1
ATOM 2619 O O . LYS A 1 320 ? -6.443 14.774 7.000 1.00 93.38 320 LYS A O 1
ATOM 2624 N N . ASP A 1 321 ? -4.654 14.704 5.625 1.00 95.00 321 ASP A N 1
ATOM 2625 C CA . ASP A 1 321 ? -4.897 13.379 5.050 1.00 95.00 321 ASP A CA 1
ATOM 2626 C C . ASP A 1 321 ? -5.016 12.322 6.156 1.00 95.00 321 ASP A C 1
ATOM 2628 O O . ASP A 1 321 ? -5.993 11.578 6.222 1.00 95.00 321 ASP A O 1
ATOM 2632 N N . GLN A 1 322 ? -4.074 12.321 7.108 1.00 95.56 322 GLN A N 1
ATOM 2633 C CA . GLN A 1 322 ? -4.110 11.450 8.286 1.00 95.56 322 GLN A CA 1
ATOM 2634 C C . GLN A 1 322 ? -5.417 11.602 9.081 1.00 95.56 322 GLN A C 1
ATOM 2636 O O . GLN A 1 322 ? -5.991 10.601 9.509 1.00 95.56 322 GLN A O 1
ATOM 2641 N N . LYS A 1 323 ? -5.928 12.830 9.253 1.00 94.25 323 LYS A N 1
ATOM 2642 C CA . LYS A 1 323 ? -7.204 13.086 9.946 1.00 94.25 323 LYS A CA 1
ATOM 2643 C C . LYS A 1 323 ? -8.41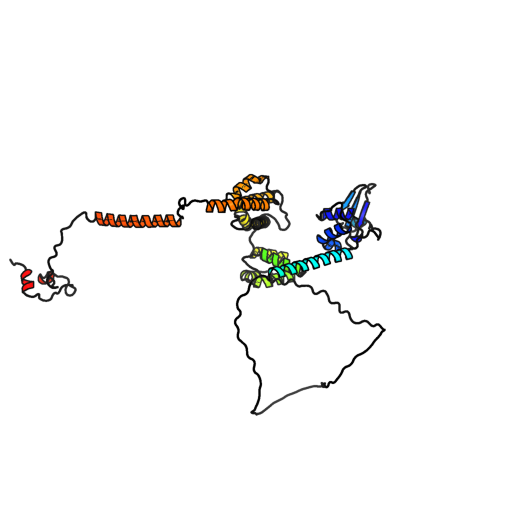6 12.623 9.136 1.00 94.25 323 LYS A C 1
ATOM 2645 O O . LYS A 1 323 ? -9.365 12.117 9.733 1.00 94.25 323 LYS A O 1
ATOM 2650 N N . LEU A 1 324 ? -8.397 12.762 7.810 1.00 95.38 324 LEU A N 1
ATOM 2651 C CA . LEU A 1 324 ? -9.453 12.254 6.927 1.00 95.38 324 LEU A CA 1
ATOM 2652 C C . LEU A 1 324 ? -9.505 10.720 6.955 1.00 95.38 324 LEU A C 1
ATOM 2654 O O . LEU A 1 324 ? -10.574 10.151 7.176 1.00 95.38 324 LEU A O 1
ATOM 2658 N N . ILE A 1 325 ? -8.351 10.055 6.847 1.00 96.94 325 ILE A N 1
ATOM 2659 C CA . ILE A 1 325 ? -8.239 8.592 6.939 1.00 96.94 325 ILE A CA 1
ATOM 2660 C C . ILE A 1 325 ? -8.686 8.094 8.322 1.00 96.94 325 ILE A C 1
ATOM 2662 O O . ILE A 1 325 ? -9.470 7.150 8.394 1.00 96.94 325 ILE A O 1
ATOM 2666 N N . CYS A 1 326 ? -8.270 8.739 9.422 1.00 96.50 326 CYS A N 1
ATOM 2667 C CA . CYS A 1 326 ? -8.742 8.386 10.767 1.00 96.50 326 CYS A CA 1
ATOM 2668 C C . CYS A 1 326 ? -10.269 8.522 10.899 1.00 96.50 326 CYS A C 1
ATOM 2670 O O . CYS A 1 326 ? -10.923 7.586 11.355 1.00 96.50 326 CYS A O 1
ATOM 2672 N N . LYS A 1 327 ? -10.858 9.638 10.446 1.00 95.75 327 LYS A N 1
ATOM 2673 C CA . LYS A 1 327 ? -12.317 9.849 10.463 1.00 95.75 327 LYS A CA 1
ATOM 2674 C C . LYS A 1 327 ? -13.068 8.779 9.678 1.00 95.75 327 LYS A C 1
ATOM 2676 O O . LYS A 1 327 ? -14.063 8.240 10.164 1.00 95.75 327 LYS A O 1
ATOM 2681 N N . GLN A 1 328 ? -12.587 8.441 8.485 1.00 96.81 328 GLN A N 1
ATOM 2682 C CA . GLN A 1 328 ? -13.228 7.429 7.652 1.00 96.81 328 GLN A CA 1
ATOM 2683 C C . GLN A 1 328 ? -13.039 6.010 8.207 1.00 96.81 328 GLN A C 1
ATOM 2685 O O . GLN A 1 328 ? -13.968 5.202 8.171 1.00 96.81 328 GLN A O 1
ATOM 2690 N N . PHE A 1 329 ? -11.902 5.730 8.848 1.00 97.19 329 PHE A N 1
ATOM 2691 C CA . PHE A 1 329 ? -11.692 4.488 9.586 1.00 97.19 329 PHE A CA 1
ATOM 2692 C C . PHE A 1 329 ? -12.689 4.332 10.735 1.00 97.19 329 PHE A C 1
ATOM 2694 O O . PHE A 1 329 ? -13.343 3.296 10.807 1.00 97.19 329 PHE A O 1
ATOM 2701 N N . ILE A 1 330 ? -12.904 5.362 11.561 1.00 95.94 330 ILE A N 1
ATOM 2702 C CA . ILE A 1 330 ? -13.918 5.343 12.634 1.00 95.94 330 ILE A CA 1
ATOM 2703 C C . ILE A 1 330 ? -15.321 5.075 12.062 1.00 95.94 330 ILE A C 1
ATOM 2705 O O . ILE A 1 330 ? -16.055 4.229 12.577 1.00 95.94 330 ILE A O 1
ATOM 2709 N N . ARG A 1 331 ? -15.680 5.731 10.951 1.00 95.50 331 ARG A N 1
ATOM 2710 C CA . ARG A 1 331 ? -16.964 5.536 10.249 1.00 95.50 331 ARG A CA 1
ATOM 2711 C C . ARG A 1 331 ? -17.153 4.136 9.653 1.00 95.50 331 ARG A C 1
ATOM 2713 O O . ARG A 1 331 ? -18.298 3.733 9.445 1.00 95.50 331 ARG A O 1
ATOM 2720 N N . SER A 1 332 ? -16.069 3.403 9.395 1.00 95.25 332 SER A N 1
ATOM 2721 C CA . SER A 1 332 ? -16.112 2.049 8.825 1.00 95.25 332 SER A CA 1
ATOM 2722 C C . SER A 1 332 ? -16.578 0.965 9.804 1.00 95.25 332 SER A C 1
ATOM 2724 O O . SER A 1 332 ? -16.962 -0.120 9.362 1.00 95.25 332 SER A O 1
ATOM 2726 N N . PHE A 1 333 ? -16.562 1.251 11.112 1.00 93.75 333 PHE A N 1
ATOM 2727 C CA . PHE A 1 333 ? -17.029 0.340 12.157 1.00 93.75 333 PHE A CA 1
ATOM 2728 C C . PHE A 1 333 ? -18.556 0.376 12.334 1.00 93.75 333 PHE A C 1
ATOM 2730 O O . PHE A 1 333 ? -19.232 1.382 12.091 1.00 93.75 333 PHE A O 1
ATOM 2737 N N . GLU A 1 334 ? -19.089 -0.729 12.848 1.00 90.31 334 GLU A N 1
ATOM 2738 C CA . GLU A 1 334 ? -20.462 -0.829 13.345 1.00 90.31 334 GLU A CA 1
ATOM 2739 C C . GLU A 1 334 ? -20.602 -0.245 14.762 1.00 90.31 334 GLU A C 1
ATOM 2741 O O . GLU A 1 334 ? -19.622 0.040 15.458 1.00 90.31 334 GLU A O 1
ATOM 2746 N N . GLN A 1 335 ? -21.842 -0.082 15.223 1.00 88.44 335 GLN A N 1
ATOM 2747 C CA . GLN A 1 335 ? -22.126 0.216 16.629 1.00 88.44 335 GLN A CA 1
ATOM 2748 C C . GLN A 1 335 ? -22.019 -1.063 17.487 1.00 88.44 335 GLN A C 1
ATOM 2750 O O . GLN A 1 335 ? -22.315 -2.147 16.991 1.00 88.44 335 GLN A O 1
ATOM 2755 N N . PRO A 1 336 ? -21.603 -0.969 18.766 1.00 88.94 336 PRO A N 1
ATOM 2756 C CA . PRO A 1 336 ? -21.277 0.253 19.511 1.00 88.94 336 PRO A CA 1
ATOM 2757 C C . PRO A 1 336 ? -19.858 0.796 19.262 1.00 88.94 336 PRO A C 1
ATOM 2759 O O . PRO A 1 336 ? -19.587 1.943 19.611 1.00 88.94 336 PRO A O 1
ATOM 2762 N N . LEU A 1 337 ? -18.959 0.013 18.650 1.00 90.38 337 LEU A N 1
ATOM 2763 C CA . LEU A 1 337 ? -17.525 0.326 18.548 1.00 90.38 337 LEU A CA 1
ATOM 2764 C C . LEU A 1 337 ? -17.237 1.662 17.838 1.00 90.38 337 LEU A C 1
ATOM 2766 O O . LEU A 1 337 ? -16.399 2.430 18.308 1.00 90.38 337 LEU A O 1
ATOM 2770 N N . ARG A 1 338 ? -17.994 1.997 16.784 1.00 93.00 338 ARG A N 1
ATOM 2771 C CA . ARG A 1 338 ? -17.960 3.321 16.140 1.00 93.00 338 ARG A CA 1
ATOM 2772 C C . ARG A 1 338 ? -18.206 4.461 17.129 1.00 93.00 338 ARG A C 1
ATOM 2774 O O . ARG A 1 338 ? -17.461 5.431 17.126 1.00 93.00 338 ARG A O 1
ATOM 2781 N N . THR A 1 339 ? -19.232 4.352 17.974 1.00 91.50 339 THR A N 1
ATOM 2782 C CA . THR A 1 339 ? -19.605 5.407 18.933 1.00 91.50 339 THR A CA 1
ATOM 2783 C C . THR A 1 339 ? -18.511 5.620 19.980 1.00 91.50 339 THR A C 1
ATOM 2785 O O . THR A 1 339 ? -18.210 6.758 20.324 1.00 91.50 339 THR A O 1
ATOM 2788 N N . LEU A 1 340 ? -17.881 4.536 20.444 1.00 91.12 340 LEU A N 1
ATOM 2789 C CA . LEU A 1 340 ? -16.765 4.588 21.394 1.00 91.12 340 LEU A CA 1
ATOM 2790 C C . LEU A 1 340 ? -15.531 5.267 20.783 1.00 91.12 340 LEU A C 1
ATOM 2792 O O . LEU A 1 340 ? -14.922 6.119 21.417 1.00 91.12 340 LEU A O 1
ATOM 2796 N N . LEU A 1 341 ? -15.199 4.937 19.531 1.00 93.50 341 LEU A N 1
ATOM 2797 C CA . LEU A 1 341 ? -14.093 5.570 18.809 1.00 93.50 341 LEU A CA 1
ATOM 2798 C C . LEU A 1 341 ? -14.368 7.048 18.478 1.00 93.50 341 LEU A C 1
ATOM 2800 O O . LEU A 1 341 ? -13.453 7.859 18.556 1.00 93.50 341 LEU A O 1
ATOM 2804 N N . MET A 1 342 ? -15.617 7.420 18.169 1.00 93.69 342 MET A N 1
ATOM 2805 C CA . MET A 1 342 ? -16.013 8.828 17.993 1.00 93.69 342 MET A CA 1
ATOM 2806 C C . MET A 1 342 ? -15.905 9.635 19.295 1.00 93.69 342 MET A C 1
ATOM 2808 O O . MET A 1 342 ? -15.527 10.800 19.256 1.00 93.69 342 MET A O 1
ATOM 2812 N N . ALA A 1 343 ? -16.196 9.029 20.452 1.00 91.44 343 ALA A N 1
ATOM 2813 C CA . ALA A 1 343 ? -16.053 9.687 21.754 1.00 91.44 343 ALA A CA 1
ATOM 2814 C C . ALA A 1 343 ? -14.586 9.955 22.152 1.00 91.44 343 ALA A C 1
ATOM 2816 O O . ALA A 1 343 ? -14.331 10.752 23.051 1.00 91.44 343 ALA A O 1
ATOM 2817 N N . GLU A 1 344 ? -13.628 9.307 21.484 1.00 91.44 344 GLU A N 1
ATOM 2818 C CA . GLU A 1 344 ? -12.188 9.454 21.722 1.00 91.44 344 GLU A CA 1
ATOM 2819 C C . GLU A 1 344 ? -11.462 10.192 20.578 1.00 91.44 344 GLU A C 1
ATOM 2821 O O . GLU A 1 344 ? -10.239 10.328 20.642 1.00 91.44 344 GLU A O 1
ATOM 2826 N N . GLU A 1 345 ? -12.178 10.678 19.551 1.00 90.69 345 GLU A N 1
ATOM 2827 C CA . GLU A 1 345 ? -11.624 11.116 18.253 1.00 90.69 345 GLU A CA 1
ATOM 2828 C C . GLU A 1 345 ? -10.452 12.108 18.368 1.00 90.69 345 GLU A C 1
ATOM 2830 O O . GLU A 1 345 ? -9.429 11.912 17.712 1.00 90.69 345 GLU A O 1
ATOM 2835 N N . ASP A 1 346 ? -10.540 13.108 19.251 1.00 89.25 346 ASP A N 1
ATOM 2836 C CA . ASP A 1 346 ? -9.486 14.117 19.462 1.00 89.25 346 ASP A CA 1
ATOM 2837 C C . ASP A 1 346 ? -8.164 13.541 20.015 1.00 89.25 346 ASP A C 1
ATOM 2839 O O . ASP A 1 346 ? -7.109 14.169 19.900 1.00 89.25 346 ASP A O 1
ATOM 2843 N N . SER A 1 347 ? -8.201 12.342 20.606 1.00 89.88 347 SER A N 1
ATOM 2844 C CA . SER A 1 347 ? -7.026 11.618 21.119 1.00 89.88 347 SER A CA 1
ATOM 2845 C C . SER A 1 347 ? -6.457 10.586 20.134 1.00 89.88 347 SER A C 1
ATOM 2847 O O . SER A 1 347 ? -5.364 10.044 20.349 1.00 89.88 347 SER A O 1
ATOM 2849 N N . LEU A 1 348 ? -7.184 10.298 19.048 1.00 91.94 348 LEU A N 1
ATOM 2850 C CA . LEU A 1 348 ? -6.822 9.266 18.084 1.00 91.94 348 LEU A CA 1
ATOM 2851 C C . LEU A 1 348 ? -5.896 9.827 16.998 1.00 91.94 348 LEU A C 1
ATOM 2853 O O . LEU A 1 348 ? -6.193 10.798 16.304 1.00 91.94 348 LEU A O 1
ATOM 2857 N N . THR A 1 349 ? -4.754 9.171 16.822 1.00 94.06 349 THR A N 1
ATOM 2858 C CA . THR A 1 349 ? -3.723 9.521 15.843 1.00 94.06 349 THR A CA 1
ATOM 2859 C C . THR A 1 349 ? -3.533 8.385 14.848 1.00 94.06 349 THR A C 1
ATOM 2861 O O . THR A 1 349 ? -3.815 7.222 15.138 1.00 94.06 349 THR A O 1
ATOM 2864 N N . PHE A 1 350 ? -2.972 8.704 13.682 1.00 93.62 350 PHE A N 1
ATOM 2865 C CA . PHE A 1 350 ? -2.691 7.732 12.622 1.00 93.62 350 PHE A CA 1
ATOM 2866 C C . PHE A 1 350 ? -1.835 6.534 13.088 1.00 93.62 350 PHE A C 1
ATOM 2868 O O . PHE A 1 350 ? -1.938 5.448 12.527 1.00 93.62 350 PHE A O 1
ATOM 2875 N N . SER A 1 351 ? -1.022 6.708 14.139 1.00 94.19 351 SER A N 1
ATOM 2876 C CA . SER A 1 351 ? -0.195 5.651 14.735 1.00 94.19 351 SER A CA 1
ATOM 2877 C C . SER A 1 351 ? -0.853 4.893 15.896 1.00 94.19 351 SER A C 1
ATOM 2879 O O . SER A 1 351 ? -0.493 3.739 16.129 1.00 94.19 351 SER A O 1
ATOM 2881 N N . ASN A 1 352 ? -1.806 5.486 16.631 1.00 95.56 352 ASN A N 1
ATOM 2882 C CA . ASN A 1 352 ? -2.442 4.834 17.786 1.00 95.56 352 ASN A CA 1
ATOM 2883 C C . ASN A 1 352 ? -3.805 4.184 17.464 1.00 95.56 352 ASN A C 1
ATOM 2885 O O . ASN A 1 352 ? -4.203 3.236 18.146 1.00 95.56 352 ASN A O 1
ATOM 2889 N N . ILE A 1 353 ? -4.496 4.638 16.412 1.00 96.25 353 ILE A N 1
ATOM 2890 C CA . ILE A 1 353 ? -5.923 4.356 16.197 1.00 96.25 353 ILE A CA 1
ATOM 2891 C C . ILE A 1 353 ? -6.233 2.870 15.969 1.00 96.25 353 ILE A C 1
ATOM 2893 O O . ILE A 1 353 ? -7.199 2.347 16.524 1.00 96.25 353 ILE A O 1
ATOM 2897 N N . VAL A 1 354 ? -5.374 2.157 15.234 1.00 96.62 354 VAL A N 1
ATOM 2898 C CA . VAL A 1 354 ? -5.476 0.701 15.014 1.00 96.62 354 VAL A CA 1
ATOM 2899 C C . VAL A 1 354 ? -5.378 -0.062 16.338 1.00 96.62 354 VAL A C 1
ATOM 2901 O O . VAL A 1 354 ? -6.189 -0.948 16.613 1.00 96.62 354 VAL A O 1
ATOM 2904 N N . ASN A 1 355 ? -4.425 0.321 17.191 1.00 95.19 355 ASN A N 1
ATOM 2905 C CA . ASN A 1 355 ? -4.203 -0.312 18.489 1.00 95.19 355 ASN A CA 1
ATOM 2906 C C . ASN A 1 355 ? -5.338 0.001 19.473 1.00 95.19 355 ASN A C 1
ATOM 2908 O O . ASN A 1 355 ? -5.767 -0.889 20.210 1.00 95.19 355 ASN A O 1
ATOM 2912 N N . ARG A 1 356 ? -5.875 1.231 19.462 1.00 94.31 356 ARG A N 1
ATOM 2913 C CA . ARG A 1 356 ? -7.009 1.603 20.319 1.00 94.31 356 ARG A CA 1
ATOM 2914 C C . ARG A 1 356 ? -8.305 0.919 19.885 1.00 94.31 356 ARG A C 1
ATOM 2916 O O . ARG A 1 356 ? -8.986 0.352 20.738 1.00 94.31 356 ARG A O 1
ATOM 2923 N N . ALA A 1 357 ? -8.592 0.855 18.585 1.00 94.06 357 ALA A N 1
ATOM 2924 C CA . ALA A 1 357 ? -9.718 0.086 18.056 1.00 94.06 357 ALA A CA 1
ATOM 2925 C C . ALA A 1 357 ? -9.601 -1.412 18.397 1.00 94.06 357 ALA A C 1
ATOM 2927 O O . ALA A 1 357 ? -10.567 -2.006 18.871 1.00 94.06 357 ALA A O 1
ATOM 2928 N N . GLY A 1 358 ? -8.411 -2.009 18.254 1.00 93.62 358 GLY A N 1
ATOM 2929 C CA . GLY A 1 358 ? -8.146 -3.401 18.643 1.00 93.62 358 GLY A CA 1
ATOM 2930 C C . GLY A 1 358 ? -8.134 -3.660 20.156 1.00 93.62 358 GLY A C 1
ATOM 2931 O O . GLY A 1 358 ? -8.296 -4.800 20.590 1.00 93.62 358 GLY A O 1
ATOM 2932 N N . HIS A 1 359 ? -7.959 -2.632 20.988 1.00 92.00 359 HIS A N 1
ATOM 2933 C CA . HIS A 1 359 ? -8.194 -2.719 22.430 1.00 92.00 359 HIS A CA 1
ATOM 2934 C C . HIS A 1 359 ? -9.697 -2.695 22.736 1.00 92.00 359 HIS A C 1
ATOM 2936 O O . HIS A 1 359 ? -10.197 -3.592 23.410 1.00 92.00 359 HIS A O 1
ATOM 2942 N N . LEU A 1 360 ? -10.427 -1.706 22.208 1.00 90.62 360 LEU A N 1
ATOM 2943 C CA . LEU A 1 360 ? -11.870 -1.573 22.413 1.00 90.62 360 LEU A CA 1
ATOM 2944 C C . LEU A 1 360 ? -12.631 -2.804 21.895 1.00 90.62 360 LEU A C 1
ATOM 2946 O O . LEU A 1 360 ? -13.457 -3.343 22.624 1.00 90.62 360 LEU A O 1
ATOM 2950 N N . GLU A 1 361 ? -12.306 -3.331 20.711 1.00 89.69 361 GLU A N 1
ATOM 2951 C CA . GLU A 1 361 ? -12.925 -4.567 20.213 1.00 89.69 361 GLU A CA 1
ATOM 2952 C C . GLU A 1 361 ? -12.707 -5.749 21.169 1.00 89.69 361 GLU A C 1
ATOM 2954 O O . GLU A 1 361 ? -13.659 -6.463 21.467 1.00 89.69 361 GLU A O 1
ATOM 2959 N N . ARG A 1 362 ? -11.502 -5.931 21.726 1.00 88.75 362 ARG A N 1
ATOM 2960 C CA . ARG A 1 362 ? -11.229 -7.019 22.685 1.00 88.75 362 ARG A CA 1
ATOM 2961 C C . ARG A 1 362 ? -11.932 -6.849 24.034 1.00 88.75 362 ARG A C 1
ATOM 2963 O O . ARG A 1 362 ? -12.226 -7.855 24.666 1.00 88.75 362 ARG A O 1
ATOM 2970 N N . VAL A 1 363 ? -12.224 -5.621 24.465 1.00 85.19 363 VAL A N 1
ATOM 2971 C CA . VAL A 1 363 ? -12.986 -5.356 25.702 1.00 85.19 363 VAL A CA 1
ATOM 2972 C C . VAL A 1 363 ? -14.492 -5.555 25.493 1.00 85.19 363 VAL A C 1
ATOM 2974 O O . VAL A 1 363 ? -15.163 -6.116 26.355 1.00 85.19 363 VAL A O 1
ATOM 2977 N N . TYR A 1 364 ? -15.027 -5.143 24.340 1.00 76.62 364 TYR A N 1
ATOM 2978 C CA . TYR A 1 364 ? -16.467 -5.192 24.060 1.00 76.62 364 TYR A CA 1
ATOM 2979 C C . TYR A 1 364 ? -16.933 -6.484 23.366 1.00 76.62 364 TYR A C 1
ATOM 2981 O O . TYR A 1 364 ? -18.118 -6.809 23.425 1.00 76.62 364 TYR A O 1
ATOM 2989 N N . ARG A 1 365 ? -16.037 -7.271 22.755 1.00 69.31 365 ARG A N 1
ATOM 2990 C CA . ARG A 1 365 ? -16.367 -8.584 22.173 1.00 69.31 365 ARG A CA 1
ATOM 2991 C C . ARG A 1 365 ? -16.892 -9.586 23.216 1.00 69.31 365 ARG A C 1
ATOM 2993 O O . ARG A 1 365 ? -17.984 -10.103 22.980 1.00 69.31 365 ARG A O 1
ATOM 3000 N N . PRO A 1 366 ? -16.244 -9.786 24.385 1.00 59.12 366 PRO A N 1
ATOM 3001 C CA . PRO A 1 366 ? -16.805 -10.608 25.454 1.00 59.12 366 PRO A CA 1
ATOM 3002 C C . PRO A 1 366 ? -18.168 -10.104 25.920 1.00 59.12 366 PRO A C 1
ATOM 3004 O O . PRO A 1 366 ? -19.029 -10.913 26.226 1.00 59.12 366 PRO A O 1
ATOM 3007 N N . GLN A 1 367 ? -18.414 -8.788 25.917 1.00 55.25 367 GLN A N 1
ATOM 3008 C CA . GLN A 1 367 ? -19.737 -8.246 26.239 1.00 55.25 367 GLN A CA 1
ATOM 3009 C C . GLN A 1 367 ? -20.771 -8.535 25.140 1.00 55.25 367 GLN A C 1
ATOM 3011 O O . GLN A 1 367 ? -21.906 -8.841 25.475 1.00 55.25 367 GLN A O 1
ATOM 3016 N N . ARG A 1 368 ? -20.416 -8.517 23.846 1.00 53.44 368 ARG A N 1
ATOM 3017 C CA . ARG A 1 368 ? -21.326 -8.936 22.756 1.00 53.44 368 ARG A CA 1
ATOM 3018 C C . ARG A 1 368 ? -21.692 -10.419 22.879 1.00 53.44 368 ARG A C 1
ATOM 3020 O O . ARG A 1 368 ? -22.859 -10.768 22.739 1.00 53.44 368 ARG A O 1
ATOM 3027 N N . GLU A 1 369 ? -20.712 -11.267 23.181 1.00 55.00 369 GLU A N 1
ATOM 3028 C CA . GLU A 1 369 ? -20.880 -12.717 23.347 1.00 55.00 369 GLU A CA 1
ATOM 3029 C C . GLU A 1 369 ? -21.643 -13.053 24.650 1.00 55.00 369 GLU A C 1
ATOM 3031 O O . GLU A 1 369 ? -22.587 -13.840 24.631 1.00 55.00 369 GLU A O 1
ATOM 3036 N N . GLN A 1 370 ? -21.345 -12.372 25.763 1.00 50.72 370 GLN A N 1
ATOM 3037 C CA . GLN A 1 370 ? -22.075 -12.508 27.030 1.00 50.72 370 GLN A CA 1
ATOM 3038 C C . GLN A 1 370 ? -23.489 -11.924 26.965 1.00 50.72 370 GLN A C 1
ATOM 3040 O O . GLN A 1 370 ? -24.396 -12.545 27.491 1.00 50.72 370 GLN A O 1
ATOM 3045 N N . ILE A 1 371 ? -23.738 -10.792 26.300 1.00 49.91 371 ILE A N 1
ATOM 3046 C CA . ILE A 1 371 ? -25.103 -10.253 26.125 1.00 49.91 371 ILE A CA 1
ATOM 3047 C C . ILE A 1 371 ? -25.924 -11.139 25.172 1.00 49.91 371 ILE A C 1
ATOM 3049 O O . ILE A 1 371 ? -27.138 -11.245 25.337 1.00 49.91 371 ILE A O 1
ATOM 3053 N N . ALA A 1 372 ? -25.286 -11.831 24.221 1.00 48.34 372 ALA A N 1
ATOM 3054 C CA . ALA A 1 372 ? -25.948 -12.863 23.424 1.00 48.34 372 ALA A CA 1
ATOM 3055 C C . ALA A 1 372 ? -26.304 -14.111 24.259 1.00 48.34 372 ALA A C 1
ATOM 3057 O O . ALA A 1 372 ? -27.393 -14.649 24.084 1.00 48.34 372 ALA A O 1
ATOM 3058 N N . ALA A 1 373 ? -25.440 -14.534 25.189 1.00 48.03 373 ALA A N 1
ATOM 3059 C CA . ALA A 1 373 ? -25.675 -15.683 26.076 1.00 48.03 373 ALA A CA 1
ATOM 3060 C C . ALA A 1 373 ? -26.575 -15.378 27.297 1.00 48.03 373 ALA A C 1
ATOM 3062 O O . ALA A 1 373 ? -27.249 -16.267 27.806 1.00 48.03 373 ALA A O 1
ATOM 3063 N N . ILE A 1 374 ? -26.599 -14.124 27.761 1.00 44.47 374 ILE A N 1
ATOM 3064 C CA . ILE A 1 374 ? -27.406 -13.612 28.886 1.00 44.47 374 ILE A CA 1
ATOM 3065 C C . ILE A 1 374 ? -28.717 -12.986 28.369 1.00 44.47 374 ILE A C 1
ATOM 3067 O O . ILE A 1 374 ? -29.518 -12.465 29.143 1.00 44.47 374 ILE A O 1
ATOM 3071 N N . ARG A 1 375 ? -29.021 -13.102 27.068 1.00 37.84 375 ARG A N 1
ATOM 3072 C CA . ARG A 1 375 ? -30.415 -13.042 26.621 1.00 37.84 375 ARG A CA 1
ATOM 3073 C C . ARG A 1 375 ? -31.165 -14.224 27.254 1.00 37.84 375 ARG A C 1
ATOM 3075 O O . ARG A 1 375 ? -30.915 -15.358 26.847 1.00 37.84 375 ARG A O 1
ATOM 3082 N N . PRO A 1 376 ? -32.139 -14.009 28.163 1.00 39.62 376 PRO A N 1
ATOM 3083 C CA . PRO A 1 376 ? -33.218 -14.979 28.273 1.00 39.62 376 PRO A CA 1
ATOM 3084 C C . PRO A 1 376 ? -33.923 -15.071 26.913 1.00 39.62 376 PRO A C 1
ATOM 3086 O O . PRO A 1 376 ? -33.811 -14.166 26.078 1.00 39.62 376 PRO A O 1
ATOM 3089 N N . SER A 1 377 ? -34.727 -16.111 26.717 1.00 40.16 377 SER A N 1
ATOM 3090 C CA . SER A 1 377 ? -35.657 -16.234 25.590 1.00 40.16 377 SER A CA 1
ATOM 3091 C C . SER A 1 377 ? -36.838 -15.250 25.694 1.00 40.16 377 SER A C 1
ATOM 3093 O O . SER A 1 377 ? -38.005 -15.629 25.621 1.00 40.16 377 SER A O 1
ATOM 3095 N N . GLY A 1 378 ? -36.534 -13.954 25.828 1.00 40.06 378 GLY A N 1
ATOM 3096 C CA . GLY A 1 378 ? -37.434 -12.897 25.380 1.00 40.06 378 GLY A CA 1
ATOM 3097 C C . GLY A 1 378 ? -37.736 -13.112 23.894 1.00 40.06 378 GLY A C 1
ATOM 3098 O O . GLY A 1 378 ? -36.878 -13.641 23.179 1.00 40.06 378 GLY A O 1
ATOM 3099 N N . PRO A 1 379 ? -38.951 -12.774 23.434 1.00 40.25 379 PRO A N 1
ATOM 3100 C CA . PRO A 1 379 ? -39.468 -13.271 22.171 1.00 40.25 379 PRO A CA 1
ATOM 3101 C C . PRO A 1 379 ? -38.513 -12.941 21.031 1.00 40.25 379 PRO A C 1
ATOM 3103 O O . PRO A 1 379 ? -38.134 -11.782 20.841 1.00 40.25 379 PRO A O 1
ATOM 3106 N N . THR A 1 380 ? -38.150 -13.975 20.270 1.00 39.94 380 THR A N 1
ATOM 3107 C CA . THR A 1 380 ? -37.575 -13.836 18.935 1.00 39.94 380 THR A CA 1
ATOM 3108 C C . THR A 1 380 ? -38.383 -12.765 18.220 1.00 39.94 380 THR A C 1
ATOM 3110 O O . THR A 1 380 ? -39.575 -12.973 18.010 1.00 39.94 380 THR A O 1
ATOM 3113 N N . GLN A 1 381 ? -37.781 -11.620 17.872 1.00 47.19 381 GLN A N 1
ATOM 3114 C CA . GLN A 1 381 ? -38.405 -10.768 16.863 1.00 47.19 381 GLN A CA 1
ATOM 3115 C C . GLN A 1 381 ? -38.499 -11.656 15.625 1.00 47.19 381 GLN A C 1
ATOM 3117 O O . GLN A 1 381 ? -37.440 -12.075 15.145 1.00 47.19 381 GLN A O 1
ATOM 3122 N N . PRO A 1 382 ? -39.712 -12.047 15.186 1.00 45.09 382 PRO A N 1
ATOM 3123 C CA . PRO A 1 382 ? -39.839 -13.020 14.117 1.00 45.09 382 PRO A CA 1
ATOM 3124 C C . PRO A 1 382 ? -39.067 -12.476 12.918 1.00 45.09 382 PRO A C 1
ATOM 3126 O O . PRO A 1 382 ? -39.190 -11.290 12.595 1.00 45.09 382 PRO A O 1
ATOM 3129 N N . ASN A 1 383 ? -38.209 -13.311 12.321 1.00 55.41 383 ASN A N 1
ATOM 3130 C CA . ASN A 1 383 ? -37.428 -12.912 11.151 1.00 55.41 383 ASN A CA 1
ATOM 3131 C C . ASN A 1 383 ? -38.402 -12.355 10.098 1.00 55.41 383 ASN A C 1
ATOM 3133 O O . ASN A 1 383 ? -39.567 -12.755 10.085 1.00 55.41 383 ASN A O 1
ATOM 3137 N N . LEU A 1 384 ? -37.966 -11.448 9.225 1.00 52.16 384 LEU A N 1
ATOM 3138 C CA . LEU A 1 384 ? -38.844 -10.892 8.194 1.00 52.16 384 LEU A CA 1
ATOM 3139 C C . LEU A 1 384 ? -39.502 -12.022 7.380 1.00 52.16 384 LEU A C 1
ATOM 3141 O O . LEU A 1 384 ? -40.699 -11.968 7.122 1.00 52.16 384 LEU A O 1
ATOM 3145 N N . ASP A 1 385 ? -38.767 -13.110 7.129 1.00 54.91 385 ASP A N 1
ATOM 3146 C CA . ASP A 1 385 ? -39.285 -14.339 6.519 1.00 54.91 385 ASP A CA 1
ATOM 3147 C C . ASP A 1 385 ? -40.328 -15.068 7.387 1.00 54.91 385 ASP A C 1
ATOM 3149 O O . ASP A 1 385 ? -41.312 -15.581 6.860 1.00 54.91 385 ASP A O 1
ATOM 3153 N N . THR A 1 386 ? -40.163 -15.105 8.717 1.00 62.94 386 THR A N 1
ATOM 3154 C CA . THR A 1 386 ? -41.161 -15.688 9.636 1.00 62.94 386 THR A CA 1
ATOM 3155 C C . THR A 1 386 ? -42.411 -14.816 9.721 1.00 62.94 386 THR A C 1
ATOM 3157 O O . THR A 1 386 ? -43.507 -15.356 9.667 1.00 62.94 386 THR A O 1
ATOM 3160 N N . GLN A 1 387 ? -42.274 -13.485 9.759 1.00 62.97 387 GLN A N 1
ATOM 3161 C CA . GLN A 1 387 ? -43.407 -12.553 9.692 1.00 62.97 387 GLN A CA 1
ATOM 3162 C C . GLN A 1 387 ? -44.151 -12.686 8.365 1.00 62.97 387 GLN A C 1
ATOM 3164 O O . GLN A 1 387 ? -45.377 -12.725 8.349 1.00 62.97 387 GLN A O 1
ATOM 3169 N N . ILE A 1 388 ? -43.427 -12.811 7.250 1.00 70.31 388 ILE A N 1
ATOM 3170 C CA . ILE A 1 388 ? -44.012 -13.058 5.931 1.00 70.31 388 ILE A CA 1
ATOM 3171 C C . ILE A 1 388 ? -44.698 -14.432 5.893 1.00 70.31 388 ILE A C 1
ATOM 3173 O O . ILE A 1 388 ? -45.796 -14.531 5.355 1.00 70.31 388 ILE A O 1
ATOM 3177 N N . LEU A 1 389 ? -44.134 -15.479 6.505 1.00 70.44 389 LEU A N 1
ATOM 3178 C CA . LEU A 1 389 ? -44.766 -16.802 6.606 1.00 70.44 389 LEU A CA 1
ATOM 3179 C C . LEU A 1 389 ? -46.016 -16.809 7.500 1.00 70.44 389 LEU A C 1
ATOM 3181 O O . LEU A 1 389 ? -47.022 -17.403 7.115 1.00 70.44 389 LEU A O 1
ATOM 3185 N N . GLU A 1 390 ? -45.994 -16.140 8.651 1.00 73.69 390 GLU A N 1
ATOM 3186 C CA . GLU A 1 390 ? -47.152 -15.975 9.542 1.00 73.69 390 GLU A CA 1
ATOM 3187 C C . GLU A 1 390 ? -48.238 -15.107 8.894 1.00 73.69 390 GLU A C 1
ATOM 3189 O O . GLU A 1 390 ? -49.423 -15.434 8.978 1.00 73.69 390 GLU A O 1
ATOM 3194 N N . LEU A 1 391 ? -47.858 -14.060 8.158 1.00 75.88 391 LEU A N 1
ATOM 3195 C CA . LEU A 1 391 ? -48.783 -13.238 7.381 1.00 75.88 391 LEU A CA 1
ATOM 3196 C C . LEU A 1 391 ? -49.387 -14.039 6.217 1.00 75.88 391 LEU A C 1
ATOM 3198 O O . LEU A 1 391 ? -50.599 -14.042 6.040 1.00 75.88 391 LEU A O 1
ATOM 3202 N N . ILE A 1 392 ? -48.586 -14.803 5.470 1.00 79.94 392 ILE A N 1
ATOM 3203 C CA . ILE A 1 392 ? -49.065 -15.704 4.409 1.00 79.94 392 ILE A CA 1
ATOM 3204 C C . ILE A 1 392 ? -49.994 -16.785 4.978 1.00 79.94 392 ILE A C 1
ATOM 3206 O O . ILE A 1 392 ? -51.006 -17.109 4.357 1.00 79.94 392 ILE A O 1
ATOM 3210 N N . ASN A 1 393 ? -49.681 -17.360 6.140 1.00 78.75 393 ASN A N 1
ATOM 3211 C CA . ASN A 1 393 ? -50.498 -18.412 6.740 1.00 78.75 393 ASN A CA 1
ATOM 3212 C C . ASN A 1 393 ? -51.789 -17.861 7.358 1.00 78.75 393 ASN A C 1
ATOM 3214 O O . ASN A 1 393 ? -52.842 -18.448 7.130 1.00 78.75 393 ASN A O 1
ATOM 3218 N N . SER A 1 394 ? -51.762 -16.693 8.002 1.00 79.31 394 SER A N 1
ATOM 3219 C CA . SER A 1 394 ? -52.986 -16.009 8.441 1.00 79.31 394 SER A CA 1
ATOM 3220 C C . SER A 1 394 ? -53.838 -15.526 7.259 1.00 79.31 394 SER A C 1
ATOM 3222 O O . SER A 1 394 ? -55.058 -15.662 7.311 1.00 79.31 394 SER A O 1
ATOM 3224 N N . PHE A 1 395 ? -53.249 -15.091 6.135 1.00 80.00 395 PHE A N 1
ATOM 3225 C CA . PHE A 1 395 ? -53.995 -14.859 4.887 1.00 80.00 395 PHE A CA 1
ATOM 3226 C C . PHE A 1 395 ? -54.619 -16.148 4.328 1.00 80.00 395 PHE A C 1
ATOM 3228 O O . PHE A 1 395 ? -55.762 -16.113 3.868 1.00 80.00 395 PHE A O 1
ATOM 3235 N N . LYS A 1 396 ? -53.930 -17.299 4.388 1.00 79.62 396 LYS A N 1
ATOM 3236 C CA . LYS A 1 396 ? -54.522 -18.600 4.015 1.00 79.62 396 LYS A CA 1
ATOM 3237 C C . LYS A 1 396 ? -55.685 -18.959 4.937 1.00 79.62 396 LYS A C 1
ATOM 3239 O O . LYS A 1 396 ? -56.756 -19.279 4.426 1.00 79.62 396 LYS A O 1
ATOM 3244 N N . GLU A 1 397 ? -55.519 -18.858 6.254 1.00 79.94 397 GLU A N 1
ATOM 3245 C CA . GLU A 1 397 ? -56.580 -19.136 7.229 1.00 79.94 397 GLU A CA 1
ATOM 3246 C C . GLU A 1 397 ? -57.770 -18.190 7.069 1.00 79.94 397 GLU A C 1
ATOM 3248 O O . GLU A 1 397 ? -58.905 -18.660 7.034 1.00 79.94 397 GLU A O 1
ATOM 3253 N N . GLN A 1 398 ? -57.546 -16.888 6.866 1.00 75.62 398 GLN A N 1
ATOM 3254 C CA . GLN A 1 398 ? -58.622 -15.953 6.536 1.00 75.62 398 GLN A CA 1
ATOM 3255 C C . GLN A 1 398 ? -59.270 -16.273 5.186 1.00 75.62 398 GLN A C 1
ATOM 3257 O O . GLN A 1 398 ? -60.488 -16.145 5.068 1.00 75.62 398 GLN A O 1
ATOM 3262 N N . SER A 1 399 ? -58.527 -16.760 4.186 1.00 75.00 399 SER A N 1
ATOM 3263 C CA . SER A 1 399 ? -59.123 -17.221 2.925 1.00 75.00 399 SER A CA 1
ATOM 3264 C C . SER A 1 399 ? -59.990 -18.473 3.118 1.00 75.00 399 SER A C 1
ATOM 3266 O O . SER A 1 399 ? -61.070 -18.550 2.541 1.00 75.00 399 SER A O 1
ATOM 3268 N N . GLU A 1 400 ? -59.587 -19.418 3.973 1.00 78.69 400 GLU A N 1
ATOM 3269 C CA . GLU A 1 400 ? -60.363 -20.625 4.288 1.00 78.69 400 GLU A CA 1
ATOM 3270 C C . GLU A 1 400 ? -61.568 -20.326 5.187 1.00 78.69 400 GLU A C 1
ATOM 3272 O O . GLU A 1 400 ? -62.647 -20.873 4.970 1.00 78.69 400 GLU A O 1
ATOM 3277 N N . LEU A 1 401 ? -61.436 -19.410 6.148 1.00 76.94 401 LEU A N 1
ATOM 3278 C CA . LEU A 1 401 ? -62.559 -18.878 6.921 1.00 76.94 401 LEU A CA 1
ATOM 3279 C C . LEU A 1 401 ? -63.533 -18.120 6.016 1.00 76.94 401 LEU A C 1
ATOM 3281 O O . LEU A 1 401 ? -64.735 -18.326 6.125 1.00 76.94 401 LEU A O 1
ATOM 3285 N N . THR A 1 402 ? -63.045 -17.328 5.058 1.00 74.06 402 THR A N 1
ATOM 3286 C CA . THR A 1 402 ? -63.898 -16.635 4.080 1.00 74.06 402 THR A CA 1
ATOM 3287 C C . THR A 1 402 ? -64.594 -17.630 3.147 1.00 74.06 402 THR A C 1
ATOM 3289 O O . THR A 1 402 ? -65.794 -17.500 2.918 1.00 74.06 402 THR A O 1
ATOM 3292 N N . LYS A 1 403 ? -63.910 -18.682 2.670 1.00 76.38 403 LYS A N 1
ATOM 3293 C CA . LYS A 1 403 ? -64.538 -19.784 1.911 1.00 76.38 403 LYS A CA 1
ATOM 3294 C C . LYS A 1 403 ? -65.609 -20.503 2.733 1.00 76.38 403 LYS A C 1
ATOM 3296 O O . LYS A 1 403 ? -66.686 -20.761 2.203 1.00 76.38 403 LYS A O 1
ATOM 3301 N N . LYS A 1 404 ? -65.355 -20.789 4.015 1.00 74.50 404 LYS A N 1
ATOM 3302 C CA . LYS A 1 404 ? -66.332 -21.403 4.934 1.00 74.50 404 LYS A CA 1
ATOM 3303 C C . LYS A 1 404 ? -67.532 -20.485 5.170 1.00 74.50 404 LYS A C 1
ATOM 3305 O O . LYS A 1 404 ? -68.657 -20.920 4.967 1.00 74.50 404 LYS A O 1
ATOM 3310 N N . LEU A 1 405 ? -67.313 -19.203 5.456 1.00 66.06 405 LEU A N 1
ATOM 3311 C CA . LEU A 1 405 ? -68.376 -18.207 5.627 1.00 66.06 405 LEU A CA 1
ATOM 3312 C C . LEU A 1 405 ? -69.188 -17.981 4.340 1.00 66.06 405 LEU A C 1
ATOM 3314 O O . LEU A 1 405 ? -70.394 -17.763 4.416 1.00 66.06 405 LEU A O 1
ATOM 3318 N N . LEU A 1 406 ? -68.582 -18.089 3.152 1.00 62.50 406 LEU A N 1
ATOM 3319 C CA . LEU A 1 406 ? -69.296 -18.091 1.867 1.00 62.50 406 LEU A CA 1
ATOM 3320 C C . LEU A 1 406 ? -70.076 -19.401 1.639 1.00 62.50 406 LEU A C 1
ATOM 3322 O O . LEU A 1 406 ? -71.201 -19.365 1.138 1.00 62.50 406 LEU A O 1
ATOM 3326 N N . ALA A 1 407 ? -69.534 -20.550 2.055 1.00 59.88 407 ALA A N 1
ATOM 3327 C CA . ALA A 1 407 ? -70.228 -21.842 2.050 1.00 59.88 407 ALA A CA 1
ATOM 3328 C C . ALA A 1 407 ? -71.374 -21.917 3.084 1.00 59.88 407 ALA A C 1
ATOM 3330 O O . ALA A 1 407 ? -72.310 -22.698 2.916 1.00 59.88 407 ALA A O 1
ATOM 3331 N N . GLU A 1 408 ? -71.339 -21.089 4.130 1.00 57.22 408 GLU A N 1
ATOM 3332 C CA . GLU A 1 408 ? -72.405 -20.968 5.128 1.00 57.22 408 GLU A CA 1
ATOM 3333 C C . GLU A 1 408 ? -73.447 -19.913 4.736 1.00 57.22 408 GLU A C 1
ATOM 3335 O O . GLU A 1 408 ? -74.638 -20.215 4.768 1.00 57.22 408 GLU A O 1
ATOM 3340 N N . ASN A 1 409 ? -73.055 -18.741 4.220 1.00 52.59 409 ASN A N 1
ATOM 3341 C CA . ASN A 1 409 ? -74.008 -17.762 3.670 1.00 52.59 409 ASN A CA 1
ATOM 3342 C C . ASN A 1 409 ? -74.732 -18.251 2.399 1.00 52.59 409 ASN A C 1
ATOM 3344 O O . ASN A 1 409 ? -75.810 -17.753 2.072 1.00 52.59 409 ASN A O 1
ATOM 3348 N N . THR A 1 410 ? -74.202 -19.256 1.694 1.00 50.19 410 THR A N 1
ATOM 3349 C CA . THR A 1 410 ? -74.938 -19.937 0.611 1.00 50.19 410 THR A CA 1
ATOM 3350 C C . THR A 1 410 ? -75.971 -20.955 1.117 1.00 50.19 410 THR A C 1
ATOM 3352 O O . THR A 1 410 ? -76.882 -21.305 0.367 1.00 50.19 410 THR A O 1
ATOM 3355 N N . ARG A 1 411 ? -75.965 -21.332 2.406 1.00 49.09 411 ARG A N 1
ATOM 3356 C CA . ARG A 1 411 ? -77.042 -22.105 3.068 1.00 49.09 411 ARG A CA 1
ATOM 3357 C C . ARG A 1 411 ? -78.226 -21.215 3.505 1.00 49.09 411 ARG A C 1
ATOM 3359 O O . ARG A 1 411 ? -78.858 -21.479 4.523 1.00 49.09 411 ARG A O 1
ATOM 3366 N N . GLY A 1 412 ? -78.527 -20.154 2.743 1.00 45.38 412 GLY A N 1
ATOM 3367 C CA . GLY A 1 412 ? -79.406 -19.053 3.174 1.00 45.38 412 GLY A CA 1
ATOM 3368 C C . GLY A 1 412 ? -80.608 -18.696 2.283 1.00 45.38 412 GLY A C 1
ATOM 3369 O O . GLY A 1 412 ? -81.499 -17.989 2.749 1.00 45.38 412 GLY A O 1
ATOM 3370 N N . LYS A 1 413 ? -80.690 -19.153 1.021 1.00 38.06 413 LYS A N 1
ATOM 3371 C CA . LYS A 1 413 ? -81.877 -18.948 0.154 1.00 38.06 413 LYS A CA 1
ATOM 3372 C C . LYS A 1 413 ? -82.192 -20.215 -0.639 1.00 38.06 413 LYS A C 1
ATOM 3374 O O . LYS A 1 413 ? -81.322 -20.771 -1.298 1.00 38.06 413 LYS A O 1
ATOM 3379 N N . GLY A 1 414 ? -83.426 -20.703 -0.514 1.00 38.47 414 GLY A N 1
ATOM 3380 C CA . GLY A 1 414 ? -83.759 -22.093 -0.831 1.00 38.47 414 GLY A CA 1
ATOM 3381 C C . GLY A 1 414 ? -84.450 -22.335 -2.174 1.00 38.47 414 GLY A C 1
ATOM 3382 O O . GLY A 1 414 ? -85.199 -21.503 -2.681 1.00 38.47 414 GLY A O 1
ATOM 3383 N N . SER A 1 415 ? -84.286 -23.556 -2.682 1.00 35.91 415 SER A N 1
ATOM 3384 C CA . SER A 1 415 ? -85.136 -24.155 -3.712 1.00 35.91 415 SER A CA 1
ATOM 3385 C C . SER A 1 415 ? -85.361 -25.643 -3.389 1.00 35.91 415 SER A C 1
ATOM 3387 O O . SER A 1 415 ? -84.438 -26.443 -3.423 1.00 35.91 415 SER A O 1
ATOM 3389 N N . ARG A 1 416 ? -86.607 -25.954 -2.988 1.00 40.47 416 ARG A N 1
ATOM 3390 C CA . ARG A 1 416 ? -87.242 -27.251 -2.630 1.00 40.47 416 ARG A CA 1
ATOM 3391 C C . ARG A 1 416 ? -86.391 -28.548 -2.622 1.00 40.47 416 ARG A C 1
ATOM 3393 O O . ARG A 1 416 ? -85.759 -28.859 -3.629 1.00 40.47 416 ARG A O 1
ATOM 3400 N N . PRO A 1 417 ? -86.546 -29.422 -1.598 1.00 35.75 417 PRO A N 1
ATOM 3401 C CA . PRO A 1 417 ? -85.927 -30.748 -1.603 1.00 35.75 417 PRO A CA 1
ATOM 3402 C C . PRO A 1 417 ? -86.398 -31.554 -2.819 1.00 35.75 417 PRO A C 1
ATOM 3404 O O . PRO A 1 417 ? -87.594 -31.785 -3.022 1.00 35.75 417 PRO A O 1
ATOM 3407 N N . LYS A 1 418 ? -85.441 -31.972 -3.646 1.00 40.47 418 LYS A N 1
ATOM 3408 C CA . LYS A 1 418 ? -85.701 -32.779 -4.834 1.00 40.47 418 LYS A CA 1
ATOM 3409 C C . LYS A 1 418 ? -85.817 -34.232 -4.383 1.00 40.47 418 LYS A C 1
ATOM 3411 O O . LYS A 1 418 ? -84.810 -34.876 -4.136 1.00 40.47 418 LYS A O 1
ATOM 3416 N N . SER A 1 419 ? -87.050 -34.706 -4.212 1.00 40.72 419 SER A N 1
ATOM 3417 C CA . SER A 1 419 ? -87.332 -36.057 -3.716 1.00 40.72 419 SER A CA 1
ATOM 3418 C C . SER A 1 419 ? -86.607 -37.126 -4.536 1.00 40.72 419 SER A C 1
ATOM 3420 O O . SER A 1 419 ? -86.836 -37.193 -5.750 1.00 40.72 419 SER A O 1
ATOM 3422 N N . ASP A 1 420 ? -85.853 -38.001 -3.871 1.00 40.72 420 ASP A N 1
ATOM 3423 C CA . ASP A 1 420 ? -85.364 -39.256 -4.440 1.00 40.72 420 ASP A CA 1
ATOM 3424 C C . ASP A 1 420 ? -86.547 -40.178 -4.755 1.00 40.72 420 ASP A C 1
ATOM 3426 O O . ASP A 1 420 ? -86.982 -41.011 -3.961 1.00 40.72 420 ASP A O 1
ATOM 3430 N N . ARG A 1 421 ? -87.115 -39.991 -5.947 1.00 48.97 421 ARG A N 1
ATOM 3431 C CA . ARG A 1 421 ? -88.009 -40.968 -6.564 1.00 48.97 421 ARG A CA 1
ATOM 3432 C C . ARG A 1 421 ? -87.119 -41.991 -7.265 1.00 48.97 421 ARG A C 1
ATOM 3434 O O . ARG A 1 421 ? -86.311 -41.569 -8.095 1.00 48.97 421 ARG A O 1
ATOM 3441 N N . PRO A 1 422 ? -87.246 -43.298 -6.978 1.00 47.06 422 PRO A N 1
ATOM 3442 C CA . PRO A 1 422 ? -86.389 -44.306 -7.589 1.00 47.06 422 PRO A CA 1
ATOM 3443 C C . PRO A 1 422 ? -86.545 -44.274 -9.113 1.00 47.06 422 PRO A C 1
ATOM 3445 O O . PRO A 1 422 ? -87.636 -44.488 -9.646 1.00 47.06 422 PRO A O 1
ATOM 3448 N N . ASN A 1 423 ? -85.447 -43.978 -9.811 1.00 50.16 423 ASN A N 1
ATOM 3449 C CA . ASN A 1 423 ? -85.391 -44.025 -11.267 1.00 50.16 423 ASN A CA 1
ATOM 3450 C C . ASN A 1 423 ? -85.428 -45.505 -11.699 1.00 50.16 423 ASN A C 1
ATOM 3452 O O . ASN A 1 423 ? -84.583 -46.272 -11.233 1.00 50.16 423 ASN A O 1
ATOM 3456 N N . PRO A 1 424 ? -86.393 -45.940 -12.527 1.00 58.97 424 PRO A N 1
ATOM 3457 C CA . PRO A 1 424 ? -86.700 -47.357 -12.676 1.00 58.97 424 PRO A CA 1
ATOM 3458 C C . PRO A 1 424 ? -85.635 -48.090 -13.495 1.00 58.97 424 PRO A C 1
ATOM 3460 O O . PRO A 1 424 ? -85.568 -47.933 -14.712 1.00 58.97 424 PRO A O 1
ATOM 3463 N N . GLU A 1 425 ? -84.821 -48.904 -12.817 1.00 64.94 425 GLU A N 1
ATOM 3464 C CA . GLU A 1 425 ? -84.024 -50.002 -13.400 1.00 64.94 425 GLU A CA 1
ATOM 3465 C C . GLU A 1 425 ? -83.169 -49.610 -14.625 1.00 64.94 425 GLU A C 1
ATOM 3467 O O . GLU A 1 425 ? -82.916 -50.406 -15.523 1.00 64.94 425 GLU A O 1
ATOM 3472 N N . GLY A 1 426 ? -82.711 -48.354 -14.662 1.00 72.88 426 GLY A N 1
ATOM 3473 C CA . GLY A 1 426 ? -81.873 -47.809 -15.734 1.00 72.88 426 GLY A CA 1
ATOM 3474 C C . GLY A 1 426 ? -82.612 -47.288 -16.975 1.00 72.88 426 GLY A C 1
ATOM 3475 O O . GLY A 1 426 ? -81.945 -46.790 -17.880 1.00 72.88 426 GLY A O 1
ATOM 3476 N N . TYR A 1 427 ? -83.947 -47.335 -17.037 1.00 76.19 427 TYR A N 1
ATOM 3477 C CA . TYR A 1 427 ? -84.743 -46.874 -18.186 1.00 76.19 427 TYR A CA 1
ATOM 3478 C C . TYR A 1 427 ? -85.005 -45.357 -18.177 1.00 76.19 427 TYR A C 1
ATOM 3480 O O . TYR A 1 427 ? -85.120 -44.714 -17.132 1.00 76.19 427 TYR A O 1
ATOM 3488 N N . CYS A 1 428 ? -85.108 -44.758 -19.367 1.00 77.56 428 CYS A N 1
ATOM 3489 C CA . CYS A 1 428 ? -85.288 -43.317 -19.537 1.00 77.56 428 CYS A CA 1
ATOM 3490 C C . CYS A 1 428 ? -86.768 -42.903 -19.483 1.00 77.56 428 CYS A C 1
ATOM 3492 O O . CYS A 1 428 ? -87.488 -42.986 -20.482 1.00 77.56 428 CYS A O 1
ATOM 3494 N N . ILE A 1 429 ? -87.206 -42.374 -18.335 1.00 75.94 429 ILE A N 1
ATOM 3495 C CA . ILE A 1 429 ? -88.588 -41.900 -18.110 1.00 75.94 429 ILE A CA 1
ATOM 3496 C C . ILE A 1 429 ? -89.030 -40.869 -19.170 1.00 75.94 429 ILE A C 1
ATOM 3498 O O . ILE A 1 429 ? -90.180 -40.887 -19.608 1.00 75.94 429 ILE A O 1
ATOM 3502 N N . ASP A 1 430 ? -88.131 -39.987 -19.621 1.00 75.31 430 ASP A N 1
ATOM 3503 C CA . ASP A 1 430 ? -88.448 -38.990 -20.655 1.00 75.31 430 ASP A CA 1
ATOM 3504 C C . ASP A 1 430 ? -88.637 -39.614 -22.046 1.00 75.31 430 ASP A C 1
ATOM 3506 O O . ASP A 1 430 ? -89.409 -39.089 -22.849 1.00 75.31 430 ASP A O 1
ATOM 3510 N N . ASN A 1 431 ? -87.969 -40.736 -22.339 1.00 77.94 431 ASN A N 1
ATOM 3511 C CA . ASN A 1 431 ? -88.137 -41.463 -23.600 1.00 77.94 431 ASN A CA 1
ATOM 3512 C C . ASN A 1 431 ? -89.444 -42.259 -23.602 1.00 77.94 431 ASN A C 1
ATOM 3514 O O . ASN A 1 431 ? -90.209 -42.179 -24.557 1.00 77.94 431 ASN A O 1
ATOM 3518 N N . MET A 1 432 ? -89.763 -42.913 -22.480 1.00 74.69 432 MET A N 1
ATOM 3519 C CA . MET A 1 432 ? -91.059 -43.571 -22.252 1.00 74.69 432 MET A CA 1
ATOM 3520 C C . MET A 1 432 ? -92.256 -42.607 -22.349 1.00 74.69 432 MET A C 1
ATOM 3522 O O . MET A 1 432 ? -93.390 -43.048 -22.502 1.00 74.69 432 MET A O 1
ATOM 3526 N N . LYS A 1 433 ? -92.010 -41.292 -22.265 1.00 71.25 433 LYS A N 1
ATOM 3527 C CA . LYS A 1 433 ? -93.005 -40.221 -22.427 1.00 71.25 433 LYS A CA 1
ATOM 3528 C C . LYS A 1 433 ? -92.858 -39.440 -23.738 1.00 71.25 433 LYS A C 1
ATOM 3530 O O . LYS A 1 433 ? -93.446 -38.371 -23.858 1.00 71.25 433 LYS A O 1
ATOM 3535 N N . GLY A 1 434 ? -92.060 -39.927 -24.694 1.00 73.31 434 GLY A N 1
ATOM 3536 C CA . GLY A 1 434 ? -91.898 -39.334 -26.028 1.00 73.31 434 GLY A CA 1
ATOM 3537 C C . GLY A 1 434 ? -91.201 -37.966 -26.070 1.00 73.31 434 GLY A C 1
ATOM 3538 O O . GLY A 1 434 ? -91.331 -37.249 -27.057 1.00 73.31 434 GLY A O 1
ATOM 3539 N N . ARG A 1 435 ? -90.487 -37.559 -25.008 1.00 73.38 435 ARG A N 1
ATOM 3540 C CA . ARG A 1 435 ? -89.906 -36.204 -24.866 1.00 73.38 435 ARG A CA 1
ATOM 3541 C C . ARG A 1 435 ? -88.381 -36.166 -24.729 1.00 73.38 435 ARG A C 1
ATOM 3543 O O . ARG A 1 435 ? -87.814 -35.077 -24.631 1.00 73.38 435 ARG A O 1
ATOM 3550 N N . CYS A 1 436 ? -87.691 -37.308 -24.734 1.00 78.69 436 CYS A N 1
ATOM 3551 C CA . CYS A 1 436 ? -86.230 -37.326 -24.657 1.00 78.69 436 CYS A CA 1
ATOM 3552 C C . CYS A 1 436 ? -85.588 -36.885 -25.984 1.00 78.69 436 CYS A C 1
ATOM 3554 O O . CYS A 1 436 ? -85.561 -37.635 -26.954 1.00 78.69 436 CYS A O 1
ATOM 3556 N N . LYS A 1 437 ? -84.992 -35.688 -26.005 1.00 75.06 437 LYS A N 1
ATOM 3557 C CA . LYS A 1 437 ? -84.272 -35.146 -27.174 1.00 75.06 437 LYS A CA 1
ATOM 3558 C C . LYS A 1 437 ? -82.815 -35.628 -27.314 1.00 75.06 437 LYS A C 1
ATOM 3560 O O . LYS A 1 437 ? -82.105 -35.130 -28.174 1.00 75.06 437 LYS A O 1
ATOM 3565 N N . ARG A 1 438 ? -82.352 -36.556 -26.463 1.00 78.00 438 ARG A N 1
ATOM 3566 C CA . ARG A 1 438 ? -80.941 -37.008 -26.400 1.00 78.00 438 ARG A CA 1
ATOM 3567 C C . ARG A 1 438 ? -80.616 -38.240 -27.256 1.00 78.00 438 ARG A C 1
ATOM 3569 O O . ARG A 1 438 ? -79.463 -38.646 -27.300 1.00 78.00 438 ARG A O 1
ATOM 3576 N N . GLY A 1 439 ? -81.609 -38.837 -27.921 1.00 73.56 439 GLY A N 1
ATOM 3577 C CA . GLY A 1 439 ? -81.392 -39.975 -28.824 1.00 73.56 439 GLY A CA 1
ATOM 3578 C C . GLY A 1 439 ? -80.591 -41.114 -28.179 1.00 73.56 439 GLY A C 1
ATOM 3579 O O . GLY A 1 439 ? -80.859 -41.490 -27.039 1.00 73.56 439 GLY A O 1
ATOM 3580 N N . ALA A 1 440 ? -79.605 -41.639 -28.908 1.00 71.75 440 ALA A N 1
ATOM 3581 C CA . ALA A 1 440 ? -78.727 -42.718 -28.449 1.00 71.75 440 ALA A CA 1
ATOM 3582 C C . ALA A 1 440 ? -77.698 -42.293 -27.377 1.00 71.75 440 ALA A C 1
ATOM 3584 O O . ALA A 1 440 ? -77.164 -43.152 -26.686 1.00 71.75 440 ALA A O 1
ATOM 3585 N N . GLU A 1 441 ? -77.450 -40.992 -27.185 1.00 73.06 441 GLU A N 1
ATOM 3586 C CA . GLU A 1 441 ? -76.490 -40.472 -26.191 1.00 73.06 441 GLU A CA 1
ATOM 3587 C C . GLU A 1 441 ? -77.081 -40.377 -24.770 1.00 73.06 441 GLU A C 1
ATOM 3589 O O . GLU A 1 441 ? -76.485 -39.812 -23.849 1.00 73.06 441 GLU A O 1
ATOM 3594 N N . CYS A 1 442 ? -78.291 -40.897 -24.552 1.00 79.44 442 CYS A N 1
ATOM 3595 C CA . CYS A 1 442 ? -78.910 -40.857 -23.239 1.00 79.44 442 CYS A CA 1
ATOM 3596 C C . CYS A 1 442 ? -78.302 -41.904 -22.289 1.00 79.44 442 CYS A C 1
ATOM 3598 O O . CYS A 1 442 ? -78.339 -43.101 -22.552 1.00 79.44 442 CYS A O 1
ATOM 3600 N N . LYS A 1 443 ? -77.849 -41.458 -21.107 1.00 77.56 443 LYS A N 1
ATOM 3601 C CA . LYS A 1 443 ? -77.321 -42.302 -20.009 1.00 77.56 443 LYS A CA 1
ATOM 3602 C C . LYS A 1 443 ? -78.296 -43.388 -19.496 1.00 77.56 443 LYS A C 1
ATOM 3604 O O . LYS A 1 443 ? -77.892 -44.261 -18.734 1.00 77.56 443 LYS A O 1
ATOM 3609 N N . TYR A 1 444 ? -79.569 -43.325 -19.875 1.00 78.12 444 TYR A N 1
ATOM 3610 C CA . TYR A 1 444 ? -80.618 -44.259 -19.462 1.00 78.12 444 TYR A CA 1
ATOM 3611 C C . TYR A 1 444 ? -81.224 -44.934 -20.691 1.00 78.12 444 TYR A C 1
ATOM 3613 O O . TYR A 1 444 ? -81.423 -44.266 -21.706 1.00 78.12 444 TYR A O 1
ATOM 362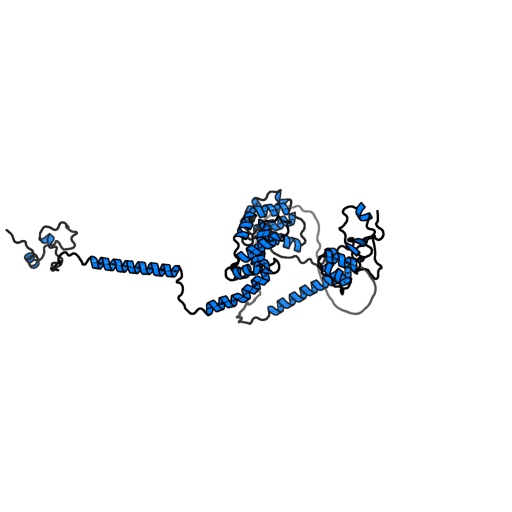1 N N . SER A 1 445 ? -81.554 -46.224 -20.589 1.00 76.06 445 SER A N 1
ATOM 3622 C CA . SER A 1 445 ? -81.980 -47.031 -21.734 1.00 76.06 445 SER A CA 1
ATOM 3623 C C . SER A 1 445 ? -83.231 -46.476 -22.413 1.00 76.06 445 SER A C 1
ATOM 3625 O O . SER A 1 445 ? -84.200 -46.073 -21.761 1.00 76.06 445 SER A O 1
ATOM 3627 N N . HIS A 1 446 ? -83.201 -46.489 -23.744 1.00 79.94 446 HIS A N 1
ATOM 3628 C CA . HIS A 1 446 ? -84.319 -46.150 -24.620 1.00 79.94 446 HIS A CA 1
ATOM 3629 C C . HIS A 1 446 ? -85.033 -47.396 -25.184 1.00 79.94 446 HIS A C 1
ATOM 3631 O O . HIS A 1 446 ? -85.979 -47.244 -25.956 1.00 79.94 446 HIS A O 1
ATOM 3637 N N . SER A 1 447 ? -84.620 -48.614 -24.801 1.00 77.00 447 SER A N 1
ATOM 3638 C CA . SER A 1 447 ? -85.330 -49.848 -25.164 1.00 77.00 447 SER A CA 1
ATOM 3639 C C . SER A 1 447 ? -86.741 -49.906 -24.541 1.00 77.00 447 SER A C 1
ATOM 3641 O O . SER A 1 447 ? -86.994 -49.235 -23.534 1.00 77.00 447 SER A O 1
ATOM 3643 N N . PRO A 1 448 ? -87.678 -50.695 -25.108 1.00 71.38 448 PRO A N 1
ATOM 3644 C CA . PRO A 1 448 ? -89.018 -50.853 -24.545 1.00 71.38 448 PRO A CA 1
ATOM 3645 C C . PRO A 1 448 ? -88.960 -51.379 -23.106 1.00 71.38 448 PRO A C 1
ATOM 3647 O O . PRO A 1 448 ? -88.433 -52.461 -22.853 1.00 71.38 448 PRO A O 1
ATOM 3650 N N . ALA A 1 449 ? -89.492 -50.606 -22.158 1.00 69.88 449 ALA A N 1
ATOM 3651 C CA . ALA A 1 449 ? -89.493 -50.982 -20.749 1.00 69.88 449 ALA A CA 1
ATOM 3652 C C . ALA A 1 449 ? -90.509 -52.111 -20.469 1.00 69.88 449 ALA A C 1
ATOM 3654 O O . ALA A 1 449 ? -91.593 -52.106 -21.063 1.00 69.88 449 ALA A O 1
ATOM 3655 N N . PRO A 1 450 ? -90.225 -53.042 -19.535 1.00 70.62 450 PRO A N 1
ATOM 3656 C CA . PRO A 1 450 ? -91.170 -54.082 -19.133 1.00 70.62 450 PRO A CA 1
ATOM 3657 C C . PRO A 1 450 ? -92.525 -53.511 -18.693 1.00 70.62 450 PRO A C 1
ATOM 3659 O O . PRO A 1 450 ? -92.590 -52.451 -18.069 1.00 70.62 450 PRO A O 1
ATOM 3662 N N . ALA A 1 451 ? -93.618 -54.235 -18.958 1.00 66.88 451 ALA A N 1
ATOM 3663 C CA . ALA A 1 451 ? -94.984 -53.735 -18.749 1.00 66.88 451 ALA A CA 1
ATOM 3664 C C . ALA A 1 451 ? -95.254 -53.216 -17.319 1.00 66.88 451 ALA A C 1
ATOM 3666 O O . ALA A 1 451 ? -95.916 -52.193 -17.149 1.00 66.88 451 ALA A O 1
ATOM 3667 N N . HIS A 1 452 ? -94.685 -53.861 -16.294 1.00 68.00 452 HIS A N 1
ATOM 3668 C CA . HIS A 1 452 ? -94.829 -53.444 -14.893 1.00 68.00 452 HIS A CA 1
ATOM 3669 C C . HIS A 1 452 ? -94.087 -52.129 -14.559 1.00 68.00 452 HIS A C 1
ATOM 3671 O O . HIS A 1 452 ? -94.480 -51.416 -13.635 1.00 68.00 452 HIS A O 1
ATOM 3677 N N . VAL A 1 453 ? -93.046 -51.781 -15.326 1.00 67.00 453 VAL A N 1
ATOM 3678 C CA . VAL A 1 453 ? -92.354 -50.483 -15.261 1.00 67.00 453 VAL A CA 1
ATOM 3679 C C . VAL A 1 453 ? -93.139 -49.435 -16.052 1.00 67.00 453 VAL A C 1
ATOM 3681 O O . VAL A 1 453 ? -93.371 -48.331 -15.558 1.00 67.00 453 VAL A O 1
ATOM 3684 N N . ALA A 1 454 ? -93.597 -49.789 -17.257 1.00 65.50 454 ALA A N 1
ATOM 3685 C CA . ALA A 1 454 ? -94.366 -48.905 -18.130 1.00 65.50 454 ALA A CA 1
ATOM 3686 C C . ALA A 1 454 ? -95.679 -48.432 -17.482 1.00 65.50 454 ALA A C 1
ATOM 3688 O O . ALA A 1 454 ? -95.952 -47.231 -17.470 1.00 65.50 454 ALA A O 1
ATOM 3689 N N . ALA A 1 455 ? -96.445 -49.339 -16.866 1.00 65.56 455 ALA A N 1
ATOM 3690 C CA . ALA A 1 455 ? -97.736 -49.041 -16.239 1.00 65.56 455 ALA A CA 1
ATOM 3691 C C . ALA A 1 455 ? -97.667 -47.978 -15.121 1.00 65.56 455 ALA A C 1
ATOM 3693 O O . ALA A 1 455 ? -98.647 -47.286 -14.869 1.00 65.56 455 ALA A O 1
ATOM 3694 N N . ARG A 1 456 ? -96.507 -47.789 -14.472 1.00 63.50 456 ARG A N 1
ATOM 3695 C CA . ARG A 1 456 ? -96.310 -46.733 -13.456 1.00 63.50 456 ARG A CA 1
ATOM 3696 C C . ARG A 1 456 ? -96.135 -45.329 -14.044 1.00 63.50 456 ARG A C 1
ATOM 3698 O O . ARG A 1 456 ? -96.168 -44.351 -13.297 1.00 63.50 456 ARG A O 1
ATOM 3705 N N . PHE A 1 457 ? -95.899 -45.218 -15.353 1.00 61.16 457 PHE A N 1
ATOM 3706 C CA . PHE A 1 457 ? -95.500 -43.968 -16.003 1.00 61.16 457 PHE A CA 1
ATOM 3707 C C . PHE A 1 457 ? -96.194 -43.677 -17.340 1.00 61.16 457 PHE A C 1
ATOM 3709 O O . PHE A 1 457 ? -95.883 -42.642 -17.936 1.00 61.16 457 PHE A O 1
ATOM 3716 N N . GLN A 1 458 ? -97.147 -44.504 -17.780 1.00 57.28 458 GLN A N 1
ATOM 3717 C CA . GLN A 1 458 ? -98.081 -44.134 -18.848 1.00 57.28 458 GLN A CA 1
ATOM 3718 C C . GLN A 1 458 ? -98.776 -42.797 -18.506 1.00 57.28 458 GLN A C 1
ATOM 3720 O O . GLN A 1 458 ? -99.079 -42.543 -17.335 1.00 57.28 458 GLN A O 1
ATOM 3725 N N . PRO A 1 459 ? -98.983 -41.896 -19.481 1.00 51.06 459 PRO A N 1
ATOM 3726 C CA . PRO A 1 459 ? -99.818 -40.722 -19.272 1.00 51.06 459 PRO A CA 1
ATOM 3727 C C . PRO A 1 459 ? -101.286 -41.155 -19.151 1.00 51.06 459 PRO A C 1
ATOM 3729 O O . PRO A 1 459 ? -101.751 -41.965 -19.946 1.00 51.06 459 PRO A O 1
ATOM 3732 N N . ASN A 1 460 ? -102.026 -40.587 -18.195 1.00 46.50 460 ASN A N 1
ATOM 3733 C CA . ASN A 1 460 ? -103.486 -40.668 -18.236 1.00 46.50 460 ASN A CA 1
ATOM 3734 C C . ASN A 1 460 ? -103.978 -39.872 -19.449 1.00 46.50 460 ASN A C 1
ATOM 3736 O O . ASN A 1 460 ? -103.703 -38.673 -19.540 1.00 46.50 460 ASN A O 1
ATOM 3740 N N . GLU A 1 461 ? -104.710 -40.527 -20.342 1.00 44.16 461 GLU A N 1
ATOM 3741 C CA . GLU A 1 461 ? -105.397 -39.871 -21.450 1.00 44.16 461 GLU A CA 1
ATOM 3742 C C . GLU A 1 461 ? -106.602 -39.054 -20.965 1.00 44.16 461 GLU A C 1
ATOM 3744 O O . GLU A 1 461 ? -107.337 -39.461 -20.058 1.00 44.16 461 GLU A O 1
ATOM 3749 N N . LYS A 1 462 ? -106.819 -37.924 -21.638 1.00 33.09 462 LYS A N 1
ATOM 3750 C CA . LYS A 1 462 ? -108.120 -37.464 -22.127 1.00 33.09 462 LYS A CA 1
ATOM 3751 C C . LYS A 1 462 ? -107.908 -36.772 -23.469 1.00 33.09 462 LYS A C 1
ATOM 3753 O O . LYS A 1 462 ? -106.808 -36.196 -23.633 1.00 33.09 462 LYS A O 1
#